Protein AF-0000000074474224 (afdb_homodimer)

Organism: NCBI:txid1188229

Foldseek 3Di:
DPDDPVVVVVVVVVVVVVVVVCCCVVVVVVVPAQDDDDDDPDDQWDQFDVAAQPLDPLLLQLLVLLLVCLPPVDLVSLVSSLVSLVVCCQAAPVDFLSVLSNVVSVLSNDDPVVNCVVLVDPLSVLLVCVQPPPSRVLVNVQSCLRNVVDDDPCCPPPVNSLSNVLSRLSSGVSRPCVCVRAVVVVVVVPDPAAALFEEEEQQCRLNNVVVVSLVRNDPNYAYEDFDQDVVSVVNNVVSCVVVVRDRYHYDNDDPQQASRCVQAAGQEYEYEAPVSCSVPPNDPNSNLNHVVNNVNRYDQFHKYKYKFFGDDPPPPGHDYGIGHHVSVVQSVVVVVQKHWDDKDDPDRTMMMTMIHGD/DPPDPVVVVVVVVVVVVVVVVCCCPVVVVVVPAQDDDDDDPDDQWDQFDVAAQDLDPLLLQLLVLLLVCLPPVDLVSLVSSLVSLVVCCQARNVDFLSLLSNVVSVLSNDDPVVNCVQLVDPLSVLLVCVQPPPSRVLVNVQSCLNNVVDDDPCCPPPVNSLSNVLSRLSSGVSRPCVCVRAVVVVVVVPDPAAALFEEEEQQCRLNNVVVVNLVRNDPNYAYEDFDQRVVSVVNNVVSCVVVVRDRYDYDNDDPQQASRCVQAAGQEYEYEAPVSCSVPPNDPNSNLNHLVNVVNRYDQNHKYKYKFFGDDDPPPGHDYGIGHHVSVVQSVVVVVQKHWDDKDDPDRTMMMTMIHGD

InterPro domains:
  IPR029063 S-adenosyl-L-methionine-dependent methyltransferase superfamily [G3DSA:3.40.50.150] (168-356)
  IPR029063 S-adenosyl-L-methionine-dependent methyltransferase superfamily [SSF53335] (159-348)
  IPR041698 Methyltransferase domain 25 [PF13649] (199-302)

Sequence (716 aa):
MKLSRSIRWIILSLITGFILLITYQFALPRLFIPRVAVTSQMSLIHVGSNDSFAITPDGIQAGRYMLEMLANNNRSAAQKAVAIYDQIIPRENYGGEYSALRWFAQLFLMSNQEKQKALQDPFVASFYDFFADNNFANLKEYVKRKYLLQQDEDQLTEAGRNRAIFLEDFILFNNPTREAWEQTSKVLAAIPVSPGQTIADIGSGPGYYSTRFSQKVGVKGQVYSIDTVQQHLDYINRYIQRQDITNITTINSYPGTTIGLEGKQVDVAFMCSLYHNIYGMSTAPDRDSFVQSIKAALKPGGTLVLVDNGLVEPGQLPYHGPYVAKELIVHQFRFYGFKLKQEYAFIPQRYVLIFEKVMKLSRSIRWIILSLITGFILLITYQFALPRLFIPRVAVTSQMSLIHVGSNDSFAITPDGIQAGRYMLEMLANNNRSAAQKAVAIYDQIIPRENYGGEYSALRWFAQLFLMSNQEKQKALQDPFVASFYDFFADNNFANLKEYVKRKYLLQQDEDQLTEAGRNRAIFLEDFILFNNPTREAWEQTSKVLAAIPVSPGQTIADIGSGPGYYSTRFSQKVGVKGQVYSIDTVQQHLDYINRYIQRQDITNITTINSYPGTTIGLEGKQVDVAFMCSLYHNIYGMSTAPDRDSFVQSIKAALKPGGTLVLVDNGLVEPGQLPYHGPYVAKELIVHQFRFYGFKLKQEYAFIPQRYVLIFEKV

pLDDT: mean 87.84, std 14.37, range [37.09, 98.81]

Structure (mmCIF, N/CA/C/O backbone):
data_AF-0000000074474224-model_v1
#
loop_
_entity.id
_entity.type
_entity.pdbx_description
1 polymer 'Type 11 methyltransferase'
#
loop_
_atom_site.group_PDB
_atom_site.id
_atom_site.type_symbol
_atom_site.label_atom_id
_atom_site.label_alt_id
_atom_site.label_comp_id
_atom_site.label_asym_id
_atom_site.label_entity_id
_atom_site.label_seq_id
_atom_site.pdbx_PDB_ins_code
_atom_site.Cartn_x
_atom_site.Cartn_y
_atom_site.Cartn_z
_atom_site.occupancy
_atom_site.B_iso_or_equiv
_atom_site.auth_seq_id
_atom_site.auth_comp_id
_atom_site.auth_asym_id
_atom_site.auth_atom_id
_atom_site.pdbx_PDB_model_num
ATOM 1 N N . MET A 1 1 ? 2.727 -10.125 68.312 1 37.09 1 MET A N 1
ATOM 2 C CA . MET A 1 1 ? 1.88 -11.297 68.062 1 37.09 1 MET A CA 1
ATOM 3 C C . MET A 1 1 ? 2.311 -12.07 66.812 1 37.09 1 MET A C 1
ATOM 5 O O . MET A 1 1 ? 2.199 -11.57 65.75 1 37.09 1 MET A O 1
ATOM 9 N N . LYS A 1 2 ? 3.311 -12.922 67.062 1 56.09 2 LYS A N 1
ATOM 10 C CA . LYS A 1 2 ? 3.863 -13.844 66.062 1 56.09 2 LYS A CA 1
ATOM 11 C C . LYS A 1 2 ? 2.775 -14.734 65.5 1 56.09 2 LYS A C 1
ATOM 13 O O . LYS A 1 2 ? 2.092 -15.453 66.188 1 56.09 2 LYS A O 1
ATOM 18 N N . LEU A 1 3 ? 2.375 -14.438 64.375 1 61.94 3 LEU A N 1
ATOM 19 C CA . LEU A 1 3 ? 1.366 -15.266 63.688 1 61.94 3 LEU A CA 1
ATOM 20 C C . LEU A 1 3 ? 1.821 -16.719 63.594 1 61.94 3 LEU A C 1
ATOM 22 O O . LEU A 1 3 ? 3.004 -16.984 63.375 1 61.94 3 LEU A O 1
ATOM 26 N N . SER A 1 4 ? 1.077 -17.594 64.188 1 66.56 4 SER A N 1
ATOM 27 C CA . SER A 1 4 ? 1.344 -19.031 64.188 1 66.56 4 SER A CA 1
ATOM 28 C C . SER A 1 4 ? 1.601 -19.531 62.75 1 66.56 4 SER A C 1
ATOM 30 O O . SER A 1 4 ? 1.203 -18.875 61.781 1 66.56 4 SER A O 1
ATOM 32 N N . ARG A 1 5 ? 2.367 -20.547 62.625 1 67.19 5 ARG A N 1
ATOM 33 C CA . ARG A 1 5 ? 2.814 -21.156 61.375 1 67.19 5 ARG A CA 1
ATOM 34 C C . ARG A 1 5 ? 1.632 -21.5 60.469 1 67.19 5 ARG A C 1
ATOM 36 O O . ARG A 1 5 ? 1.71 -21.328 59.25 1 67.19 5 ARG A O 1
ATOM 43 N N . SER A 1 6 ? 0.569 -21.906 61.156 1 66.75 6 SER A N 1
ATOM 44 C CA . SER A 1 6 ? -0.633 -22.266 60.406 1 66.75 6 SER A CA 1
ATOM 45 C C . SER A 1 6 ? -1.266 -21.031 59.75 1 66.75 6 SER A C 1
ATOM 47 O O . SER A 1 6 ? -1.706 -21.094 58.625 1 66.75 6 SER A O 1
ATOM 49 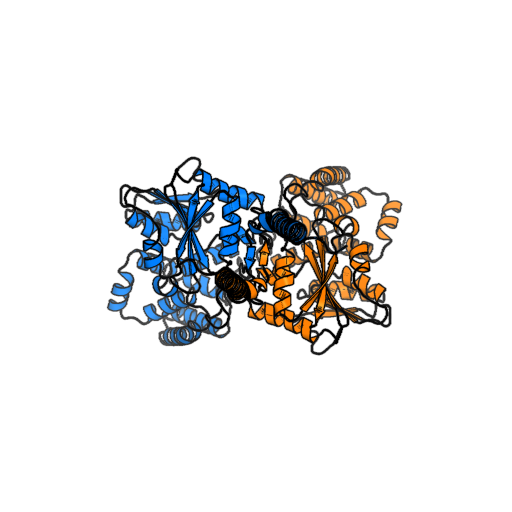N N . ILE A 1 7 ? -1.237 -20 60.438 1 66.5 7 ILE A N 1
ATOM 50 C CA . ILE A 1 7 ? -1.835 -18.781 59.906 1 66.5 7 ILE A CA 1
ATOM 51 C C . ILE A 1 7 ? -0.957 -18.219 58.812 1 66.5 7 ILE A C 1
ATOM 53 O O . ILE A 1 7 ? -1.464 -17.734 57.781 1 66.5 7 ILE A O 1
ATOM 57 N N . ARG A 1 8 ? 0.332 -18.391 58.969 1 62.66 8 ARG A N 1
ATOM 58 C CA . ARG A 1 8 ? 1.26 -17.922 57.938 1 62.66 8 ARG A CA 1
ATOM 59 C C . ARG A 1 8 ? 1.074 -18.719 56.625 1 62.66 8 ARG A C 1
ATOM 61 O O . ARG A 1 8 ? 1.097 -18.141 55.531 1 62.66 8 ARG A O 1
ATOM 68 N N . TRP A 1 9 ? 0.861 -20.031 56.844 1 63.38 9 TRP A N 1
ATOM 69 C CA . TRP A 1 9 ? 0.646 -20.875 55.688 1 63.38 9 TRP A CA 1
ATOM 70 C C . TRP A 1 9 ? -0.667 -20.516 55 1 63.38 9 TRP A C 1
ATOM 72 O O . TRP A 1 9 ? -0.741 -20.5 53.75 1 63.38 9 TRP A O 1
ATOM 82 N N . ILE A 1 10 ? -1.609 -20.125 55.688 1 64.88 10 ILE A N 1
ATOM 83 C CA . ILE A 1 10 ? -2.91 -19.766 55.125 1 64.88 10 ILE A CA 1
ATOM 84 C C . ILE A 1 10 ? -2.803 -18.422 54.375 1 64.88 10 ILE A C 1
ATOM 86 O O . ILE A 1 10 ? -3.328 -18.281 53.281 1 64.88 10 ILE A O 1
ATOM 90 N N . ILE A 1 11 ? -2.016 -17.562 54.969 1 64.25 11 ILE A N 1
ATOM 91 C CA . ILE A 1 11 ? -1.824 -16.266 54.344 1 64.25 11 ILE A CA 1
ATOM 92 C C . ILE A 1 11 ? -1.015 -16.438 53.062 1 64.25 11 ILE A C 1
ATOM 94 O O . ILE A 1 11 ? -1.354 -15.859 52.031 1 64.25 11 ILE A O 1
ATOM 98 N N . LEU A 1 12 ? -0.052 -17.25 53.156 1 64.62 12 LEU A N 1
ATOM 99 C CA . LEU A 1 12 ? 0.762 -17.5 51.969 1 64.62 12 LEU A CA 1
ATOM 100 C C . LEU A 1 12 ? -0.052 -18.188 50.875 1 64.62 12 LEU A C 1
ATOM 102 O O . LEU A 1 12 ? 0.079 -17.875 49.688 1 64.62 12 LEU A O 1
ATOM 106 N N . SER A 1 13 ? -0.86 -19.094 51.312 1 62.81 13 SER A N 1
ATOM 107 C CA . SER A 1 13 ? -1.725 -19.781 50.344 1 62.81 13 SER A CA 1
ATOM 108 C C . SER A 1 13 ? -2.746 -18.828 49.75 1 62.81 13 SER A C 1
ATOM 110 O O . SER A 1 13 ? -3.025 -18.891 48.531 1 62.81 13 SER A O 1
ATOM 112 N N . LEU A 1 14 ? -3.211 -17.953 50.5 1 65.25 14 LEU A N 1
ATOM 113 C CA . LEU A 1 14 ? -4.195 -17 50.031 1 65.25 14 LEU A CA 1
ATOM 114 C C . LEU A 1 14 ? -3.545 -15.977 49.094 1 65.25 14 LEU A C 1
ATOM 116 O O . LEU A 1 14 ? -4.125 -15.602 48.062 1 65.25 14 LEU A O 1
ATOM 120 N N . ILE A 1 15 ? -2.414 -15.633 49.531 1 61.56 15 ILE A N 1
ATOM 121 C CA . ILE A 1 15 ? -1.684 -14.688 48.688 1 61.56 15 ILE A CA 1
ATOM 122 C C . ILE A 1 15 ? -1.316 -15.352 47.344 1 61.56 15 ILE A C 1
ATOM 124 O O . ILE A 1 15 ? -1.466 -14.75 46.281 1 61.56 15 ILE A O 1
ATOM 128 N N . THR A 1 16 ? -0.87 -16.578 47.5 1 62.03 16 THR A N 1
ATOM 129 C CA . THR A 1 16 ? -0.557 -17.312 46.25 1 62.03 16 THR A CA 1
ATOM 130 C C . THR A 1 16 ? -1.812 -17.516 45.438 1 62.03 16 THR A C 1
ATOM 132 O O . THR A 1 16 ? -1.771 -17.391 44.188 1 62.03 16 THR A O 1
ATOM 135 N N . GLY A 1 17 ? -2.852 -17.797 46.062 1 60.03 17 GLY A N 1
ATOM 136 C CA . GLY A 1 17 ? -4.125 -17.922 45.375 1 60.03 17 GLY A CA 1
ATOM 137 C C . GLY A 1 17 ? -4.582 -16.625 44.719 1 60.03 17 GLY A C 1
ATOM 138 O O . GLY A 1 17 ? -5.078 -16.609 43.594 1 60.03 17 GLY A O 1
ATOM 139 N N . PHE A 1 18 ? -4.414 -15.602 45.375 1 61.97 18 PHE A N 1
ATOM 140 C CA . PHE A 1 18 ? -4.785 -14.281 44.906 1 61.97 18 PHE A CA 1
ATOM 141 C C . PHE A 1 18 ? -3.889 -13.867 43.75 1 61.97 18 PHE A C 1
ATOM 143 O O . PHE A 1 18 ? -4.367 -13.312 42.75 1 61.97 18 PHE A O 1
ATOM 150 N N . ILE A 1 19 ? -2.676 -14.125 43.906 1 59.19 19 ILE A N 1
ATOM 151 C CA . ILE A 1 19 ? -1.754 -13.836 42.812 1 59.19 19 ILE A CA 1
ATOM 152 C C . ILE A 1 19 ? -2.113 -14.688 41.625 1 59.19 19 ILE A C 1
ATOM 154 O O . ILE A 1 19 ? -2.127 -14.188 40.469 1 59.19 19 ILE A O 1
ATOM 158 N N . LEU A 1 20 ? -2.441 -15.906 41.812 1 58.31 20 LEU A N 1
ATOM 159 C CA . LEU A 1 20 ? -2.865 -16.781 40.75 1 58.31 20 LEU A CA 1
ATOM 160 C C . LEU A 1 20 ? -4.176 -16.297 40.125 1 58.31 20 LEU A C 1
ATOM 162 O O . LEU A 1 20 ? -4.355 -16.344 38.906 1 58.31 20 LEU A O 1
ATOM 166 N N . LEU A 1 21 ? -5.008 -15.805 40.938 1 56.84 21 LEU A N 1
ATOM 167 C CA . LEU A 1 21 ? -6.289 -15.297 40.469 1 56.84 21 LEU A CA 1
ATOM 168 C C . LEU A 1 21 ? -6.102 -14.008 39.656 1 56.84 21 LEU A C 1
ATOM 170 O O . LEU A 1 21 ? -6.727 -13.828 38.625 1 56.84 21 LEU A O 1
ATOM 174 N N . ILE A 1 22 ? -5.371 -13.141 40.188 1 55.22 22 ILE A N 1
ATOM 175 C CA . ILE A 1 22 ? -5.09 -11.898 39.469 1 55.22 22 ILE A CA 1
ATOM 176 C C . ILE A 1 22 ? -4.363 -12.211 38.156 1 55.22 22 ILE A C 1
ATOM 178 O O . ILE A 1 22 ? -4.684 -11.648 37.094 1 55.22 22 ILE A O 1
ATOM 182 N N . THR A 1 23 ? -3.383 -13.07 38.25 1 55.81 23 THR A N 1
ATOM 183 C CA . THR A 1 23 ? -2.697 -13.492 37.031 1 55.81 23 THR A CA 1
ATOM 184 C C . THR A 1 23 ? -3.678 -14.133 36.062 1 55.81 23 THR A C 1
ATOM 186 O O . THR A 1 23 ? -3.586 -13.922 34.844 1 55.81 23 THR A O 1
ATOM 189 N N . TYR A 1 24 ? -4.516 -14.898 36.594 1 51.5 24 TYR A N 1
ATOM 190 C CA . TYR A 1 24 ? -5.52 -15.562 35.781 1 51.5 24 TYR A CA 1
ATOM 191 C C . TYR A 1 24 ? -6.48 -14.547 35.156 1 51.5 24 TYR A C 1
ATOM 193 O O . TYR A 1 24 ? -6.828 -14.633 34 1 51.5 24 TYR A O 1
ATOM 201 N N . GLN A 1 25 ? -7.035 -13.727 36 1 49.69 25 GLN A N 1
ATOM 202 C CA . GLN A 1 25 ? -8.07 -12.805 35.562 1 49.69 25 GLN A CA 1
ATOM 203 C C . GLN A 1 25 ? -7.492 -11.727 34.656 1 49.69 25 GLN A C 1
ATOM 205 O O . GLN A 1 25 ? -8.133 -11.305 33.688 1 49.69 25 GLN A O 1
ATOM 210 N N . PHE A 1 26 ? -6.484 -11.18 35.062 1 50.97 26 PHE A N 1
ATOM 211 C CA . PHE A 1 26 ? -5.957 -10.055 34.312 1 50.97 26 PHE A CA 1
ATOM 212 C C . PHE A 1 26 ? -4.938 -10.523 33.281 1 50.97 26 PHE A C 1
ATOM 214 O O . PHE A 1 26 ? -4.809 -9.922 32.219 1 50.97 26 PHE A O 1
ATOM 221 N N . ALA A 1 27 ? -4.207 -11.484 33.688 1 49.97 27 ALA A N 1
ATOM 222 C CA . ALA A 1 27 ? -3.156 -11.984 32.781 1 49.97 27 ALA A CA 1
ATOM 223 C C . ALA A 1 27 ? -3.703 -13.047 31.828 1 49.97 27 ALA A C 1
ATOM 225 O O . ALA A 1 27 ? -3.264 -13.141 30.688 1 49.97 27 ALA A O 1
ATOM 226 N N . LEU A 1 28 ? -4.668 -13.758 32.25 1 48.31 28 LEU A N 1
ATOM 227 C CA . LEU A 1 28 ? -5.137 -14.906 31.469 1 48.31 28 LEU A CA 1
ATOM 228 C C . LEU A 1 28 ? -5.797 -14.445 30.172 1 48.31 28 LEU A C 1
ATOM 230 O O . LEU A 1 28 ? -5.516 -14.992 29.109 1 48.31 28 LEU A O 1
ATOM 234 N N . PRO A 1 29 ? -6.816 -13.586 30.328 1 47.91 29 PRO A N 1
ATOM 235 C CA . PRO A 1 29 ? -7.387 -13.242 29.031 1 47.91 29 PRO A CA 1
ATOM 236 C C . PRO A 1 29 ? -6.367 -12.602 28.094 1 47.91 29 PRO A C 1
ATOM 238 O O . PRO A 1 29 ? -6.441 -12.797 26.875 1 47.91 29 PRO A O 1
ATOM 241 N N . ARG A 1 30 ? -5.629 -11.727 28.656 1 51.56 30 ARG A N 1
ATOM 242 C CA . ARG A 1 30 ? -4.562 -11.148 27.844 1 51.56 30 ARG A CA 1
ATOM 243 C C . ARG A 1 30 ? -3.59 -12.219 27.375 1 51.56 30 ARG A C 1
ATOM 245 O O . ARG A 1 30 ? -2.918 -12.055 26.359 1 51.56 30 ARG A O 1
ATOM 252 N N . LEU A 1 31 ? -3.623 -13.297 28.125 1 57.5 31 LEU A N 1
ATOM 253 C CA . LEU A 1 31 ? -2.766 -14.422 27.781 1 57.5 31 LEU A CA 1
ATOM 254 C C . LEU A 1 31 ? -3.256 -15.094 26.5 1 57.5 31 LEU A C 1
ATOM 256 O O . LEU A 1 31 ? -2.467 -15.711 25.781 1 57.5 31 LEU A O 1
ATOM 260 N N . PHE A 1 32 ? -4.617 -14.773 26.141 1 71.19 32 PHE A N 1
ATOM 261 C CA . PHE A 1 32 ? -5.109 -15.531 25 1 71.19 32 PHE A CA 1
ATOM 262 C C . PHE A 1 32 ? -5.223 -14.641 23.766 1 71.19 32 PHE A C 1
ATOM 264 O O . PHE A 1 32 ? -5.645 -15.102 22.703 1 71.19 32 PHE A O 1
ATOM 271 N N . ILE A 1 33 ? -4.836 -13.398 23.969 1 83.56 33 ILE A N 1
ATOM 272 C CA . ILE A 1 33 ? -4.879 -12.539 22.797 1 83.56 33 ILE A CA 1
ATOM 273 C C . ILE A 1 33 ? -3.674 -12.82 21.906 1 83.56 33 ILE A C 1
ATOM 275 O O . ILE A 1 33 ? -2.529 -12.766 22.359 1 83.56 33 ILE A O 1
ATOM 279 N N . PRO A 1 34 ? -4.062 -13.203 20.719 1 90.19 34 PRO A N 1
ATOM 280 C CA . PRO A 1 34 ? -2.93 -13.43 19.812 1 90.19 34 PRO A CA 1
ATOM 281 C C . PRO A 1 34 ? -2.037 -12.203 19.656 1 90.19 34 PRO A C 1
ATOM 283 O O . PRO A 1 34 ? -2.533 -11.07 19.641 1 90.19 34 PRO A O 1
ATOM 286 N N . ARG A 1 35 ? -0.722 -12.414 19.688 1 93.19 35 ARG A N 1
ATOM 287 C CA . ARG A 1 35 ? 0.246 -11.328 19.562 1 93.19 35 ARG A CA 1
ATOM 288 C C . ARG A 1 35 ? 1.289 -11.633 18.5 1 93.19 35 ARG A C 1
ATOM 290 O O . ARG A 1 35 ? 1.638 -12.797 18.281 1 93.19 35 ARG A O 1
ATOM 297 N N . VAL A 1 36 ? 1.708 -10.625 17.812 1 94.44 36 VAL A N 1
ATOM 298 C CA . VAL A 1 36 ? 2.748 -10.742 16.797 1 94.44 36 VAL A CA 1
ATOM 299 C C . VAL A 1 36 ? 4.039 -10.102 17.297 1 94.44 36 VAL A C 1
ATOM 301 O O . VAL A 1 36 ? 4.039 -8.953 17.75 1 94.44 36 VAL A O 1
ATOM 304 N N . ALA A 1 37 ? 5.125 -10.805 17.203 1 92.31 37 ALA A N 1
ATOM 305 C CA . ALA A 1 37 ? 6.414 -10.32 17.688 1 92.31 37 ALA A CA 1
ATOM 306 C C . ALA A 1 37 ? 7.035 -9.328 16.703 1 92.31 37 ALA A C 1
ATOM 308 O O . ALA A 1 37 ? 6.945 -9.516 15.484 1 92.31 37 ALA A O 1
ATOM 309 N N . VAL A 1 38 ? 7.543 -8.281 17.203 1 93 38 VAL A N 1
ATOM 310 C CA . VAL A 1 38 ? 8.414 -7.379 16.453 1 93 38 VAL A CA 1
ATOM 311 C C . VAL A 1 38 ? 9.859 -7.582 16.891 1 93 38 VAL A C 1
ATOM 313 O O . VAL A 1 38 ? 10.25 -7.215 18 1 93 38 VAL A O 1
ATOM 316 N N . THR A 1 39 ? 10.68 -8.148 15.984 1 90.19 39 THR A N 1
ATOM 317 C CA . THR A 1 39 ? 11.992 -8.617 16.422 1 90.19 39 THR A CA 1
ATOM 318 C C . THR A 1 39 ? 13.102 -7.773 15.797 1 90.19 39 THR A C 1
ATOM 320 O O . THR A 1 39 ? 14.281 -7.98 16.094 1 90.19 39 THR A O 1
ATOM 323 N N . SER A 1 40 ? 12.812 -6.906 14.938 1 90.25 40 SER A N 1
ATOM 324 C CA . SER A 1 40 ? 13.758 -6.004 14.281 1 90.25 40 SER A CA 1
ATOM 325 C C . SER A 1 40 ? 13.062 -4.746 13.781 1 90.25 40 SER A C 1
ATOM 327 O O . SER A 1 40 ? 11.867 -4.547 14.023 1 90.25 40 SER A O 1
ATOM 329 N N . GLN A 1 41 ? 13.797 -3.914 13.062 1 92.12 41 GLN A N 1
ATOM 330 C CA . GLN A 1 41 ? 13.242 -2.678 12.516 1 92.12 41 GLN A CA 1
ATOM 331 C C . GLN A 1 41 ? 12.461 -2.941 11.234 1 92.12 41 GLN A C 1
ATOM 333 O O . GLN A 1 41 ? 11.844 -2.031 10.68 1 92.12 41 GLN A O 1
ATOM 338 N N . MET A 1 42 ? 12.398 -4.133 10.781 1 90.94 42 MET A N 1
ATOM 339 C CA . MET A 1 42 ? 11.633 -4.461 9.586 1 90.94 42 MET A CA 1
ATOM 340 C C . MET A 1 42 ? 10.141 -4.258 9.82 1 90.94 42 MET A C 1
ATOM 342 O O . MET A 1 42 ? 9.625 -4.586 10.891 1 90.94 42 MET A O 1
ATOM 346 N N . SER A 1 43 ? 9.469 -3.643 8.836 1 93.44 43 SER A N 1
ATOM 347 C CA . SER A 1 43 ? 8.008 -3.648 8.891 1 93.44 43 SER A CA 1
ATOM 348 C C . SER A 1 43 ? 7.461 -5.066 8.812 1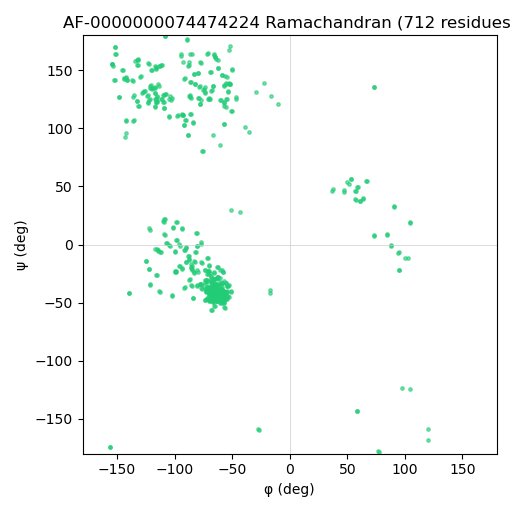 93.44 43 SER A C 1
ATOM 350 O O . SER A 1 43 ? 8.07 -5.945 8.203 1 93.44 43 SER A O 1
ATOM 352 N N . LEU A 1 44 ? 6.312 -5.254 9.406 1 95.75 44 LEU A N 1
ATOM 353 C CA . LEU A 1 44 ? 5.703 -6.578 9.367 1 95.75 44 LEU A CA 1
ATOM 354 C C . LEU A 1 44 ? 4.969 -6.801 8.055 1 95.75 44 LEU A C 1
ATOM 356 O O . LEU A 1 44 ? 4.516 -7.914 7.77 1 95.75 44 LEU A O 1
ATOM 360 N N . ILE A 1 45 ? 4.906 -5.738 7.262 1 93.94 45 ILE A N 1
ATOM 361 C CA . ILE A 1 45 ? 4.27 -5.844 5.953 1 93.94 45 ILE A CA 1
ATOM 362 C C . ILE A 1 45 ? 4.883 -4.82 5 1 93.94 45 ILE A C 1
ATOM 364 O O . ILE A 1 45 ? 5.242 -3.715 5.414 1 93.94 45 ILE A O 1
ATOM 368 N N . HIS A 1 46 ? 5.027 -5.242 3.811 1 90.81 46 HIS A N 1
ATOM 369 C CA . HIS A 1 46 ? 5.43 -4.406 2.686 1 90.81 46 HIS A CA 1
ATOM 370 C C . HIS A 1 46 ? 4.586 -4.703 1.451 1 90.81 46 HIS A C 1
ATOM 372 O O . HIS A 1 46 ? 4.672 -5.793 0.883 1 90.81 46 HIS A O 1
ATOM 378 N N . VAL A 1 47 ? 3.713 -3.869 1.1 1 86.69 47 VAL A N 1
ATOM 379 C CA . VAL A 1 47 ? 2.797 -4.16 0.001 1 86.69 47 VAL A CA 1
ATOM 380 C C . VAL A 1 47 ? 3.365 -3.609 -1.305 1 86.69 47 VAL A C 1
ATOM 382 O O . VAL A 1 47 ? 2.842 -3.891 -2.385 1 86.69 47 VAL A O 1
ATOM 385 N N . GLY A 1 48 ? 4.684 -3.266 -1.248 1 69.06 48 GLY A N 1
ATOM 386 C CA . GLY A 1 48 ? 5.383 -2.814 -2.441 1 69.06 48 GLY A CA 1
ATOM 387 C C . GLY A 1 48 ? 4.984 -1.416 -2.873 1 69.06 48 GLY A C 1
ATOM 388 O O . GLY A 1 48 ? 3.963 -0.89 -2.428 1 69.06 48 GLY A O 1
ATOM 389 N N . SER A 1 49 ? 6.102 -0.693 -3.195 1 51.28 49 SER A N 1
ATOM 390 C CA . SER A 1 49 ? 5.895 0.641 -3.75 1 51.28 49 SER A CA 1
ATOM 391 C C . SER A 1 49 ? 4.906 0.612 -4.91 1 51.28 49 SER A C 1
ATOM 393 O O . SER A 1 49 ? 4.766 -0.406 -5.59 1 51.28 49 SER A O 1
ATOM 395 N N . ASN A 1 50 ? 3.723 1.243 -4.789 1 40.84 50 ASN A N 1
ATOM 396 C CA . ASN A 1 50 ? 3.234 1.455 -6.145 1 40.84 50 ASN A CA 1
ATOM 397 C C . ASN A 1 50 ? 4.352 1.297 -7.176 1 40.84 50 ASN A C 1
ATOM 399 O O . ASN A 1 50 ? 4.094 1.278 -8.383 1 40.84 50 ASN A O 1
ATOM 403 N N . ASP A 1 51 ? 5.504 1.822 -6.852 1 38.78 51 ASP A N 1
ATOM 404 C CA . ASP A 1 51 ? 6.598 1.8 -7.82 1 38.78 51 ASP A CA 1
ATOM 405 C C . ASP A 1 51 ? 7.211 0.405 -7.922 1 38.78 51 ASP A C 1
ATOM 407 O O . ASP A 1 51 ? 7.238 -0.341 -6.941 1 38.78 51 ASP A O 1
ATOM 411 N N . SER A 1 52 ? 7.395 -0.036 -9.07 1 40.44 52 SER A N 1
ATOM 412 C CA . SER A 1 52 ? 8.031 -1.116 -9.812 1 40.44 52 SER A CA 1
ATOM 413 C C . SER A 1 52 ? 9.266 -1.634 -9.078 1 40.44 52 SER A C 1
ATOM 415 O O . SER A 1 52 ? 9.883 -0.907 -8.297 1 40.44 52 SER A O 1
ATOM 417 N N . PHE A 1 53 ? 9.398 -2.941 -8.906 1 45.44 53 PHE A N 1
ATOM 418 C CA . PHE A 1 53 ? 10.68 -3.633 -8.812 1 45.44 53 PHE A CA 1
ATOM 419 C C . PHE A 1 53 ? 11.828 -2.705 -9.195 1 45.44 53 PHE A C 1
ATOM 421 O O . PHE A 1 53 ? 11.695 -1.896 -10.117 1 45.44 53 PHE A O 1
ATOM 428 N N . ALA A 1 54 ? 12.758 -2.555 -8.18 1 52.28 54 ALA A N 1
ATOM 429 C CA . ALA A 1 54 ? 13.906 -1.652 -8.203 1 52.28 54 ALA A CA 1
ATOM 430 C C . ALA A 1 54 ? 14.5 -1.556 -9.602 1 52.28 54 ALA A C 1
ATOM 432 O O . ALA A 1 54 ? 14.805 -2.576 -10.227 1 52.28 54 ALA A O 1
ATOM 433 N N . ILE A 1 55 ? 14.062 -0.491 -10.297 1 64.5 55 ILE A N 1
ATOM 434 C CA . ILE A 1 55 ? 14.766 -0.044 -11.492 1 64.5 55 ILE A CA 1
ATOM 435 C C . ILE A 1 55 ? 16.203 0.35 -11.125 1 64.5 55 ILE A C 1
ATOM 437 O O . ILE A 1 55 ? 16.438 1.438 -10.594 1 64.5 55 ILE A O 1
ATOM 441 N N . THR A 1 56 ? 17.062 -0.659 -11.117 1 72.38 56 THR A N 1
ATOM 442 C CA . THR A 1 56 ? 18.469 -0.406 -10.852 1 72.38 56 THR A CA 1
ATOM 443 C C . THR A 1 56 ? 19.203 -0.059 -12.148 1 72.38 56 THR A C 1
ATOM 445 O O . THR A 1 56 ? 18.75 -0.402 -13.234 1 72.38 56 THR A O 1
ATOM 448 N N . PRO A 1 57 ? 20.328 0.634 -11.945 1 81 57 PRO A N 1
ATOM 449 C CA . PRO A 1 57 ? 21.109 0.925 -13.148 1 81 57 PRO A CA 1
ATOM 450 C C . PRO A 1 57 ? 21.438 -0.331 -13.953 1 81 57 PRO A C 1
ATOM 452 O O . PRO A 1 57 ? 21.359 -0.323 -15.18 1 81 57 PRO A O 1
ATOM 455 N N . ASP A 1 58 ? 21.781 -1.394 -13.258 1 85.75 58 ASP A N 1
ATOM 456 C CA . ASP A 1 58 ? 22.094 -2.65 -13.93 1 85.75 58 ASP A CA 1
ATOM 457 C C . ASP A 1 58 ? 20.859 -3.221 -14.625 1 85.75 58 ASP A C 1
ATOM 459 O O . ASP A 1 58 ? 20.953 -3.723 -15.75 1 85.75 58 ASP A O 1
ATOM 463 N N . GLY A 1 59 ? 19.703 -3.102 -13.953 1 86.31 59 GLY A N 1
ATOM 464 C CA . GLY A 1 59 ? 18.469 -3.559 -14.57 1 86.31 59 GLY A CA 1
ATOM 465 C C . GLY A 1 59 ? 18.094 -2.783 -15.82 1 86.31 59 GLY A C 1
ATOM 466 O O . GLY A 1 59 ? 17.656 -3.369 -16.812 1 86.31 59 GLY A O 1
ATOM 467 N N . ILE A 1 60 ? 18.344 -1.55 -15.789 1 87.38 60 ILE A N 1
ATOM 468 C CA . ILE A 1 60 ? 18.078 -0.687 -16.938 1 87.38 60 ILE A CA 1
ATOM 469 C C . ILE A 1 60 ? 18.984 -1.059 -18.094 1 87.38 60 ILE A C 1
ATOM 471 O O . ILE A 1 60 ? 18.531 -1.207 -19.234 1 87.38 60 ILE A O 1
ATOM 475 N N . GLN A 1 61 ? 20.266 -1.163 -17.734 1 92.75 61 GLN A N 1
ATOM 476 C CA . GLN A 1 61 ? 21.219 -1.505 -18.781 1 92.75 61 GLN A CA 1
ATOM 477 C C . GLN A 1 61 ? 20.906 -2.857 -19.406 1 92.75 61 GLN A C 1
ATOM 479 O O . GLN A 1 61 ? 20.969 -3.014 -20.625 1 92.75 61 GLN A O 1
ATOM 484 N N . ALA A 1 62 ? 20.594 -3.83 -18.609 1 94.12 62 ALA A N 1
ATOM 485 C CA . ALA A 1 62 ? 20.203 -5.137 -19.141 1 94.12 62 ALA A CA 1
ATOM 486 C C . ALA A 1 62 ? 18.969 -5.027 -20.016 1 94.12 62 ALA A C 1
ATOM 488 O O . ALA A 1 62 ? 18.875 -5.676 -21.062 1 94.12 62 ALA A O 1
ATOM 489 N N . GLY A 1 63 ? 18 -4.203 -19.562 1 94.31 63 GLY A N 1
ATOM 490 C CA . GLY A 1 63 ? 16.812 -3.945 -20.359 1 94.31 63 GLY A CA 1
ATOM 491 C C . GLY A 1 63 ? 17.125 -3.373 -21.734 1 94.31 63 GLY A C 1
ATOM 492 O O . GLY A 1 63 ? 16.516 -3.777 -22.734 1 94.31 63 GLY A O 1
ATOM 493 N N . ARG A 1 64 ? 18.047 -2.51 -21.797 1 95.44 64 ARG A N 1
ATOM 494 C CA . ARG A 1 64 ? 18.469 -1.939 -23.062 1 95.44 64 ARG A CA 1
ATOM 495 C C . ARG A 1 64 ? 19.062 -3.01 -23.969 1 95.44 64 ARG A C 1
ATOM 497 O O . ARG A 1 64 ? 18.812 -3.029 -25.172 1 95.44 64 ARG A O 1
ATOM 504 N N . TYR A 1 65 ? 19.875 -3.84 -23.391 1 97.5 65 TYR A N 1
ATOM 505 C CA . TYR A 1 65 ? 20.469 -4.926 -24.172 1 97.5 65 TYR A CA 1
ATOM 506 C C . TYR A 1 65 ? 19.375 -5.875 -24.672 1 97.5 65 TYR A C 1
ATOM 508 O O . TYR A 1 65 ? 19.469 -6.402 -25.781 1 97.5 65 TYR A O 1
ATOM 516 N N . MET A 1 66 ? 18.375 -6.113 -23.844 1 97.75 66 MET A N 1
ATOM 517 C CA . MET A 1 66 ? 17.25 -6.934 -24.281 1 97.75 66 MET A CA 1
ATOM 518 C C . MET A 1 66 ? 16.594 -6.336 -25.516 1 97.75 66 MET A C 1
ATOM 520 O O . MET A 1 66 ? 16.297 -7.055 -26.484 1 97.75 66 MET A O 1
ATOM 524 N N . LEU A 1 67 ? 16.359 -5.039 -25.484 1 97.25 67 LEU A N 1
ATOM 525 C CA . LEU A 1 67 ? 15.719 -4.379 -26.609 1 97.25 67 LEU A CA 1
ATOM 526 C C . LEU A 1 67 ? 16.609 -4.434 -27.844 1 97.25 67 LEU A C 1
ATOM 528 O O . LEU A 1 67 ? 16.125 -4.645 -28.969 1 97.25 67 LEU A O 1
ATOM 532 N N . GLU A 1 68 ? 17.859 -4.215 -27.656 1 97.38 68 GLU A N 1
ATOM 533 C CA . GLU A 1 68 ? 18.812 -4.309 -28.766 1 97.38 68 GLU A CA 1
ATOM 534 C C . GLU A 1 68 ? 18.844 -5.711 -29.359 1 97.38 68 GLU A C 1
ATOM 536 O O . GLU A 1 68 ? 18.891 -5.875 -30.578 1 97.38 68 GLU A O 1
ATOM 541 N N . MET A 1 69 ? 18.828 -6.707 -28.469 1 97.94 69 MET A N 1
ATOM 542 C CA . MET A 1 69 ? 18.75 -8.102 -28.891 1 97.94 69 MET A CA 1
ATOM 543 C C . MET A 1 69 ? 17.547 -8.336 -29.781 1 97.94 69 MET A C 1
ATOM 545 O O . MET A 1 69 ? 17.672 -8.891 -30.875 1 97.94 69 MET A O 1
ATOM 549 N N . LEU A 1 70 ? 16.438 -7.855 -29.391 1 97 70 LEU A N 1
ATOM 550 C CA . LEU A 1 70 ? 15.18 -8.125 -30.062 1 97 70 LEU A CA 1
ATOM 551 C C . LEU A 1 70 ? 15.055 -7.305 -31.344 1 97 70 LEU A C 1
ATOM 553 O O . LEU A 1 70 ? 14.453 -7.754 -32.312 1 97 70 LEU A O 1
ATOM 557 N N . ALA A 1 71 ? 15.57 -6.125 -31.391 1 93.88 71 ALA A N 1
ATOM 558 C CA . ALA A 1 71 ? 15.43 -5.223 -32.531 1 93.88 71 ALA A CA 1
ATOM 559 C C . ALA A 1 71 ? 16.359 -5.629 -33.656 1 93.88 71 ALA A C 1
ATOM 561 O O . ALA A 1 71 ? 16 -5.535 -34.844 1 93.88 71 ALA A O 1
ATOM 562 N N . ASN A 1 72 ? 17.578 -6.086 -33.344 1 91.56 72 ASN A N 1
ATOM 563 C CA . ASN A 1 72 ? 18.609 -6.262 -34.375 1 91.56 72 ASN A CA 1
ATOM 564 C C . ASN A 1 72 ? 19.094 -7.707 -34.438 1 91.56 72 ASN A C 1
ATOM 566 O O . ASN A 1 72 ? 20.125 -7.992 -35.031 1 91.56 72 ASN A O 1
ATOM 570 N N . ASN A 1 73 ? 18.359 -8.586 -33.781 1 92.25 73 ASN A N 1
ATOM 571 C CA . ASN A 1 73 ? 18.859 -9.953 -33.688 1 92.25 73 ASN A CA 1
ATOM 572 C C . ASN A 1 73 ? 20.328 -10 -33.281 1 92.25 73 ASN A C 1
ATOM 574 O O . ASN A 1 73 ? 21.141 -10.672 -33.906 1 92.25 73 ASN A O 1
ATOM 578 N N . ASN A 1 74 ? 20.656 -9.211 -32.281 1 95.25 74 ASN A N 1
ATOM 579 C CA . ASN A 1 74 ? 22.031 -8.984 -31.828 1 95.25 74 ASN A CA 1
ATOM 580 C C . ASN A 1 74 ? 22.453 -9.992 -30.75 1 95.25 74 ASN A C 1
ATOM 582 O O . ASN A 1 74 ? 22.125 -9.82 -29.578 1 95.25 74 ASN A O 1
ATOM 586 N N . ARG A 1 75 ? 23.297 -10.914 -31.109 1 96.75 75 ARG A N 1
ATOM 587 C CA . ARG A 1 75 ? 23.734 -11.977 -30.203 1 96.75 75 ARG A CA 1
ATOM 588 C C . ARG A 1 75 ? 24.609 -11.422 -29.094 1 96.75 75 ARG A C 1
ATOM 590 O O . ARG A 1 75 ? 24.547 -11.883 -27.953 1 96.75 75 ARG A O 1
ATOM 597 N N . SER A 1 76 ? 25.422 -10.461 -29.453 1 98 76 SER A N 1
ATOM 598 C CA . SER A 1 76 ? 26.281 -9.844 -28.438 1 98 76 SER A CA 1
ATOM 599 C C . SER A 1 76 ? 25.469 -9.172 -27.344 1 98 76 SER A C 1
ATOM 601 O O . SER A 1 76 ? 25.797 -9.266 -26.172 1 98 76 SER A O 1
ATOM 603 N N . ALA A 1 77 ? 24.422 -8.508 -27.734 1 98.38 77 ALA A N 1
ATOM 604 C CA . ALA A 1 77 ? 23.547 -7.867 -26.766 1 98.38 77 ALA A CA 1
ATOM 605 C C . ALA A 1 77 ? 22.906 -8.898 -25.844 1 98.38 77 ALA A C 1
ATOM 607 O O . ALA A 1 77 ? 22.781 -8.672 -24.625 1 98.38 77 ALA A O 1
ATOM 608 N N . ALA A 1 78 ? 22.516 -9.984 -26.375 1 98.38 78 ALA A N 1
ATOM 609 C CA . ALA A 1 78 ? 21.953 -11.062 -25.562 1 98.38 78 ALA A CA 1
ATOM 610 C C . ALA A 1 78 ? 22.969 -11.57 -24.547 1 98.38 78 ALA A C 1
ATOM 612 O O . ALA A 1 78 ? 22.625 -11.789 -23.375 1 98.38 78 ALA A O 1
ATOM 613 N N . GLN A 1 79 ? 24.188 -11.75 -24.984 1 98.62 79 GLN A N 1
ATOM 614 C CA . GLN A 1 79 ? 25.25 -12.211 -24.078 1 98.62 79 GLN A CA 1
ATOM 615 C C . GLN A 1 79 ? 25.484 -11.219 -22.953 1 98.62 79 GLN A C 1
ATOM 617 O O . GLN A 1 79 ? 25.672 -11.609 -21.797 1 98.62 79 GLN A O 1
ATOM 622 N N . LYS A 1 80 ? 25.469 -10.008 -23.312 1 98.5 80 LYS A N 1
ATOM 623 C CA . LYS A 1 80 ? 25.688 -8.969 -22.312 1 98.5 80 LYS A CA 1
ATOM 624 C C . LYS A 1 80 ? 24.531 -8.93 -21.312 1 98.5 80 LYS A C 1
ATOM 626 O O . LYS A 1 80 ? 24.766 -8.766 -20.109 1 98.5 80 LYS A O 1
ATOM 631 N N . ALA A 1 81 ? 23.297 -9.047 -21.797 1 97.75 81 ALA A N 1
ATOM 632 C CA . ALA A 1 81 ? 22.141 -9.086 -20.891 1 97.75 81 ALA A CA 1
ATOM 633 C C . ALA A 1 81 ? 22.266 -10.25 -19.922 1 9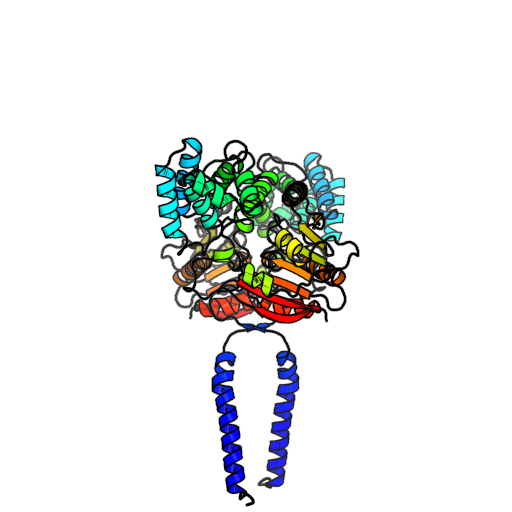7.75 81 ALA A C 1
ATOM 635 O O . ALA A 1 81 ? 22.109 -10.078 -18.703 1 97.75 81 ALA A O 1
ATOM 636 N N . VAL A 1 82 ? 22.594 -11.422 -20.406 1 98 82 VAL A N 1
ATOM 637 C CA . VAL A 1 82 ? 22.734 -12.617 -19.578 1 98 82 VAL A CA 1
ATOM 638 C C . VAL A 1 82 ? 23.797 -12.375 -18.5 1 98 82 VAL A C 1
ATOM 640 O O . VAL A 1 82 ? 23.594 -12.711 -17.344 1 98 82 VAL A O 1
ATOM 643 N N . ALA A 1 83 ? 24.875 -11.789 -18.906 1 97.81 83 ALA A N 1
ATOM 644 C CA . ALA A 1 83 ? 25.969 -11.539 -17.969 1 97.81 83 ALA A CA 1
ATOM 645 C C . ALA A 1 83 ? 25.531 -10.625 -16.828 1 97.81 83 ALA A C 1
ATOM 647 O O . ALA A 1 83 ? 25.859 -10.875 -15.664 1 97.81 83 ALA A O 1
ATOM 648 N N . ILE A 1 84 ? 24.812 -9.625 -17.172 1 95.12 84 ILE A N 1
ATOM 649 C CA . ILE A 1 84 ? 24.344 -8.695 -16.141 1 95.12 84 ILE A CA 1
ATOM 650 C C . ILE A 1 84 ? 23.344 -9.406 -15.227 1 95.12 84 ILE A C 1
ATOM 652 O O . ILE A 1 84 ? 23.453 -9.328 -14 1 95.12 84 ILE A O 1
ATOM 656 N N . TYR A 1 85 ? 22.359 -10.109 -15.805 1 93.81 85 TYR A N 1
ATOM 657 C CA . TYR A 1 85 ? 21.359 -10.805 -15 1 93.81 85 TYR A CA 1
ATOM 658 C C . TYR A 1 85 ? 22.016 -11.828 -14.086 1 93.81 85 TYR A C 1
ATOM 660 O O . TYR A 1 85 ? 21.609 -11.984 -12.93 1 93.81 85 TYR A O 1
ATOM 668 N N . ASP A 1 86 ? 23.031 -12.531 -14.531 1 93.56 86 ASP A N 1
ATOM 669 C CA . ASP A 1 86 ? 23.766 -13.5 -13.711 1 93.56 86 ASP A CA 1
ATOM 670 C C . ASP A 1 86 ? 24.375 -12.828 -12.484 1 93.56 86 ASP A C 1
ATOM 672 O O . ASP A 1 86 ? 24.453 -13.445 -11.414 1 93.56 86 ASP A O 1
ATOM 676 N N . GLN A 1 87 ? 24.734 -11.664 -12.664 1 89.69 87 GLN A N 1
ATOM 677 C CA . GLN A 1 87 ? 25.375 -10.93 -11.578 1 89.69 87 GLN A CA 1
ATOM 678 C C . GLN A 1 87 ? 24.328 -10.383 -10.602 1 89.69 87 GLN A C 1
ATOM 680 O O . GLN A 1 87 ? 24.562 -10.367 -9.383 1 89.69 87 GLN A O 1
ATOM 685 N N . ILE A 1 88 ? 23.172 -9.977 -11.109 1 85.56 88 ILE A N 1
ATOM 686 C CA . ILE A 1 88 ? 22.297 -9.195 -10.234 1 85.56 88 ILE A CA 1
ATOM 687 C C . ILE A 1 88 ? 21.219 -10.102 -9.625 1 85.56 88 ILE A C 1
ATOM 689 O O . ILE A 1 88 ? 20.672 -9.789 -8.57 1 85.56 88 ILE A O 1
ATOM 693 N N . ILE A 1 89 ? 20.875 -11.211 -10.188 1 86.38 89 ILE A N 1
ATOM 694 C CA . ILE A 1 89 ? 19.812 -12.078 -9.688 1 86.38 89 ILE A CA 1
ATOM 695 C C . ILE A 1 89 ? 20.172 -12.57 -8.281 1 86.38 89 ILE A C 1
ATOM 697 O O . ILE A 1 89 ? 19.344 -12.477 -7.367 1 86.38 89 ILE A O 1
ATOM 701 N N . PRO A 1 90 ? 21.359 -12.93 -7.957 1 79.88 90 PRO A N 1
ATOM 702 C CA . PRO A 1 90 ? 21.672 -13.414 -6.613 1 79.88 90 PRO A CA 1
ATOM 703 C C . PRO A 1 90 ? 21.656 -12.297 -5.566 1 79.88 90 PRO A C 1
ATOM 705 O O . PRO A 1 90 ? 21.625 -12.578 -4.363 1 79.88 90 PRO A O 1
ATOM 708 N N . ARG A 1 91 ? 21.609 -11.047 -6.027 1 75 91 ARG A N 1
ATOM 709 C CA . ARG A 1 91 ? 21.75 -9.953 -5.066 1 75 91 ARG A CA 1
ATOM 710 C C . ARG A 1 91 ? 20.469 -9.117 -4.996 1 75 91 ARG A C 1
ATOM 712 O O . ARG A 1 91 ? 20.25 -8.398 -4.027 1 75 91 ARG A O 1
ATOM 719 N N . GLU A 1 92 ? 19.688 -9.117 -6.098 1 67.81 92 GLU A N 1
ATOM 720 C CA . GLU A 1 92 ? 18.578 -8.164 -6.16 1 67.81 92 GLU A CA 1
ATOM 721 C C . GLU A 1 92 ? 17.234 -8.883 -6.121 1 67.81 92 GLU A C 1
ATOM 723 O O . GLU A 1 92 ? 16.234 -8.32 -5.676 1 67.81 92 GLU A O 1
ATOM 728 N N . ASN A 1 93 ? 17.188 -9.867 -6.766 1 61.34 93 ASN A N 1
ATOM 729 C CA . ASN A 1 93 ? 15.898 -10.508 -6.98 1 61.34 93 ASN A CA 1
ATOM 730 C C . ASN A 1 93 ? 16.016 -12.031 -6.977 1 61.34 93 ASN A C 1
ATOM 732 O O . ASN A 1 93 ? 16.797 -12.594 -7.75 1 61.34 93 ASN A O 1
ATOM 736 N N . TYR A 1 94 ? 15.789 -12.602 -5.691 1 59.81 94 TYR A N 1
ATOM 737 C CA . TYR A 1 94 ? 15.906 -14.055 -5.609 1 59.81 94 TYR A CA 1
ATOM 738 C C . TYR A 1 94 ? 15.227 -14.727 -6.797 1 59.81 94 TYR A C 1
ATOM 740 O O . TYR A 1 94 ? 14.75 -15.852 -6.688 1 59.81 94 TYR A O 1
ATOM 748 N N . GLY A 1 95 ? 15.227 -13.891 -7.906 1 68.94 95 GLY A N 1
ATOM 749 C CA . GLY A 1 95 ? 14.461 -14.391 -9.039 1 68.94 95 GLY A CA 1
ATOM 750 C C . GLY A 1 95 ? 13.328 -13.469 -9.445 1 68.94 95 GLY A C 1
ATOM 751 O O . GLY A 1 95 ? 13.469 -12.242 -9.398 1 68.94 95 GLY A O 1
ATOM 752 N N . GLY A 1 96 ? 12.32 -13.898 -10.125 1 80 96 GLY A N 1
ATOM 753 C CA . GLY A 1 96 ? 11.18 -13.117 -10.578 1 80 96 GLY A CA 1
ATOM 754 C C . GLY A 1 96 ? 11.305 -12.656 -12.016 1 80 96 GLY A C 1
ATOM 755 O O . GLY A 1 96 ? 11.594 -13.461 -12.906 1 80 96 GLY A O 1
ATOM 756 N N . GLU A 1 97 ? 11.211 -11.453 -12.086 1 86.94 97 GLU A N 1
ATOM 757 C CA . GLU A 1 97 ? 11.125 -10.922 -13.445 1 86.94 97 GLU A CA 1
ATOM 758 C C . GLU A 1 97 ? 12.469 -11.008 -14.156 1 86.94 97 GLU A C 1
ATOM 760 O O . GLU A 1 97 ? 12.516 -11.234 -15.367 1 86.94 97 GLU A O 1
ATOM 765 N N . TYR A 1 98 ? 13.625 -10.906 -13.383 1 89.25 98 TYR A N 1
ATOM 766 C CA . TYR A 1 98 ? 14.953 -10.961 -13.992 1 89.25 98 TYR A CA 1
ATOM 767 C C . TYR A 1 98 ? 15.25 -12.359 -14.516 1 89.25 98 TYR A C 1
ATOM 769 O O . TYR A 1 98 ? 15.914 -12.516 -15.547 1 89.25 98 TYR A O 1
ATOM 777 N N . SER A 1 99 ? 14.773 -13.273 -13.781 1 92.56 99 SER A N 1
ATOM 778 C CA . SER A 1 99 ? 15.031 -14.641 -14.227 1 92.56 99 SER A CA 1
ATOM 779 C C . SER A 1 99 ? 14.289 -14.945 -15.523 1 92.56 99 SER A C 1
ATOM 781 O O . SER A 1 99 ? 14.781 -15.703 -16.375 1 92.56 99 SER A O 1
ATOM 783 N N . ALA A 1 100 ? 13.133 -14.383 -15.711 1 95.12 100 ALA A N 1
ATOM 784 C CA . ALA A 1 100 ? 12.398 -14.547 -16.969 1 95.12 100 ALA A CA 1
ATOM 785 C C . ALA A 1 100 ? 13.117 -13.859 -18.125 1 95.12 100 ALA A C 1
ATOM 787 O O . ALA A 1 100 ? 13.234 -14.43 -19.203 1 95.12 100 ALA A O 1
ATOM 788 N N . LEU A 1 101 ? 13.578 -12.672 -17.844 1 95.56 101 LEU A N 1
ATOM 789 C CA . LEU A 1 101 ? 14.281 -11.93 -18.875 1 95.56 101 LEU A CA 1
ATOM 790 C C . LEU A 1 101 ? 15.586 -12.625 -19.266 1 95.56 101 LEU A C 1
ATOM 792 O O . LEU A 1 101 ? 15.906 -12.742 -20.438 1 95.56 101 LEU A O 1
ATOM 796 N N . ARG A 1 102 ? 16.266 -13.086 -18.266 1 96.06 102 ARG A N 1
ATOM 797 C CA . ARG A 1 102 ? 17.469 -13.875 -18.531 1 96.06 102 ARG A CA 1
ATOM 798 C C . ARG A 1 102 ? 17.125 -15.102 -19.375 1 96.06 102 ARG A C 1
ATOM 800 O O . ARG A 1 102 ? 17.875 -15.445 -20.297 1 96.06 102 ARG A O 1
ATOM 807 N N . TRP A 1 103 ? 16.078 -15.719 -19.047 1 97.5 103 TRP A N 1
ATOM 808 C CA . TRP A 1 103 ? 15.641 -16.906 -19.766 1 97.5 103 TRP A CA 1
ATOM 809 C C . TRP A 1 103 ? 15.422 -16.594 -21.25 1 97.5 103 TRP A C 1
ATOM 811 O O . TRP A 1 103 ? 15.859 -17.344 -22.125 1 97.5 103 TRP A O 1
ATOM 821 N N . PHE A 1 104 ? 14.773 -15.508 -21.594 1 98 104 PHE A N 1
ATOM 822 C CA . PHE A 1 104 ? 14.555 -15.102 -22.984 1 98 104 PHE A CA 1
ATOM 823 C C . PHE A 1 104 ? 15.891 -14.875 -23.688 1 98 104 PHE A C 1
ATOM 825 O O . PHE A 1 104 ? 16.062 -15.297 -24.844 1 98 104 PHE A O 1
ATOM 832 N N . ALA A 1 105 ? 16.812 -14.188 -23.016 1 98.31 105 ALA A N 1
ATOM 833 C CA . ALA A 1 105 ? 18.125 -13.93 -23.594 1 98.31 105 ALA A CA 1
ATOM 834 C C . ALA A 1 105 ? 18.875 -15.227 -23.859 1 98.31 105 ALA A C 1
ATOM 836 O O . ALA A 1 105 ? 19.516 -15.383 -24.906 1 98.31 105 ALA A O 1
ATOM 837 N N . GLN A 1 106 ? 18.797 -16.078 -22.938 1 98.38 106 GLN A N 1
ATOM 838 C CA . GLN A 1 106 ? 19.438 -17.391 -23.109 1 98.38 106 GLN A CA 1
ATOM 839 C C . GLN A 1 106 ? 18.828 -18.156 -24.281 1 98.38 106 GLN A C 1
ATOM 841 O O . GLN A 1 106 ? 19.547 -18.766 -25.078 1 98.38 106 GLN A O 1
ATOM 846 N N . LEU A 1 107 ? 17.531 -18.188 -24.297 1 98 107 LEU A N 1
ATOM 847 C CA . LEU A 1 107 ? 16.844 -18.859 -25.391 1 98 107 LEU A CA 1
ATOM 848 C C . LEU A 1 107 ? 17.281 -18.297 -26.75 1 98 107 LEU A C 1
ATOM 850 O O . LEU A 1 107 ? 17.438 -19.062 -27.703 1 98 107 LEU A O 1
ATOM 854 N N . PHE A 1 108 ? 17.422 -17.016 -26.797 1 97.56 108 PHE A N 1
ATOM 855 C CA . PHE A 1 108 ? 17.859 -16.328 -28 1 97.56 108 PHE A CA 1
ATOM 856 C C . PHE A 1 108 ? 19.219 -16.859 -28.453 1 97.56 108 PHE A C 1
ATOM 858 O O . PHE A 1 108 ? 19.5 -16.906 -29.656 1 97.56 108 PHE A O 1
ATOM 865 N N . LEU A 1 109 ? 20.062 -17.25 -27.562 1 97.81 109 LEU A N 1
ATOM 866 C CA . LEU A 1 109 ? 21.438 -17.672 -27.828 1 97.81 109 LEU A CA 1
ATOM 867 C C . LEU A 1 109 ? 21.5 -19.156 -28.156 1 97.81 109 LEU A C 1
ATOM 869 O O . LEU A 1 109 ? 22.516 -19.656 -28.656 1 97.81 109 LEU A O 1
ATOM 873 N N . MET A 1 110 ? 20.438 -19.875 -27.969 1 97.31 110 MET A N 1
ATOM 874 C CA . MET A 1 110 ? 20.391 -21.312 -28.172 1 97.31 110 MET A CA 1
ATOM 875 C C . MET A 1 110 ? 20.312 -21.656 -29.656 1 97.31 110 MET A C 1
ATOM 877 O O . MET A 1 110 ? 19.844 -20.859 -30.453 1 97.31 110 MET A O 1
ATOM 881 N N . SER A 1 111 ? 20.766 -22.891 -29.953 1 96.81 111 SER A N 1
ATOM 882 C CA . SER A 1 111 ? 20.531 -23.453 -31.281 1 96.81 111 SER A CA 1
ATOM 883 C C . SER A 1 111 ? 19.062 -23.812 -31.469 1 96.81 111 SER A C 1
ATOM 885 O O . SER A 1 111 ? 18.297 -23.875 -30.5 1 96.81 111 SER A O 1
ATOM 887 N N . ASN A 1 112 ? 18.672 -24.031 -32.75 1 95.69 112 ASN A N 1
ATOM 888 C CA . ASN A 1 112 ? 17.297 -24.391 -33.031 1 95.69 112 ASN A CA 1
ATOM 889 C C . ASN A 1 112 ? 16.875 -25.672 -32.312 1 95.69 112 ASN A C 1
ATOM 891 O O . ASN A 1 112 ? 15.758 -25.766 -31.797 1 95.69 112 ASN A O 1
ATOM 895 N N . GLN A 1 113 ? 17.734 -26.609 -32.188 1 97 113 GLN A N 1
ATOM 896 C CA . GLN A 1 113 ? 17.453 -27.875 -31.531 1 97 113 GLN A CA 1
ATOM 897 C C . GLN A 1 113 ? 17.25 -27.672 -30.031 1 97 113 GLN A C 1
ATOM 899 O O . GLN A 1 113 ? 16.344 -28.25 -29.438 1 97 113 GLN A O 1
ATOM 904 N N . GLU A 1 114 ? 18.125 -26.891 -29.469 1 97.31 114 GLU A N 1
ATOM 905 C CA . GLU A 1 114 ? 18.031 -26.609 -28.047 1 97.31 114 GLU A CA 1
ATOM 906 C C . GLU A 1 114 ? 16.75 -25.844 -27.719 1 97.31 114 GLU A C 1
ATOM 908 O O . GLU A 1 114 ? 16.109 -26.094 -26.703 1 97.31 114 GLU A O 1
ATOM 913 N N . LYS A 1 115 ? 16.453 -24.922 -28.547 1 96.88 115 LYS A N 1
ATOM 914 C CA . LYS A 1 115 ? 15.227 -24.141 -28.359 1 96.88 115 LYS A CA 1
ATOM 915 C C . LYS A 1 115 ? 13.984 -25.016 -28.422 1 96.88 115 LYS A C 1
ATOM 917 O O . LYS A 1 115 ? 13.062 -24.859 -27.625 1 96.88 115 LYS A O 1
ATOM 922 N N . GLN A 1 116 ? 13.953 -25.891 -29.391 1 96.88 116 GLN A N 1
ATOM 923 C CA . GLN A 1 116 ? 12.844 -26.828 -29.516 1 96.88 116 GLN A CA 1
ATOM 924 C C . GLN A 1 116 ? 12.672 -27.656 -28.234 1 96.88 116 GLN A C 1
ATOM 926 O O . GLN A 1 116 ? 11.555 -27.891 -27.797 1 96.88 116 GLN A O 1
ATOM 931 N N . LYS A 1 117 ? 13.758 -28.062 -27.719 1 97.06 117 LYS A N 1
ATOM 932 C CA . LYS A 1 117 ? 13.719 -28.844 -26.484 1 97.06 117 LYS A CA 1
ATOM 933 C C . LYS A 1 117 ? 13.203 -28 -25.328 1 97.06 117 LYS A C 1
ATOM 935 O O . LYS A 1 117 ? 12.406 -28.469 -24.516 1 97.06 117 LYS A O 1
ATOM 940 N N . ALA A 1 118 ? 13.672 -26.75 -25.266 1 96.69 118 ALA A N 1
ATOM 941 C CA . ALA A 1 118 ? 13.289 -25.844 -24.188 1 96.69 118 ALA A CA 1
ATOM 942 C C . ALA A 1 118 ? 11.805 -25.5 -24.25 1 96.69 118 ALA A C 1
ATOM 944 O O . ALA A 1 118 ? 11.188 -25.188 -23.219 1 96.69 118 ALA A O 1
ATOM 945 N N . LEU A 1 119 ? 11.18 -25.609 -25.422 1 97.88 119 LEU A N 1
ATOM 946 C CA . LEU A 1 119 ? 9.797 -25.219 -25.609 1 97.88 119 LEU A CA 1
ATOM 947 C C . LEU A 1 119 ? 8.898 -26.438 -25.781 1 97.88 119 LEU A C 1
ATOM 949 O O . LEU A 1 119 ? 7.809 -26.328 -26.359 1 97.88 119 LEU A O 1
ATOM 953 N N . GLN A 1 120 ? 9.359 -27.547 -25.312 1 97.12 120 GLN A N 1
ATOM 954 C CA . GLN A 1 120 ? 8.602 -28.797 -25.469 1 97.12 120 GLN A CA 1
ATOM 955 C C . GLN A 1 120 ? 7.367 -28.797 -24.562 1 97.12 120 GLN A C 1
ATOM 957 O O . GLN A 1 120 ? 6.324 -29.344 -24.938 1 97.12 120 GLN A O 1
ATOM 962 N N . ASP A 1 121 ? 7.508 -28.234 -23.391 1 96.44 121 ASP A N 1
ATOM 963 C CA . ASP A 1 121 ? 6.371 -28.125 -22.484 1 96.44 121 ASP A CA 1
ATOM 964 C C . ASP A 1 121 ? 5.34 -27.125 -23.016 1 96.44 121 ASP A C 1
ATOM 966 O O . ASP A 1 121 ? 5.664 -25.969 -23.266 1 96.44 121 ASP A O 1
ATOM 970 N N . PRO A 1 122 ? 4.094 -27.531 -23.156 1 97 122 PRO A N 1
ATOM 971 C CA . PRO A 1 122 ? 3.094 -26.656 -23.766 1 97 122 PRO A CA 1
ATOM 972 C C . PRO A 1 122 ? 2.871 -25.375 -22.984 1 97 122 PRO A C 1
ATOM 974 O O . PRO A 1 122 ? 2.58 -24.328 -23.578 1 97 122 PRO A O 1
ATOM 977 N N . PHE A 1 123 ? 2.957 -25.453 -21.688 1 97.06 123 PHE A N 1
ATOM 978 C CA . PHE A 1 123 ? 2.756 -24.25 -20.891 1 97.06 123 PHE A CA 1
ATOM 979 C C . PHE A 1 123 ? 3.9 -23.266 -21.094 1 97.06 123 PHE A C 1
ATOM 981 O O . PHE A 1 123 ? 3.674 -22.062 -21.25 1 97.06 123 PHE A O 1
ATOM 988 N N . VAL A 1 124 ? 5.121 -23.75 -21.125 1 97.75 124 VAL A N 1
ATOM 989 C CA . VAL A 1 124 ? 6.297 -22.922 -21.375 1 97.75 124 VAL A CA 1
ATOM 990 C C . VAL A 1 124 ? 6.219 -22.344 -22.781 1 97.75 124 VAL A C 1
ATOM 992 O O . VAL A 1 124 ? 6.496 -21.156 -23 1 97.75 124 VAL A O 1
ATOM 995 N N . ALA A 1 125 ? 5.816 -23.188 -23.719 1 98.06 125 ALA A N 1
ATOM 996 C CA . ALA A 1 125 ? 5.676 -22.734 -25.109 1 98.06 125 ALA A CA 1
ATOM 997 C C . ALA A 1 125 ? 4.648 -21.609 -25.203 1 98.06 125 ALA A C 1
ATOM 999 O O . ALA A 1 125 ? 4.852 -20.641 -25.953 1 98.06 125 ALA A O 1
ATOM 1000 N N . SER A 1 126 ? 3.582 -21.797 -24.5 1 97.88 126 SER A N 1
ATOM 1001 C CA . SER A 1 126 ? 2.537 -20.781 -24.531 1 97.88 126 SER A CA 1
ATOM 1002 C C . SER A 1 126 ? 3.041 -19.453 -23.969 1 97.88 126 SER A C 1
ATOM 1004 O O . SER A 1 126 ? 2.678 -18.391 -24.469 1 97.88 126 SER A O 1
ATOM 1006 N N . PHE A 1 127 ? 3.826 -19.484 -22.922 1 97.94 127 PHE A N 1
ATOM 1007 C CA . PHE A 1 127 ? 4.461 -18.297 -22.359 1 97.94 127 PHE A CA 1
ATOM 1008 C C . PHE A 1 127 ? 5.344 -17.609 -23.391 1 97.94 127 PHE A C 1
ATOM 1010 O O . PHE A 1 127 ? 5.254 -16.406 -23.594 1 97.94 127 PHE A O 1
ATOM 1017 N N . TYR A 1 128 ? 6.184 -18.391 -24.016 1 98.31 128 TYR A N 1
ATOM 1018 C CA . TYR A 1 128 ? 7.051 -17.875 -25.047 1 98.31 128 TYR A CA 1
ATOM 1019 C C . TYR A 1 128 ? 6.238 -17.234 -26.172 1 98.31 128 TYR A C 1
ATOM 1021 O O . TYR A 1 128 ? 6.531 -16.109 -26.594 1 98.31 128 TYR A O 1
ATOM 1029 N N . ASP A 1 129 ? 5.199 -17.922 -26.609 1 97.75 129 ASP A N 1
ATOM 1030 C CA . ASP A 1 129 ? 4.383 -17.453 -27.719 1 97.75 129 ASP A CA 1
ATOM 1031 C C . ASP A 1 129 ? 3.725 -16.125 -27.391 1 97.75 129 ASP A C 1
ATOM 1033 O O . ASP A 1 129 ? 3.633 -15.242 -28.25 1 97.75 129 ASP A O 1
ATOM 1037 N N . PHE A 1 130 ? 3.273 -16 -26.188 1 97.81 130 PHE A N 1
ATOM 1038 C CA . PHE A 1 130 ? 2.627 -14.773 -25.766 1 97.81 130 PHE A CA 1
ATOM 1039 C C . PHE A 1 130 ? 3.568 -13.586 -25.922 1 97.81 130 PHE A C 1
ATOM 1041 O O . PHE A 1 130 ? 3.178 -12.539 -26.453 1 97.81 130 PHE A O 1
ATOM 1048 N N . PHE A 1 131 ? 4.789 -13.727 -25.516 1 97.75 131 PHE A N 1
ATOM 1049 C CA . PHE A 1 131 ? 5.73 -12.609 -25.531 1 97.75 131 PHE A CA 1
ATOM 1050 C C . PHE A 1 131 ? 6.391 -12.477 -26.906 1 97.75 131 PHE A C 1
ATOM 1052 O O . PHE A 1 131 ? 6.855 -11.398 -27.266 1 97.75 131 PHE A O 1
ATOM 1059 N N . ALA A 1 132 ? 6.41 -13.531 -27.703 1 96.88 132 ALA A N 1
ATOM 1060 C CA . ALA A 1 132 ? 7.105 -13.547 -28.984 1 96.88 132 ALA A CA 1
ATOM 1061 C C . ALA A 1 132 ? 6.184 -13.086 -30.109 1 96.88 132 ALA A C 1
ATOM 1063 O O . ALA A 1 132 ? 6.641 -12.805 -31.219 1 96.88 132 ALA A O 1
ATOM 1064 N N . ASP A 1 133 ? 4.949 -13.062 -29.797 1 95.5 133 ASP A N 1
ATOM 1065 C CA . ASP A 1 133 ? 3.979 -12.664 -30.812 1 95.5 133 ASP A CA 1
ATOM 1066 C C . ASP A 1 133 ? 4.32 -11.289 -31.375 1 95.5 133 ASP A C 1
ATOM 1068 O O . ASP A 1 133 ? 4.816 -10.414 -30.656 1 95.5 133 ASP A O 1
ATOM 1072 N N . ASN A 1 134 ? 4.027 -11.125 -32.75 1 96.56 134 ASN A N 1
ATOM 1073 C CA . ASN A 1 134 ? 4.242 -9.859 -33.469 1 96.56 134 ASN A CA 1
ATOM 1074 C C . ASN A 1 134 ? 5.645 -9.312 -33.219 1 96.56 134 ASN A C 1
ATOM 1076 O O . ASN A 1 134 ? 5.801 -8.172 -32.781 1 96.56 134 ASN A O 1
ATOM 1080 N N . ASN A 1 135 ? 6.621 -10.148 -33.469 1 96.56 135 ASN A N 1
ATOM 1081 C CA . ASN A 1 135 ? 8.023 -9.781 -33.312 1 96.56 135 ASN A CA 1
ATOM 1082 C C . ASN A 1 135 ? 8.344 -9.297 -31.906 1 96.56 135 ASN A C 1
ATOM 1084 O O . ASN A 1 135 ? 8.898 -8.219 -31.734 1 96.56 135 ASN A O 1
ATOM 1088 N N . PHE A 1 136 ? 7.883 -10.016 -30.938 1 97.69 136 PHE A N 1
ATOM 1089 C CA . PHE A 1 136 ? 8.133 -9.82 -29.516 1 97.69 136 PHE A CA 1
ATOM 1090 C C . PHE A 1 136 ? 7.559 -8.492 -29.031 1 97.69 136 PHE A C 1
ATOM 1092 O O . PHE A 1 136 ? 8.164 -7.801 -28.219 1 97.69 136 PHE A O 1
ATOM 1099 N N . ALA A 1 137 ? 6.422 -8.109 -29.5 1 96.81 137 ALA A N 1
ATOM 1100 C CA . ALA A 1 137 ? 5.797 -6.836 -29.156 1 96.81 137 ALA A CA 1
ATOM 1101 C C . ALA A 1 137 ? 5.512 -6.746 -27.656 1 96.81 137 ALA A C 1
ATOM 1103 O O . ALA A 1 137 ? 5.824 -5.738 -27.016 1 96.81 137 ALA A O 1
ATOM 1104 N N . ASN A 1 138 ? 4.957 -7.797 -27.078 1 96.94 138 ASN A N 1
ATOM 1105 C CA . ASN A 1 138 ? 4.637 -7.789 -25.656 1 96.94 138 ASN A CA 1
ATOM 1106 C C . ASN A 1 138 ? 5.895 -7.703 -24.797 1 96.94 138 ASN A C 1
ATOM 1108 O O . ASN A 1 138 ? 5.918 -6.996 -23.781 1 96.94 138 ASN A O 1
ATOM 1112 N N . LEU A 1 139 ? 6.918 -8.414 -25.203 1 97.5 139 LEU A N 1
ATOM 1113 C CA . LEU A 1 139 ? 8.156 -8.398 -24.422 1 97.5 139 LEU A CA 1
ATOM 1114 C C . LEU A 1 139 ? 8.812 -7.027 -24.484 1 97.5 139 LEU A C 1
ATOM 1116 O O . LEU A 1 139 ? 9.242 -6.496 -23.453 1 97.5 139 LEU A O 1
ATOM 1120 N N . LYS A 1 140 ? 8.891 -6.484 -25.719 1 96.56 140 LYS A N 1
ATOM 1121 C CA . LYS A 1 140 ? 9.445 -5.148 -25.875 1 96.56 140 LYS A CA 1
ATOM 1122 C C . LYS A 1 140 ? 8.672 -4.121 -25.047 1 96.56 140 LYS A C 1
ATOM 1124 O O . LYS A 1 140 ? 9.273 -3.283 -24.375 1 96.56 140 LYS A O 1
ATOM 1129 N N . GLU A 1 141 ? 7.371 -4.25 -25.109 1 94.25 141 GLU A N 1
ATOM 1130 C CA . GLU A 1 141 ? 6.527 -3.328 -24.359 1 94.25 141 GLU A CA 1
ATOM 1131 C C . GLU A 1 141 ? 6.781 -3.445 -22.859 1 94.25 141 GLU A C 1
ATOM 1133 O O . GLU A 1 141 ? 6.914 -2.436 -22.172 1 94.25 141 GLU A O 1
ATOM 1138 N N . TYR A 1 142 ? 6.84 -4.633 -22.375 1 94.25 142 TYR A N 1
ATOM 1139 C CA . TYR A 1 142 ? 7.09 -4.844 -20.953 1 94.25 142 TYR A CA 1
ATOM 1140 C C . TYR A 1 142 ? 8.398 -4.191 -20.516 1 94.25 142 TYR A C 1
ATOM 1142 O O . TYR A 1 142 ? 8.438 -3.441 -19.547 1 94.25 142 TYR A O 1
ATOM 1150 N N . VAL A 1 143 ? 9.453 -4.48 -21.297 1 93.12 143 VAL A N 1
ATOM 1151 C CA . VAL A 1 143 ? 10.781 -3.98 -20.953 1 93.12 143 VAL A CA 1
ATOM 1152 C C . VAL A 1 143 ? 10.789 -2.455 -20.984 1 93.12 143 VAL A C 1
ATOM 1154 O O . VAL A 1 143 ? 11.305 -1.804 -20.078 1 93.12 143 VAL A O 1
ATOM 1157 N N . LYS A 1 144 ? 10.172 -1.903 -21.984 1 90.56 144 LYS A N 1
ATOM 1158 C CA . LYS A 1 144 ? 10.125 -0.451 -22.125 1 90.56 144 LYS A CA 1
ATOM 1159 C C . LYS A 1 144 ? 9.367 0.187 -20.969 1 90.56 144 LYS A C 1
ATOM 1161 O O . LYS A 1 144 ? 9.812 1.187 -20.406 1 90.56 144 LYS A O 1
ATOM 1166 N N . ARG A 1 145 ? 8.234 -0.394 -20.625 1 85.25 145 ARG A N 1
ATOM 1167 C CA . ARG A 1 145 ? 7.414 0.157 -19.562 1 85.25 145 ARG A CA 1
ATOM 1168 C C . ARG A 1 145 ? 8.086 -0.027 -18.203 1 85.25 145 ARG A C 1
ATOM 1170 O O . ARG A 1 145 ? 8.117 0.899 -17.391 1 85.25 145 ARG A O 1
ATOM 1177 N N . LYS A 1 146 ? 8.617 -1.17 -18.031 1 84.25 146 LYS A N 1
ATOM 1178 C CA . LYS A 1 146 ? 9.195 -1.512 -16.734 1 84.25 146 LYS A CA 1
ATOM 1179 C C . LYS A 1 146 ? 10.375 -0.598 -16.406 1 84.25 146 LYS A C 1
ATOM 1181 O O . LYS A 1 146 ? 10.492 -0.111 -15.273 1 84.25 146 LYS A O 1
ATOM 1186 N N . TYR A 1 147 ? 11.148 -0.324 -17.391 1 81.88 147 TYR A N 1
ATOM 1187 C CA . TYR A 1 147 ? 12.391 0.391 -17.109 1 81.88 147 TYR A CA 1
ATOM 1188 C C . TYR A 1 147 ? 12.32 1.821 -17.641 1 81.88 147 TYR A C 1
ATOM 1190 O O . TYR A 1 147 ? 13.352 2.496 -17.766 1 81.88 147 TYR A O 1
ATOM 1198 N N . LEU A 1 148 ? 11.109 2.191 -18.062 1 77.31 148 LEU A N 1
ATOM 1199 C CA . LEU A 1 148 ? 10.82 3.559 -18.484 1 77.31 148 LEU A CA 1
ATOM 1200 C C . LEU A 1 148 ? 11.75 3.984 -19.609 1 77.31 148 LEU A C 1
ATOM 1202 O O . LEU A 1 148 ? 12.328 5.074 -19.578 1 77.31 148 LEU A O 1
ATOM 1206 N N . LEU A 1 149 ? 12.008 3.117 -20.469 1 81.5 149 LEU A N 1
ATOM 1207 C CA . LEU A 1 149 ? 12.914 3.367 -21.578 1 81.5 149 LEU A CA 1
ATOM 1208 C C . LEU A 1 149 ? 12.203 4.09 -22.719 1 81.5 149 LEU A C 1
ATOM 1210 O O . LEU A 1 149 ? 12.844 4.559 -23.656 1 81.5 149 LEU A O 1
ATOM 1214 N N . GLN A 1 150 ? 10.898 4.066 -22.625 1 76.25 150 GLN A N 1
ATOM 1215 C CA . GLN A 1 150 ? 10.062 4.805 -23.578 1 76.25 150 GLN A CA 1
ATOM 1216 C C . GLN A 1 150 ? 8.828 5.375 -22.875 1 76.25 150 GLN A C 1
ATOM 1218 O O . GLN A 1 150 ? 8.25 4.738 -22 1 76.25 150 GLN A O 1
ATOM 1223 N N . GLN A 1 151 ? 8.469 6.535 -23.312 1 66.75 151 GLN A N 1
ATOM 1224 C CA . GLN A 1 151 ? 7.254 7.137 -22.781 1 66.75 151 GLN A CA 1
ATOM 1225 C C . GLN A 1 151 ? 6.043 6.785 -23.625 1 66.75 151 GLN A C 1
ATOM 1227 O O . GLN A 1 151 ? 5.973 7.16 -24.812 1 66.75 151 GLN A O 1
ATOM 1232 N N . ASP A 1 152 ? 5.219 5.828 -23.141 1 69.12 152 ASP A N 1
ATOM 1233 C CA . ASP A 1 152 ? 3.979 5.508 -23.844 1 69.12 152 ASP A CA 1
ATOM 1234 C C . ASP A 1 152 ? 2.887 6.527 -23.531 1 69.12 152 ASP A C 1
ATOM 1236 O O . ASP A 1 152 ? 2.822 7.051 -22.422 1 69.12 152 ASP A O 1
ATOM 1240 N N . GLU A 1 153 ? 2.088 6.699 -24.562 1 62.88 153 GLU A N 1
ATOM 1241 C CA . GLU A 1 153 ? 1.039 7.707 -24.438 1 62.88 153 GLU A CA 1
ATOM 1242 C C . GLU A 1 153 ? 0.056 7.336 -23.328 1 62.88 153 GLU A C 1
ATOM 1244 O O . GLU A 1 153 ? -0.497 8.211 -22.656 1 62.88 153 GLU A O 1
ATOM 1249 N N . ASP A 1 154 ? -0.05 5.961 -23.141 1 64.81 154 ASP A N 1
ATOM 1250 C CA . ASP A 1 154 ? -1.082 5.52 -22.203 1 64.81 154 ASP A CA 1
ATOM 1251 C C . ASP A 1 154 ? -0.489 5.219 -20.828 1 64.81 154 ASP A C 1
ATOM 1253 O O . ASP A 1 154 ? -1.186 4.723 -19.938 1 64.81 154 ASP A O 1
ATOM 1257 N N . GLN A 1 155 ? 0.734 5.449 -20.656 1 62.66 155 GLN A N 1
ATOM 1258 C CA . GLN A 1 155 ? 1.447 5.012 -19.469 1 62.66 155 GLN A CA 1
ATOM 1259 C C . GLN A 1 155 ? 0.804 5.582 -18.203 1 62.66 155 GLN A C 1
ATOM 1261 O O . GLN A 1 155 ? 0.8 4.934 -17.156 1 62.66 155 GLN A O 1
ATOM 1266 N N . LEU A 1 156 ? 0.135 6.645 -18.375 1 51.06 156 LEU A N 1
ATOM 1267 C CA . LEU A 1 156 ? -0.409 7.316 -17.203 1 51.06 156 LEU A CA 1
ATOM 1268 C C . LEU A 1 156 ? -1.911 7.074 -17.094 1 51.06 156 LEU A C 1
ATOM 1270 O O . LEU A 1 156 ? -2.545 7.535 -16.141 1 51.06 156 LEU A O 1
ATOM 1274 N N . THR A 1 157 ? -2.465 6.355 -18 1 60.78 157 THR A N 1
ATOM 1275 C CA . THR A 1 157 ? -3.883 6.016 -17.969 1 60.78 157 THR A CA 1
ATOM 1276 C C . THR A 1 157 ? -4.109 4.734 -17.172 1 60.78 157 THR A C 1
ATOM 1278 O O . THR A 1 157 ? -3.17 3.967 -16.938 1 60.78 157 THR A O 1
ATOM 1281 N N . GLU A 1 158 ? -5.305 4.664 -16.641 1 64.56 158 GLU A N 1
ATOM 1282 C CA . GLU A 1 158 ? -5.688 3.418 -15.984 1 64.56 158 GLU A CA 1
ATOM 1283 C C . GLU A 1 158 ? -5.441 2.219 -16.891 1 64.56 158 GLU A C 1
ATOM 1285 O O . GLU A 1 158 ? -4.945 1.183 -16.453 1 64.56 158 GLU A O 1
ATOM 1290 N N . ALA A 1 159 ? -5.77 2.482 -18.109 1 72.94 159 ALA A N 1
ATOM 1291 C CA . ALA A 1 159 ? -5.582 1.399 -19.062 1 72.94 159 ALA A CA 1
ATOM 1292 C C . ALA A 1 159 ? -4.105 1.032 -19.188 1 72.94 159 ALA A C 1
ATOM 1294 O O . ALA A 1 159 ? -3.756 -0.149 -19.25 1 72.94 159 ALA A O 1
ATOM 1295 N N . GLY A 1 160 ? -3.291 2.086 -19.281 1 75.25 160 GLY A N 1
ATOM 1296 C CA . GLY A 1 160 ? -1.86 1.839 -19.359 1 75.25 160 GLY A CA 1
ATOM 1297 C C . GLY A 1 160 ? -1.299 1.159 -18.125 1 75.25 160 GLY A C 1
ATOM 1298 O O . GLY A 1 160 ? -0.467 0.256 -18.234 1 75.25 160 GLY A O 1
ATOM 1299 N N . ARG A 1 161 ? -1.759 1.553 -16.984 1 73.56 161 ARG A N 1
ATOM 1300 C CA . ARG A 1 161 ? -1.334 0.917 -15.75 1 73.56 161 ARG A CA 1
ATOM 1301 C C . ARG A 1 161 ? -1.774 -0.542 -15.695 1 73.56 161 ARG A C 1
ATOM 1303 O O . ARG A 1 161 ? -0.997 -1.419 -15.32 1 73.56 161 ARG A O 1
ATOM 1310 N N . ASN A 1 162 ? -2.965 -0.613 -16.062 1 79.88 162 ASN A N 1
ATOM 1311 C CA . ASN A 1 162 ? -3.488 -1.975 -16.094 1 79.88 162 ASN A CA 1
ATOM 1312 C C . ASN A 1 162 ? -2.703 -2.859 -17.047 1 79.88 162 ASN A C 1
ATOM 1314 O O . ASN A 1 162 ? -2.449 -4.027 -16.766 1 79.88 162 ASN A O 1
ATOM 1318 N N . ARG A 1 163 ? -2.35 -2.225 -18.156 1 86.75 163 ARG A N 1
ATOM 1319 C CA . ARG A 1 163 ? -1.556 -2.949 -19.141 1 86.75 163 ARG A CA 1
ATOM 1320 C C . ARG A 1 163 ? -0.188 -3.32 -18.578 1 86.75 163 ARG A C 1
ATOM 1322 O O . ARG A 1 163 ? 0.273 -4.449 -18.75 1 86.75 163 ARG A O 1
ATOM 1329 N N . ALA A 1 164 ? 0.415 -2.41 -17.938 1 84.25 164 ALA A N 1
ATOM 1330 C CA . ALA A 1 164 ? 1.715 -2.664 -17.312 1 84.25 164 ALA A CA 1
ATOM 1331 C C . ALA A 1 164 ? 1.618 -3.771 -16.266 1 84.25 164 ALA A C 1
ATOM 1333 O O . ALA A 1 164 ? 2.451 -4.68 -16.234 1 84.25 164 ALA A O 1
ATOM 1334 N N . ILE A 1 165 ? 0.613 -3.672 -15.461 1 84.56 165 ILE A N 1
ATOM 1335 C CA . ILE A 1 165 ? 0.404 -4.66 -14.414 1 84.56 165 ILE A CA 1
ATOM 1336 C C . ILE A 1 165 ? 0.157 -6.031 -15.039 1 84.56 165 ILE A C 1
ATOM 1338 O O . ILE A 1 165 ? 0.702 -7.039 -14.578 1 84.56 165 ILE A O 1
ATOM 1342 N N . PHE A 1 166 ? -0.611 -5.984 -16.047 1 90.62 166 PHE A N 1
ATOM 1343 C CA . PHE A 1 166 ? -0.924 -7.227 -16.75 1 90.62 166 PHE A CA 1
ATOM 1344 C C . PHE A 1 166 ? 0.347 -7.898 -17.25 1 90.62 166 PHE A C 1
ATOM 1346 O O . PHE A 1 166 ? 0.566 -9.086 -17 1 90.62 166 PHE A O 1
ATOM 1353 N N . LEU A 1 167 ? 1.199 -7.141 -17.922 1 92.56 167 LEU A N 1
ATOM 1354 C CA . LEU A 1 167 ? 2.432 -7.688 -18.484 1 92.56 167 LEU A CA 1
ATOM 1355 C C . LEU A 1 167 ? 3.377 -8.141 -17.375 1 92.56 167 LEU A C 1
ATOM 1357 O O . LEU A 1 167 ? 4.051 -9.164 -17.516 1 92.56 167 LEU A O 1
ATOM 1361 N N . GLU A 1 168 ? 3.396 -7.422 -16.359 1 89.94 168 GLU A N 1
ATOM 1362 C CA . GLU A 1 168 ? 4.246 -7.781 -15.227 1 89.94 168 GLU A CA 1
ATOM 1363 C C . GLU A 1 168 ? 3.807 -9.102 -14.594 1 89.94 168 GLU A C 1
ATOM 1365 O O . GLU A 1 168 ? 4.641 -9.953 -14.273 1 89.94 168 GLU A O 1
ATOM 1370 N N . ASP A 1 169 ? 2.537 -9.227 -14.383 1 91.56 169 ASP A N 1
ATOM 1371 C CA . ASP A 1 169 ? 2.004 -10.461 -13.82 1 91.56 169 ASP A CA 1
ATOM 1372 C C . ASP A 1 169 ? 2.369 -11.664 -14.688 1 91.56 169 ASP A C 1
ATOM 1374 O O . ASP A 1 169 ? 2.762 -12.711 -14.172 1 91.56 169 ASP A O 1
ATOM 1378 N N . PHE A 1 170 ? 2.264 -11.422 -15.969 1 94.06 170 PHE A N 1
ATOM 1379 C CA . PHE A 1 170 ? 2.555 -12.508 -16.891 1 94.06 170 PHE A CA 1
ATOM 1380 C C . PHE A 1 170 ? 4.02 -12.93 -16.797 1 94.06 170 PHE A C 1
ATOM 1382 O O . PHE A 1 170 ? 4.328 -14.117 -16.703 1 94.06 170 PHE A O 1
ATOM 1389 N N . ILE A 1 171 ? 4.887 -11.938 -16.812 1 93.94 171 ILE A N 1
ATOM 1390 C CA . ILE A 1 171 ? 6.324 -12.188 -16.797 1 93.94 171 ILE A CA 1
ATOM 1391 C C . ILE A 1 171 ? 6.711 -12.859 -15.484 1 93.94 171 ILE A C 1
ATOM 1393 O O . ILE A 1 171 ? 7.594 -13.719 -15.461 1 93.94 171 ILE A O 1
ATOM 1397 N N . LEU A 1 172 ? 6.07 -12.539 -14.445 1 91.62 172 LEU A N 1
ATOM 1398 C CA . LEU A 1 172 ? 6.434 -13.031 -13.125 1 91.62 172 LEU A CA 1
ATOM 1399 C C . LEU A 1 172 ? 5.836 -14.414 -12.875 1 91.62 172 LEU A C 1
ATOM 1401 O O . LEU A 1 172 ? 6.551 -15.344 -12.5 1 91.62 172 LEU A O 1
ATOM 1405 N N . PHE A 1 173 ? 4.602 -14.578 -13.18 1 94.81 173 PHE A N 1
ATOM 1406 C CA . PHE A 1 173 ? 3.898 -15.703 -12.57 1 94.81 173 PHE A CA 1
ATOM 1407 C C . PHE A 1 173 ? 3.812 -16.875 -13.539 1 94.81 173 PHE A C 1
ATOM 1409 O O . PHE A 1 173 ? 3.609 -18.016 -13.117 1 94.81 173 PHE A O 1
ATOM 1416 N N . ASN A 1 174 ? 3.914 -16.609 -14.852 1 97 174 ASN A N 1
ATOM 1417 C CA . ASN A 1 174 ? 4.016 -17.719 -15.789 1 97 174 ASN A CA 1
ATOM 1418 C C . ASN A 1 174 ? 5.465 -17.969 -16.203 1 97 174 ASN A C 1
ATOM 1420 O O . ASN A 1 174 ? 5.723 -18.703 -17.172 1 97 174 ASN A O 1
ATOM 1424 N N . ASN A 1 175 ? 6.355 -17.469 -15.391 1 95 175 ASN A N 1
ATOM 1425 C CA . ASN A 1 175 ? 7.801 -17.594 -15.562 1 95 175 ASN A CA 1
ATOM 1426 C C . ASN A 1 175 ? 8.242 -19.047 -15.641 1 95 175 ASN A C 1
ATOM 1428 O O . ASN A 1 175 ? 8.023 -19.828 -14.703 1 95 175 ASN A O 1
ATOM 1432 N N . PRO A 1 176 ? 8.914 -19.438 -16.734 1 96.19 176 PRO A N 1
ATOM 1433 C CA . PRO A 1 176 ? 9.344 -20.828 -16.875 1 96.19 176 PRO A CA 1
ATOM 1434 C C . PRO A 1 176 ? 10.336 -21.25 -15.797 1 96.19 176 PRO A C 1
ATOM 1436 O O . PRO A 1 176 ? 10.547 -22.453 -15.578 1 96.19 176 PRO A O 1
ATOM 1439 N N . THR A 1 177 ? 10.945 -20.312 -15.172 1 94.31 177 THR A N 1
ATOM 1440 C CA . THR A 1 177 ? 11.938 -20.641 -14.156 1 94.31 177 THR A CA 1
ATOM 1441 C C . THR A 1 177 ? 11.352 -20.484 -12.758 1 94.31 177 THR A C 1
ATOM 1443 O O . THR A 1 177 ? 12.094 -20.453 -11.766 1 94.31 177 THR A O 1
ATOM 1446 N N . ARG A 1 178 ? 10.062 -20.391 -12.617 1 93.56 178 ARG A N 1
ATOM 1447 C CA . ARG A 1 178 ? 9.398 -20.141 -11.344 1 93.56 178 ARG A CA 1
ATOM 1448 C C . ARG A 1 178 ? 9.711 -21.25 -10.344 1 93.56 178 ARG A C 1
ATOM 1450 O O . ARG A 1 178 ? 9.836 -20.984 -9.141 1 93.56 178 ARG A O 1
ATOM 1457 N N . GLU A 1 179 ? 9.867 -22.5 -10.812 1 93.44 179 GLU A N 1
ATOM 1458 C CA . GLU A 1 179 ? 10.234 -23.625 -9.953 1 93.44 179 GLU A CA 1
ATOM 1459 C C . GLU A 1 179 ? 11.516 -23.328 -9.172 1 93.44 179 GLU A C 1
ATOM 1461 O O . GLU A 1 179 ? 11.617 -23.672 -7.992 1 93.44 179 GLU A O 1
ATOM 1466 N N . ALA A 1 180 ? 12.422 -22.641 -9.75 1 88.56 180 ALA A N 1
ATOM 1467 C CA . ALA A 1 180 ? 13.734 -22.422 -9.156 1 88.56 180 ALA A CA 1
ATOM 1468 C C . ALA A 1 180 ? 13.648 -21.469 -7.977 1 88.56 180 ALA A C 1
ATOM 1470 O O . ALA A 1 180 ? 14.398 -21.594 -7.004 1 88.56 180 ALA A O 1
ATOM 1471 N N . TRP A 1 181 ? 12.703 -20.562 -8.039 1 86.5 181 TRP A N 1
ATOM 1472 C CA . TRP A 1 181 ? 12.734 -19.531 -6.996 1 86.5 181 TRP A CA 1
ATOM 1473 C C . TRP A 1 181 ? 11.508 -19.641 -6.102 1 86.5 181 TRP A C 1
ATOM 1475 O O . TRP A 1 181 ? 11.391 -18.922 -5.105 1 86.5 181 TRP A O 1
ATOM 1485 N N . GLU A 1 182 ? 10.562 -20.5 -6.41 1 90.12 182 GLU A N 1
ATOM 1486 C CA . GLU A 1 182 ? 9.383 -20.641 -5.559 1 90.12 182 GLU A CA 1
ATOM 1487 C C . GLU A 1 182 ? 9.203 -22.094 -5.113 1 90.12 182 GLU A C 1
ATOM 1489 O O . GLU A 1 182 ? 8.469 -22.375 -4.164 1 90.12 182 GLU A O 1
ATOM 1494 N N . GLN A 1 183 ? 9.875 -23 -5.73 1 93.56 183 GLN A N 1
ATOM 1495 C CA . GLN A 1 183 ? 9.703 -24.406 -5.438 1 93.56 183 GLN A CA 1
ATOM 1496 C C . GLN A 1 183 ? 8.242 -24.812 -5.527 1 93.56 183 GLN A C 1
ATOM 1498 O O . GLN A 1 183 ? 7.699 -25.422 -4.594 1 93.56 183 GLN A O 1
ATOM 1503 N N . THR A 1 184 ? 7.633 -24.562 -6.672 1 96.25 184 THR A N 1
ATOM 1504 C CA . THR A 1 184 ? 6.199 -24.734 -6.867 1 96.25 184 THR A CA 1
ATOM 1505 C C . THR A 1 184 ? 5.801 -26.203 -6.75 1 96.25 184 THR A C 1
ATOM 1507 O O . THR A 1 184 ? 4.703 -26.516 -6.293 1 96.25 184 THR A O 1
ATOM 1510 N N . SER A 1 185 ? 6.719 -27.188 -7.098 1 97.19 185 SER A N 1
ATOM 1511 C CA . SER A 1 185 ? 6.418 -28.609 -6.965 1 97.19 185 SER A CA 1
ATOM 1512 C C . SER A 1 185 ? 6.199 -28.984 -5.504 1 97.19 185 SER A C 1
ATOM 1514 O O . SER A 1 185 ? 5.289 -29.766 -5.191 1 97.19 185 SER A O 1
ATOM 1516 N N . LYS A 1 186 ? 6.973 -28.422 -4.672 1 97.69 186 LYS A N 1
ATOM 1517 C CA . LYS A 1 186 ? 6.824 -28.703 -3.244 1 97.69 186 LYS A CA 1
ATOM 1518 C C . LYS A 1 186 ? 5.562 -28.047 -2.688 1 97.69 186 LYS A C 1
ATOM 1520 O O . LYS A 1 186 ? 4.871 -28.625 -1.854 1 97.69 186 LYS A O 1
ATOM 1525 N N . VAL A 1 187 ? 5.301 -26.828 -3.133 1 97.56 187 VAL A N 1
ATOM 1526 C CA . VAL A 1 187 ? 4.078 -26.156 -2.73 1 97.56 187 VAL A CA 1
ATOM 1527 C C . VAL A 1 187 ? 2.863 -27 -3.117 1 97.56 187 VAL A C 1
ATOM 1529 O O . VAL A 1 187 ? 1.996 -27.266 -2.285 1 97.56 187 VAL A O 1
ATOM 1532 N N . LEU A 1 188 ? 2.855 -27.484 -4.332 1 97.88 188 LEU A N 1
ATOM 1533 C CA . LEU A 1 188 ? 1.741 -28.281 -4.848 1 97.88 188 LEU A CA 1
ATOM 1534 C C . LEU A 1 188 ? 1.603 -29.594 -4.082 1 97.88 188 LEU A C 1
ATOM 1536 O O . LEU A 1 188 ? 0.488 -30.031 -3.797 1 97.88 188 LEU A O 1
ATOM 1540 N N . ALA A 1 189 ? 2.717 -30.156 -3.727 1 97.31 189 ALA A N 1
ATOM 1541 C CA . ALA A 1 189 ? 2.709 -31.422 -3.006 1 97.31 189 ALA A CA 1
ATOM 1542 C C . ALA A 1 189 ? 2.15 -31.25 -1.596 1 97.31 189 ALA A C 1
ATOM 1544 O O . ALA A 1 189 ? 1.564 -32.188 -1.036 1 97.31 189 ALA A O 1
ATOM 1545 N N . ALA A 1 190 ? 2.301 -30.062 -1.075 1 97 190 ALA A N 1
ATOM 1546 C CA . ALA A 1 190 ? 1.879 -29.797 0.298 1 97 190 ALA A CA 1
ATOM 1547 C C . ALA A 1 190 ? 0.375 -29.547 0.373 1 97 190 ALA A C 1
ATOM 1549 O O . ALA A 1 190 ? -0.225 -29.656 1.445 1 97 190 ALA A O 1
ATOM 1550 N N . ILE A 1 191 ? -0.227 -29.172 -0.684 1 96.38 191 ILE A N 1
ATOM 1551 C CA . ILE A 1 191 ? -1.651 -28.844 -0.722 1 96.38 191 ILE A CA 1
ATOM 1552 C C . ILE A 1 191 ? -2.463 -30.141 -0.792 1 96.38 191 ILE A C 1
ATOM 1554 O O . ILE A 1 191 ? -2.229 -30.984 -1.662 1 96.38 191 ILE A O 1
ATOM 1558 N N . PRO A 1 192 ? -3.379 -30.312 0.1 1 93.12 192 PRO A N 1
ATOM 1559 C CA . PRO A 1 192 ? -4.18 -31.531 0.131 1 93.12 192 PRO A CA 1
ATOM 1560 C C . PRO A 1 192 ? -5.25 -31.578 -0.957 1 93.12 192 PRO A C 1
ATOM 1562 O O . PRO A 1 192 ? -6.43 -31.344 -0.674 1 93.12 192 PRO A O 1
ATOM 1565 N N . VAL A 1 193 ? -4.875 -31.922 -2.09 1 95.12 193 VAL A N 1
ATOM 1566 C CA . VAL A 1 193 ? -5.773 -32.031 -3.234 1 95.12 193 VAL A CA 1
ATOM 1567 C C . VAL A 1 193 ? -5.824 -33.469 -3.723 1 95.12 193 VAL A C 1
ATOM 1569 O O . VAL A 1 193 ? -4.793 -34.125 -3.824 1 95.12 193 VAL A O 1
ATOM 1572 N N . SER A 1 194 ? -6.969 -33.938 -3.992 1 95.81 194 SER A N 1
ATOM 1573 C CA . SER A 1 194 ? -7.184 -35.312 -4.504 1 95.81 194 SER A CA 1
ATOM 1574 C C . SER A 1 194 ? -7.93 -35.281 -5.836 1 95.81 194 SER A C 1
ATOM 1576 O O . SER A 1 194 ? -8.656 -34.312 -6.125 1 95.81 194 SER A O 1
ATOM 1578 N N . PRO A 1 195 ? -7.711 -36.375 -6.57 1 97.94 195 PRO A N 1
ATOM 1579 C CA . PRO A 1 195 ? -8.477 -36.469 -7.816 1 97.94 195 PRO A CA 1
ATOM 1580 C C . PRO A 1 195 ? -9.984 -36.344 -7.586 1 97.94 195 PRO A C 1
ATOM 1582 O O . PRO A 1 195 ? -10.508 -36.875 -6.602 1 97.94 195 PRO A O 1
ATOM 1585 N N . GLY A 1 196 ? -10.68 -35.625 -8.445 1 98.5 196 GLY A N 1
ATOM 1586 C CA . GLY A 1 196 ? -12.125 -35.5 -8.367 1 98.5 196 GLY A CA 1
ATOM 1587 C C . GLY A 1 196 ? -12.586 -34.281 -7.602 1 98.5 196 GLY A C 1
ATOM 1588 O O . GLY A 1 196 ? -13.758 -33.906 -7.652 1 98.5 196 GLY A O 1
ATOM 1589 N N . GLN A 1 197 ? -11.688 -33.562 -6.984 1 98.5 197 GLN A N 1
ATOM 1590 C CA . GLN A 1 197 ? -12.039 -32.438 -6.141 1 98.5 197 GLN A CA 1
ATOM 1591 C C . GLN A 1 197 ? -12.18 -31.156 -6.969 1 98.5 197 GLN A C 1
ATOM 1593 O O . GLN A 1 197 ? -11.805 -31.125 -8.141 1 98.5 197 GLN A O 1
ATOM 1598 N N . THR A 1 198 ? -12.82 -30.172 -6.336 1 98.56 198 THR A N 1
ATOM 1599 C CA . THR A 1 198 ? -13.008 -28.859 -6.926 1 98.56 198 THR A CA 1
ATOM 1600 C C . THR A 1 198 ? -12.156 -27.812 -6.207 1 98.56 198 THR A C 1
ATOM 1602 O O . THR A 1 198 ? -12.172 -27.734 -4.977 1 98.56 198 THR A O 1
ATOM 1605 N N . ILE A 1 199 ? -11.391 -27.047 -6.988 1 98.69 199 ILE A N 1
ATOM 1606 C CA . ILE A 1 199 ? -10.477 -26.062 -6.426 1 98.69 199 ILE A CA 1
ATOM 1607 C C . ILE A 1 199 ? -10.836 -24.672 -6.953 1 98.69 199 ILE A C 1
ATOM 1609 O O . ILE A 1 199 ? -11.133 -24.5 -8.141 1 98.69 199 ILE A O 1
ATOM 1613 N N . ALA A 1 200 ? -10.875 -23.672 -6.039 1 98.56 200 ALA A N 1
ATOM 1614 C CA . ALA A 1 200 ? -10.898 -22.266 -6.438 1 98.56 200 ALA A CA 1
ATOM 1615 C C . ALA A 1 200 ? -9.5 -21.672 -6.387 1 98.56 200 ALA A C 1
ATOM 1617 O O . ALA A 1 200 ? -8.906 -21.547 -5.312 1 98.56 200 ALA A O 1
ATOM 1618 N N . ASP A 1 201 ? -8.938 -21.359 -7.531 1 98.62 201 ASP A N 1
ATOM 1619 C CA . ASP A 1 201 ? -7.691 -20.594 -7.645 1 98.62 201 ASP A CA 1
ATOM 1620 C C . ASP A 1 201 ? -7.961 -19.094 -7.676 1 98.62 201 ASP A C 1
ATOM 1622 O O . ASP A 1 201 ? -8.195 -18.516 -8.742 1 98.62 201 ASP A O 1
ATOM 1626 N N . ILE A 1 202 ? -7.879 -18.5 -6.484 1 97.81 202 ILE A N 1
ATOM 1627 C CA . ILE A 1 202 ? -8.273 -17.109 -6.301 1 97.81 202 ILE A CA 1
ATOM 1628 C C . ILE A 1 202 ? -7.086 -16.188 -6.598 1 97.81 202 ILE A C 1
ATOM 1630 O O . ILE A 1 202 ? -6.039 -16.297 -5.961 1 97.81 202 ILE A O 1
ATOM 1634 N N . GLY A 1 203 ? -7.305 -15.211 -7.465 1 96.81 203 GLY A N 1
ATOM 1635 C CA . GLY A 1 203 ? -6.16 -14.484 -7.992 1 96.81 203 GLY A CA 1
ATOM 1636 C C . GLY A 1 203 ? -5.27 -15.336 -8.883 1 96.81 203 GLY A C 1
ATOM 1637 O O . GLY A 1 203 ? -4.055 -15.375 -8.695 1 96.81 203 GLY A O 1
ATOM 1638 N N . SER A 1 204 ? -5.832 -15.922 -9.852 1 98 204 SER A N 1
ATOM 1639 C CA . SER A 1 204 ? -5.164 -16.969 -10.609 1 98 204 SER A CA 1
ATOM 1640 C C . SER A 1 204 ? -4.082 -16.406 -11.516 1 98 204 SER A C 1
ATOM 1642 O O . SER A 1 204 ? -3.203 -17.125 -11.984 1 98 204 SER A O 1
ATOM 1644 N N . GLY A 1 205 ? -4.246 -15.094 -11.82 1 96.94 205 GLY A N 1
ATOM 1645 C CA . GLY A 1 205 ? -3.352 -14.555 -12.836 1 96.94 205 GLY A CA 1
ATOM 1646 C C . GLY A 1 205 ? -3.447 -15.289 -14.164 1 96.94 205 GLY A C 1
ATOM 1647 O O . GLY A 1 205 ? -4.539 -15.68 -14.586 1 96.94 205 GLY A O 1
ATOM 1648 N N . PRO A 1 206 ? -2.309 -15.422 -14.781 1 97.56 206 PRO A N 1
ATOM 1649 C CA . PRO A 1 206 ? -2.354 -16.062 -16.094 1 97.56 206 PRO A CA 1
ATOM 1650 C C . PRO A 1 206 ? -2.412 -17.578 -16.016 1 97.56 206 PRO A C 1
ATOM 1652 O O . PRO A 1 206 ? -2.217 -18.266 -17.031 1 97.56 206 PRO A O 1
ATOM 1655 N N . GLY A 1 207 ? -2.604 -18.172 -14.891 1 98.5 207 GLY A N 1
ATOM 1656 C CA . GLY A 1 207 ? -3.117 -19.531 -14.828 1 98.5 207 GLY A CA 1
ATOM 1657 C C . GLY A 1 207 ? -2.055 -20.562 -14.484 1 98.5 207 GLY A C 1
ATOM 1658 O O . GLY A 1 207 ? -2.25 -21.766 -14.695 1 98.5 207 GLY A O 1
ATOM 1659 N N . TYR A 1 208 ? -0.912 -20.188 -13.914 1 98.44 208 TYR A N 1
ATOM 1660 C CA . TYR A 1 208 ? 0.169 -21.109 -13.578 1 98.44 208 TYR A CA 1
ATOM 1661 C C . TYR A 1 208 ? -0.328 -22.234 -12.672 1 98.44 208 TYR A C 1
ATOM 1663 O O . TYR A 1 208 ? -0.225 -23.406 -13.008 1 98.44 208 TYR A O 1
ATOM 1671 N N . TYR A 1 209 ? -0.924 -21.906 -11.578 1 98.56 209 TYR A N 1
ATOM 1672 C CA . TYR A 1 209 ? -1.386 -22.906 -10.625 1 98.56 209 TYR A CA 1
ATOM 1673 C C . TYR A 1 209 ? -2.678 -23.562 -11.094 1 98.56 209 TYR A C 1
ATOM 1675 O O . TYR A 1 209 ? -2.904 -24.75 -10.859 1 98.56 209 TYR A O 1
ATOM 1683 N N . SER A 1 210 ? -3.533 -22.828 -11.766 1 98.75 210 SER A N 1
ATOM 1684 C CA . SER A 1 210 ? -4.777 -23.391 -12.281 1 98.75 210 SER A CA 1
ATOM 1685 C C . SER A 1 210 ? -4.508 -24.609 -13.156 1 98.75 210 SER A C 1
ATOM 1687 O O . SER A 1 210 ? -5.176 -25.641 -13.016 1 98.75 210 SER A O 1
ATOM 1689 N N . THR A 1 211 ? -3.518 -24.516 -14.039 1 98.44 211 THR A N 1
ATOM 1690 C CA . THR A 1 211 ? -3.213 -25.609 -14.953 1 98.44 211 THR A CA 1
ATOM 1691 C C . THR A 1 211 ? -2.643 -26.812 -14.203 1 98.44 211 THR A C 1
ATOM 1693 O O . THR A 1 211 ? -2.955 -27.953 -14.523 1 98.44 211 THR A O 1
ATOM 1696 N N . ARG A 1 212 ? -1.874 -26.578 -13.242 1 98 212 ARG A N 1
ATOM 1697 C CA . ARG A 1 212 ? -1.291 -27.656 -12.438 1 98 212 ARG A CA 1
ATOM 1698 C C . ARG A 1 212 ? -2.344 -28.297 -11.555 1 98 212 ARG A C 1
ATOM 1700 O O . ARG A 1 212 ? -2.355 -29.531 -11.391 1 98 212 ARG A O 1
ATOM 1707 N N . PHE A 1 213 ? -3.242 -27.469 -11.031 1 98.69 213 PHE A N 1
ATOM 1708 C CA . PHE A 1 213 ? -4.359 -28.016 -10.266 1 98.69 213 PHE A CA 1
ATOM 1709 C C . PHE A 1 213 ? -5.25 -28.891 -11.148 1 98.69 213 PHE A C 1
ATOM 1711 O O . PHE A 1 213 ? -5.738 -29.922 -10.711 1 98.69 213 PHE A O 1
ATOM 1718 N N . SER A 1 214 ? -5.496 -28.422 -12.336 1 98.62 214 SER A N 1
ATOM 1719 C CA . SER A 1 214 ? -6.301 -29.188 -13.281 1 98.62 214 SER A CA 1
ATOM 1720 C C . SER A 1 214 ? -5.758 -30.594 -13.461 1 98.62 214 SER A C 1
ATOM 1722 O O . SER A 1 214 ? -6.52 -31.562 -13.453 1 98.62 214 SER A O 1
ATOM 1724 N N . GLN A 1 215 ? -4.441 -30.734 -13.602 1 97.56 215 GLN A N 1
ATOM 1725 C CA . GLN A 1 215 ? -3.801 -32.031 -13.75 1 97.56 215 GLN A CA 1
ATOM 1726 C C . GLN A 1 215 ? -3.953 -32.875 -12.477 1 97.56 215 GLN A C 1
ATOM 1728 O O . GLN A 1 215 ? -4.25 -34.062 -12.547 1 97.56 215 GLN A O 1
ATOM 1733 N N . LYS A 1 216 ? -3.824 -32.219 -11.391 1 97.56 216 LYS A N 1
ATOM 1734 C CA . LYS A 1 216 ? -3.832 -32.906 -10.109 1 97.56 216 LYS A CA 1
ATOM 1735 C C . LYS A 1 216 ? -5.219 -33.469 -9.789 1 97.56 216 LYS A C 1
ATOM 1737 O O . LYS A 1 216 ? -5.352 -34.562 -9.266 1 97.56 216 LYS A O 1
ATOM 1742 N N . VAL A 1 217 ? -6.262 -32.75 -10.102 1 98.38 217 VAL A N 1
ATOM 1743 C CA . VAL A 1 217 ? -7.613 -33.156 -9.734 1 98.38 217 VAL A CA 1
ATOM 1744 C C . VAL A 1 217 ? -8.164 -34.094 -10.789 1 98.38 217 VAL A C 1
ATOM 1746 O O . VAL A 1 217 ? -9.18 -34.781 -10.562 1 98.38 217 VAL A O 1
ATOM 1749 N N . GLY A 1 218 ? -7.57 -34.094 -12.039 1 97.62 218 GLY A N 1
ATOM 1750 C CA . GLY A 1 218 ? -7.98 -35.031 -13.086 1 97.62 218 GLY A CA 1
ATOM 1751 C C . GLY A 1 218 ? -9.281 -34.625 -13.758 1 97.62 218 GLY A C 1
ATOM 1752 O O . GLY A 1 218 ? -9.914 -33.656 -13.359 1 97.62 218 GLY A O 1
ATOM 1753 N N . VAL A 1 219 ? -9.742 -35.375 -14.648 1 95.75 219 VAL A N 1
ATOM 1754 C CA . VAL A 1 219 ? -10.836 -35.062 -15.555 1 95.75 219 VAL A CA 1
ATOM 1755 C C . VAL A 1 219 ? -12.156 -35 -14.781 1 95.75 219 VAL A C 1
ATOM 1757 O O . VAL A 1 219 ? -13.109 -34.344 -15.219 1 95.75 219 VAL A O 1
ATOM 1760 N N . LYS A 1 220 ? -12.156 -35.688 -13.68 1 97.69 220 LYS A N 1
ATOM 1761 C CA . LYS A 1 220 ? -13.383 -35.688 -12.891 1 97.69 220 LYS A CA 1
ATOM 1762 C C . LYS A 1 220 ? -13.422 -34.5 -11.922 1 97.69 220 LYS A C 1
ATOM 1764 O O . LYS A 1 220 ? -14.453 -34.25 -11.289 1 97.69 220 LYS A O 1
ATOM 1769 N N . GLY A 1 221 ? -12.273 -33.844 -11.75 1 98.5 221 GLY A N 1
ATOM 1770 C CA . GLY A 1 221 ? -12.211 -32.656 -10.898 1 98.5 221 GLY A CA 1
ATOM 1771 C C . GLY A 1 221 ? -12.492 -31.375 -11.641 1 98.5 221 GLY A C 1
ATOM 1772 O O . GLY A 1 221 ? -12.789 -31.391 -12.836 1 98.5 221 GLY A O 1
ATOM 1773 N N . GLN A 1 222 ? -12.516 -30.266 -10.875 1 98.5 222 GLN A N 1
ATOM 1774 C CA . GLN A 1 222 ? -12.805 -28.969 -11.453 1 98.5 222 GLN A CA 1
ATOM 1775 C C . GLN A 1 222 ? -11.938 -27.875 -10.82 1 98.5 222 GLN A C 1
ATOM 1777 O O . GLN A 1 222 ? -11.641 -27.938 -9.625 1 98.5 222 GLN A O 1
ATOM 1782 N N . VAL A 1 223 ? -11.484 -26.922 -11.656 1 98.81 223 VAL A N 1
ATOM 1783 C CA . VAL A 1 223 ? -10.742 -25.766 -11.18 1 98.81 223 VAL A CA 1
ATOM 1784 C C . VAL A 1 223 ? -11.453 -24.484 -11.617 1 98.81 223 VAL A C 1
ATOM 1786 O O . VAL A 1 223 ? -11.758 -24.312 -12.805 1 98.81 223 VAL A O 1
ATOM 1789 N N . TYR A 1 224 ? -11.812 -23.656 -10.672 1 98.69 224 TYR A N 1
ATOM 1790 C CA . TYR A 1 224 ? -12.25 -22.297 -10.977 1 98.69 224 TYR A CA 1
ATOM 1791 C C . TYR A 1 224 ? -11.078 -21.328 -10.914 1 98.69 224 TYR A C 1
ATOM 1793 O O . TYR A 1 224 ? -10.492 -21.125 -9.844 1 98.69 224 TYR A O 1
ATOM 1801 N N . SER A 1 225 ? -10.688 -20.812 -12.055 1 98.69 225 SER A N 1
ATOM 1802 C CA . SER A 1 225 ? -9.711 -19.734 -12.102 1 98.69 225 SER A CA 1
ATOM 1803 C C . SER A 1 225 ? -10.375 -18.375 -11.938 1 98.69 225 SER A C 1
ATOM 1805 O O . SER A 1 225 ? -11.109 -17.922 -12.82 1 98.69 225 SER A O 1
ATOM 1807 N N . ILE A 1 226 ? -10.078 -17.75 -10.828 1 97.69 226 ILE A N 1
ATOM 1808 C CA . ILE A 1 226 ? -10.781 -16.516 -10.469 1 97.69 226 ILE A CA 1
ATOM 1809 C C . ILE A 1 226 ? -9.805 -15.352 -10.461 1 97.69 226 ILE A C 1
ATOM 1811 O O . ILE A 1 226 ? -8.75 -15.422 -9.82 1 97.69 226 ILE A O 1
ATOM 1815 N N . ASP A 1 227 ? -10.125 -14.305 -11.172 1 96.12 227 ASP A N 1
ATOM 1816 C CA . ASP A 1 227 ? -9.32 -13.094 -11.18 1 96.12 227 ASP A CA 1
ATOM 1817 C C . ASP A 1 227 ? -10.164 -11.875 -11.531 1 96.12 227 ASP A C 1
ATOM 1819 O O . ASP A 1 227 ? -11.242 -12.008 -12.117 1 96.12 227 ASP A O 1
ATOM 1823 N N . THR A 1 228 ? -9.703 -10.758 -11.102 1 90.81 228 THR A N 1
ATOM 1824 C CA . THR A 1 228 ? -10.43 -9.523 -11.406 1 90.81 228 THR A CA 1
ATOM 1825 C C . THR A 1 228 ? -10.023 -8.977 -12.766 1 90.81 228 THR A C 1
ATOM 1827 O O . THR A 1 228 ? -10.703 -8.109 -13.32 1 90.81 228 THR A O 1
ATOM 1830 N N . VAL A 1 229 ? -8.898 -9.43 -13.312 1 91.06 229 VAL A N 1
ATOM 1831 C CA . VAL A 1 229 ? -8.367 -8.961 -14.586 1 91.06 229 VAL A CA 1
ATOM 1832 C C . VAL A 1 229 ? -8.844 -9.875 -15.711 1 91.06 229 VAL A C 1
ATOM 1834 O O . VAL A 1 229 ? -8.352 -11 -15.852 1 91.06 229 VAL A O 1
ATOM 1837 N N . GLN A 1 230 ? -9.656 -9.367 -16.531 1 93 230 GLN A N 1
ATOM 1838 C CA . GLN A 1 230 ? -10.273 -10.156 -17.594 1 93 230 GLN A CA 1
ATOM 1839 C C . GLN A 1 230 ? -9.219 -10.664 -18.578 1 93 230 GLN A C 1
ATOM 1841 O O . GLN A 1 230 ? -9.344 -11.773 -19.109 1 93 230 GLN A O 1
ATOM 1846 N N . GLN A 1 231 ? -8.242 -9.922 -18.797 1 94.62 231 GLN A N 1
ATOM 1847 C CA . GLN A 1 231 ? -7.211 -10.305 -19.75 1 94.62 231 GLN A CA 1
ATOM 1848 C C . GLN A 1 231 ? -6.516 -11.594 -19.328 1 94.62 231 GLN A C 1
ATOM 1850 O O . GLN A 1 231 ? -6.145 -12.414 -20.172 1 94.62 231 GLN A O 1
ATOM 1855 N N . HIS A 1 232 ? -6.254 -11.75 -18.047 1 97.06 232 HIS A N 1
ATOM 1856 C CA . HIS A 1 232 ? -5.703 -13.008 -17.547 1 97.06 232 HIS A CA 1
ATOM 1857 C C . HIS A 1 232 ? -6.621 -14.18 -17.875 1 97.06 232 HIS A C 1
ATOM 1859 O O . HIS A 1 232 ? -6.164 -15.203 -18.375 1 97.06 232 HIS A O 1
ATOM 1865 N N . LEU A 1 233 ? -7.863 -14.016 -17.688 1 97.81 233 LEU A N 1
ATOM 1866 C CA . LEU A 1 233 ? -8.852 -15.07 -17.891 1 97.81 233 LEU A CA 1
ATOM 1867 C C . LEU A 1 233 ? -8.992 -15.406 -19.359 1 97.81 233 LEU A C 1
ATOM 1869 O O . LEU A 1 233 ? -9.156 -16.578 -19.734 1 97.81 233 LEU A O 1
ATOM 1873 N N . ASP A 1 234 ? -8.961 -14.375 -20.203 1 97.94 234 ASP A N 1
ATOM 1874 C CA . ASP A 1 234 ? -8.977 -14.609 -21.641 1 97.94 234 ASP A CA 1
ATOM 1875 C C . ASP A 1 234 ? -7.805 -15.492 -22.078 1 97.94 234 ASP A C 1
ATOM 1877 O O . ASP A 1 234 ? -7.969 -16.391 -22.906 1 97.94 234 ASP A O 1
ATOM 1881 N N . TYR A 1 235 ? -6.672 -15.195 -21.516 1 97.81 235 TYR A N 1
ATOM 1882 C CA . TYR A 1 235 ? -5.496 -16 -21.828 1 97.81 235 TYR A CA 1
ATOM 1883 C C . TYR A 1 235 ? -5.703 -17.453 -21.391 1 97.81 235 TYR A C 1
ATOM 1885 O O . TYR A 1 235 ? -5.418 -18.375 -22.156 1 97.81 235 TYR A O 1
ATOM 1893 N N . ILE A 1 236 ? -6.18 -17.641 -20.203 1 98.62 236 ILE A N 1
ATOM 1894 C CA . ILE A 1 236 ? -6.43 -18.984 -19.703 1 98.62 236 ILE A CA 1
ATOM 1895 C C . ILE A 1 236 ? -7.406 -19.719 -20.625 1 98.62 236 ILE A C 1
ATOM 1897 O O . ILE A 1 236 ? -7.172 -20.875 -21 1 98.62 236 ILE A O 1
ATOM 1901 N N . ASN A 1 237 ? -8.422 -19.062 -21.047 1 98.69 237 ASN A N 1
ATOM 1902 C CA . ASN A 1 237 ? -9.43 -19.656 -21.906 1 98.69 237 ASN A CA 1
ATOM 1903 C C . ASN A 1 237 ? -8.836 -20.094 -23.25 1 98.69 237 ASN A C 1
ATOM 1905 O O . ASN A 1 237 ? -9.133 -21.172 -23.75 1 98.69 237 ASN A O 1
ATOM 1909 N N . ARG A 1 238 ? -8.07 -19.266 -23.812 1 98.12 238 ARG A N 1
ATOM 1910 C CA . ARG A 1 238 ? -7.418 -19.625 -25.062 1 98.12 238 ARG A CA 1
ATOM 1911 C C . ARG A 1 238 ? -6.496 -20.828 -24.891 1 98.12 238 ARG A C 1
ATOM 1913 O O . ARG A 1 238 ? -6.477 -21.719 -25.734 1 98.12 238 ARG A O 1
ATOM 1920 N N . TYR A 1 239 ? -5.777 -20.812 -23.812 1 98.31 239 TYR A N 1
ATOM 1921 C CA . TYR A 1 239 ? -4.84 -21.906 -23.562 1 98.31 239 TYR A CA 1
ATOM 1922 C C . TYR A 1 239 ? -5.574 -23.219 -23.391 1 98.31 239 TYR A C 1
ATOM 1924 O O . TYR A 1 239 ? -5.199 -24.234 -24 1 98.31 239 TYR A O 1
ATOM 1932 N N . ILE A 1 240 ? -6.605 -23.219 -22.562 1 98.31 240 ILE A N 1
ATOM 1933 C CA . ILE A 1 240 ? -7.281 -24.469 -22.25 1 98.31 240 ILE A CA 1
ATOM 1934 C C . ILE A 1 240 ? -8.016 -24.984 -23.484 1 98.31 240 ILE A C 1
ATOM 1936 O O . ILE A 1 240 ? -8.125 -26.203 -23.703 1 98.31 240 ILE A O 1
ATOM 1940 N N . GLN A 1 241 ? -8.477 -24.078 -24.328 1 98.25 241 GLN A N 1
ATOM 1941 C CA . GLN A 1 241 ? -9.078 -24.484 -25.594 1 98.25 241 GLN A CA 1
ATOM 1942 C C . GLN A 1 241 ? -8.055 -25.172 -26.5 1 98.25 241 GLN A C 1
ATOM 1944 O O . GLN A 1 241 ? -8.32 -26.234 -27.047 1 98.25 241 GLN A O 1
ATOM 1949 N N . ARG A 1 242 ? -6.941 -24.641 -26.578 1 97.5 242 ARG A N 1
ATOM 1950 C CA . ARG A 1 242 ? -5.883 -25.172 -27.438 1 97.5 242 ARG A CA 1
ATOM 1951 C C . ARG A 1 242 ? -5.402 -26.531 -26.938 1 97.5 242 ARG A C 1
ATOM 1953 O O . ARG A 1 242 ? -5.039 -27.391 -27.75 1 97.5 242 ARG A O 1
ATOM 1960 N N . GLN A 1 243 ? -5.383 -26.688 -25.672 1 97.62 243 GLN A N 1
ATOM 1961 C CA . GLN A 1 243 ? -4.836 -27.891 -25.078 1 97.62 243 GLN A CA 1
ATOM 1962 C C . GLN A 1 243 ? -5.938 -28.906 -24.781 1 97.62 243 GLN A C 1
ATOM 1964 O O . GLN A 1 243 ? -5.676 -29.969 -24.188 1 97.62 243 GLN A O 1
ATOM 1969 N N . ASP A 1 244 ? -7.172 -28.562 -25.062 1 97.62 244 ASP A N 1
ATOM 1970 C CA . ASP A 1 244 ? -8.344 -29.406 -24.859 1 97.62 244 ASP A CA 1
ATOM 1971 C C . ASP A 1 244 ? -8.508 -29.75 -23.375 1 97.62 244 ASP A C 1
ATOM 1973 O O . ASP A 1 244 ? -8.727 -30.922 -23.031 1 97.62 244 ASP A O 1
ATOM 1977 N N . ILE A 1 245 ? -8.211 -28.797 -22.547 1 98.12 245 ILE A N 1
ATOM 1978 C CA . ILE A 1 245 ? -8.477 -28.922 -21.125 1 98.12 245 ILE A CA 1
ATOM 1979 C C . ILE A 1 245 ? -9.914 -28.5 -20.828 1 98.12 245 ILE A C 1
ATOM 1981 O O . ILE A 1 245 ? -10.32 -27.375 -21.141 1 98.12 245 ILE A O 1
ATOM 1985 N N . THR A 1 246 ? -10.688 -29.344 -20.172 1 98.25 246 THR A N 1
ATOM 1986 C CA . THR A 1 246 ? -12.117 -29.094 -20.078 1 98.25 246 THR A CA 1
ATOM 1987 C C . THR A 1 246 ? -12.539 -28.844 -18.641 1 98.25 246 THR A C 1
ATOM 1989 O O . THR A 1 246 ? -13.688 -28.484 -18.375 1 98.25 246 THR A O 1
ATOM 1992 N N . ASN A 1 247 ? -11.609 -28.969 -17.734 1 98.56 247 ASN A N 1
ATOM 1993 C CA . ASN A 1 247 ? -12.031 -28.922 -16.328 1 98.56 247 ASN A CA 1
ATOM 1994 C C . ASN A 1 247 ? -11.562 -27.625 -15.656 1 98.56 247 ASN A C 1
ATOM 1996 O O . ASN A 1 247 ? -11.375 -27.594 -14.438 1 98.56 247 ASN A O 1
ATOM 2000 N N . ILE A 1 248 ? -11.242 -26.625 -16.359 1 98.81 248 ILE A N 1
ATOM 2001 C CA . ILE A 1 248 ? -10.984 -25.281 -15.844 1 98.81 248 ILE A CA 1
ATOM 2002 C C . ILE A 1 248 ? -12.086 -24.328 -16.297 1 98.81 248 ILE A C 1
ATOM 2004 O O . ILE A 1 248 ? -12.422 -24.281 -17.484 1 98.81 248 ILE A O 1
ATOM 2008 N N . THR A 1 249 ? -12.703 -23.672 -15.406 1 98.31 249 THR A N 1
ATOM 2009 C CA . THR A 1 249 ? -13.664 -22.609 -15.68 1 98.31 249 THR A CA 1
ATOM 2010 C C . THR A 1 249 ? -13.172 -21.281 -15.133 1 98.31 249 THR A C 1
ATOM 2012 O O . THR A 1 249 ? -12.758 -21.188 -13.977 1 98.31 249 THR A O 1
ATOM 2015 N N . THR A 1 250 ? -13.195 -20.234 -15.953 1 98.19 250 THR A N 1
ATOM 2016 C CA . THR A 1 250 ? -12.758 -18.922 -15.516 1 98.19 250 THR A CA 1
ATOM 2017 C C . THR A 1 250 ? -13.93 -18.125 -14.953 1 98.19 250 THR A C 1
ATOM 2019 O O . THR A 1 250 ? -15.062 -18.25 -15.438 1 98.19 250 THR A O 1
ATOM 2022 N N . ILE A 1 251 ? -13.672 -17.344 -13.906 1 96.38 251 ILE A N 1
ATOM 2023 C CA . ILE A 1 251 ? -14.656 -16.469 -13.289 1 96.38 251 ILE A CA 1
ATOM 2024 C C . ILE A 1 251 ? -14.055 -15.07 -13.094 1 96.38 251 ILE A C 1
ATOM 2026 O O . ILE A 1 251 ? -13.023 -14.922 -12.43 1 96.38 251 ILE A O 1
ATOM 2030 N N . ASN A 1 252 ? -14.625 -14.094 -13.695 1 93.69 252 ASN A N 1
ATOM 2031 C CA . ASN A 1 252 ? -14.242 -12.703 -13.469 1 93.69 252 ASN A CA 1
ATOM 2032 C C . ASN A 1 252 ? -14.93 -12.125 -12.242 1 93.69 252 ASN A C 1
ATOM 2034 O O . ASN A 1 252 ? -16.141 -11.867 -12.258 1 93.69 252 ASN A O 1
ATOM 2038 N N . SER A 1 253 ? -14.188 -11.992 -11.188 1 86.81 253 SER A N 1
ATOM 2039 C CA . SER A 1 253 ? -14.766 -11.516 -9.938 1 86.81 253 SER A CA 1
ATOM 2040 C C . SER A 1 253 ? -14.602 -10 -9.789 1 86.81 253 SER A C 1
ATOM 2042 O O . SER A 1 253 ? -13.875 -9.375 -10.562 1 86.81 253 SER A O 1
ATOM 2044 N N . TYR A 1 254 ? -15.383 -9.43 -8.898 1 75 254 TYR A N 1
ATOM 2045 C CA . TYR A 1 254 ? -15.266 -8.008 -8.57 1 75 254 TYR A CA 1
ATOM 2046 C C . TYR A 1 254 ? -14.211 -7.777 -7.5 1 75 254 TYR A C 1
ATOM 2048 O O . TYR A 1 254 ? -14.094 -8.562 -6.555 1 75 254 TYR A O 1
ATOM 2056 N N . PRO A 1 255 ? -13.555 -6.738 -7.785 1 65.25 255 PRO A N 1
ATOM 2057 C CA . PRO A 1 255 ? -12.414 -6.512 -6.898 1 65.25 255 PRO A CA 1
ATOM 2058 C C . PRO A 1 255 ? -12.82 -6.344 -5.438 1 65.25 255 PRO A C 1
ATOM 2060 O O . PRO A 1 255 ? -13.672 -5.512 -5.121 1 65.25 255 PRO A O 1
ATOM 2063 N N . GLY A 1 256 ? -12.25 -7.148 -4.641 1 62.81 256 GLY A N 1
ATOM 2064 C CA . GLY A 1 256 ? -12.156 -7.02 -3.197 1 62.81 256 GLY A CA 1
ATOM 2065 C C . GLY A 1 256 ? -13.469 -7.301 -2.486 1 62.81 256 GLY A C 1
ATOM 2066 O O . GLY A 1 256 ? -13.57 -7.137 -1.27 1 62.81 256 GLY A O 1
ATOM 2067 N N . THR A 1 257 ? -14.492 -7.758 -3.133 1 70.94 257 THR A N 1
ATOM 2068 C CA . THR A 1 257 ? -15.758 -7.891 -2.418 1 70.94 257 THR A CA 1
ATOM 2069 C C . THR A 1 257 ? -16.25 -9.336 -2.447 1 70.94 257 THR A C 1
ATOM 2071 O O . THR A 1 257 ? -16.859 -9.805 -1.49 1 70.94 257 THR A O 1
ATOM 2074 N N . THR A 1 258 ? -15.953 -9.984 -3.553 1 80.62 258 THR A N 1
ATOM 2075 C CA . THR A 1 258 ? -16.391 -11.375 -3.658 1 80.62 258 THR A CA 1
ATOM 2076 C C . THR A 1 258 ? -15.5 -12.156 -4.613 1 80.62 258 THR A C 1
ATOM 2078 O O . THR A 1 258 ? -14.867 -11.57 -5.496 1 80.62 258 THR A O 1
ATOM 2081 N N . ILE A 1 259 ? -15.508 -13.508 -4.332 1 89.19 259 ILE A N 1
ATOM 2082 C CA . ILE A 1 259 ? -14.727 -14.328 -5.254 1 89.19 259 ILE A CA 1
ATOM 2083 C C . ILE A 1 259 ? -15.617 -14.82 -6.391 1 89.19 259 ILE A C 1
ATOM 2085 O O . ILE A 1 259 ? -15.148 -15.477 -7.32 1 89.19 259 ILE A O 1
ATOM 2089 N N . GLY A 1 260 ? -16.906 -14.547 -6.34 1 89.5 260 GLY A N 1
ATOM 2090 C CA . GLY A 1 260 ? -17.781 -14.711 -7.492 1 89.5 260 GLY A CA 1
ATOM 2091 C C . GLY A 1 260 ? -18.297 -16.125 -7.66 1 89.5 260 GLY A C 1
ATOM 2092 O O . GLY A 1 260 ? -18.828 -16.484 -8.719 1 89.5 260 GLY A O 1
ATOM 2093 N N . LEU A 1 261 ? -18.141 -17.125 -6.762 1 91.56 261 LEU A N 1
ATOM 2094 C CA . LEU A 1 261 ? -18.547 -18.516 -6.902 1 91.56 261 LEU A CA 1
ATOM 2095 C C . LEU A 1 261 ? -20.047 -18.656 -6.684 1 91.56 261 LEU A C 1
ATOM 2097 O O . LEU A 1 261 ? -20.641 -19.672 -7.059 1 91.56 261 LEU A O 1
ATOM 2101 N N . GLU A 1 262 ? -20.812 -17.562 -6.402 1 80.62 262 GLU A N 1
ATOM 2102 C CA . GLU A 1 262 ? -22.266 -17.453 -6.43 1 80.62 262 GLU A CA 1
ATOM 2103 C C . GLU A 1 262 ? -22.906 -18.734 -5.91 1 80.62 262 GLU A C 1
ATOM 2105 O O . GLU A 1 262 ? -23.797 -19.297 -6.559 1 80.62 262 GLU A O 1
ATOM 2110 N N . GLY A 1 263 ? -22.609 -19.344 -4.887 1 85.19 263 GLY A N 1
ATOM 2111 C CA . GLY A 1 263 ? -23.25 -20.5 -4.301 1 85.19 263 GLY A CA 1
ATOM 2112 C C . GLY A 1 263 ? -22.531 -21.797 -4.598 1 85.19 263 GLY A C 1
ATOM 2113 O O . GLY A 1 263 ? -22.875 -22.844 -4.043 1 85.19 263 GLY A O 1
ATOM 2114 N N . LYS A 1 264 ? -21.594 -21.828 -5.48 1 92.56 264 LYS A N 1
ATOM 2115 C CA . LYS A 1 264 ? -20.781 -23.016 -5.719 1 92.56 264 LYS A CA 1
ATOM 2116 C C . LYS A 1 264 ? -19.859 -23.297 -4.531 1 92.56 264 LYS A C 1
ATOM 2118 O O . LYS A 1 264 ? -19.469 -22.375 -3.818 1 92.56 264 LYS A O 1
ATOM 2123 N N . GLN A 1 265 ? -19.625 -24.625 -4.371 1 96 265 GLN A N 1
ATOM 2124 C CA . GLN A 1 265 ? -18.75 -25.031 -3.268 1 96 265 GLN A CA 1
ATOM 2125 C C . GLN A 1 265 ? -17.484 -25.688 -3.785 1 96 265 GLN A C 1
ATOM 2127 O O . GLN A 1 265 ? -17.484 -26.328 -4.836 1 96 265 GLN A O 1
ATOM 2132 N N . VAL A 1 266 ? -16.438 -25.578 -3.043 1 98.06 266 VAL A N 1
ATOM 2133 C CA . VAL A 1 266 ? -15.141 -26.109 -3.436 1 98.06 266 VAL A CA 1
ATOM 2134 C C . VAL A 1 266 ? -14.516 -26.859 -2.26 1 98.06 266 VAL A C 1
ATOM 2136 O O . VAL A 1 266 ? -14.883 -26.641 -1.105 1 98.06 266 VAL A O 1
ATOM 2139 N N . ASP A 1 267 ? -13.602 -27.734 -2.615 1 98.19 267 ASP A N 1
ATOM 2140 C CA . ASP A 1 267 ? -12.875 -28.484 -1.605 1 98.19 267 ASP A CA 1
ATOM 2141 C C . ASP A 1 267 ? -11.664 -27.703 -1.097 1 98.19 267 ASP A C 1
ATOM 2143 O O . ASP A 1 267 ? -11.297 -27.812 0.073 1 98.19 267 ASP A O 1
ATOM 2147 N N . VAL A 1 268 ? -11.086 -26.984 -1.983 1 98.38 268 VAL A N 1
ATOM 2148 C CA . VAL A 1 268 ? -9.883 -26.219 -1.668 1 98.38 268 VAL A CA 1
ATOM 2149 C C . VAL A 1 268 ? -9.992 -24.812 -2.262 1 98.38 268 VAL A C 1
ATOM 2151 O O . VAL A 1 268 ? -10.383 -24.656 -3.422 1 98.38 268 VAL A O 1
ATOM 2154 N N . ALA A 1 269 ? -9.797 -23.797 -1.461 1 98.44 269 ALA A N 1
ATOM 2155 C CA . ALA A 1 269 ? -9.547 -22.422 -1.913 1 98.44 269 ALA A CA 1
ATOM 2156 C C . ALA A 1 269 ? -8.07 -22.062 -1.799 1 98.44 269 ALA A C 1
ATOM 2158 O O . ALA A 1 269 ? -7.449 -22.281 -0.755 1 98.44 269 ALA A O 1
ATOM 2159 N N . PHE A 1 270 ? -7.5 -21.594 -2.92 1 98.56 270 PHE A N 1
ATOM 2160 C CA . PHE A 1 270 ? -6.066 -21.344 -3.01 1 98.56 270 PHE A CA 1
ATOM 2161 C C . PHE A 1 270 ? -5.789 -19.891 -3.391 1 98.56 270 PHE A C 1
ATOM 2163 O O . PHE A 1 270 ? -6.398 -19.359 -4.324 1 98.56 270 PHE A O 1
ATOM 2170 N N . MET A 1 271 ? -4.914 -19.234 -2.59 1 97.88 271 MET A N 1
ATOM 2171 C CA . MET A 1 271 ? -4.422 -17.891 -2.891 1 97.88 271 MET A CA 1
ATOM 2172 C C . MET A 1 271 ? -2.898 -17.844 -2.846 1 97.88 271 MET A C 1
ATOM 2174 O O . MET A 1 271 ? -2.291 -18.297 -1.87 1 97.88 271 MET A O 1
ATOM 2178 N N . CYS A 1 272 ? -2.354 -17.312 -3.844 1 97.44 272 CYS A N 1
ATOM 2179 C CA . CYS A 1 272 ? -0.903 -17.188 -3.904 1 97.44 272 CYS A CA 1
ATOM 2180 C C . CYS A 1 272 ? -0.497 -15.773 -4.316 1 97.44 272 CYS A C 1
ATOM 2182 O O . CYS A 1 272 ? -0.912 -15.281 -5.367 1 97.44 272 CYS A O 1
ATOM 2184 N N . SER A 1 273 ? 0.35 -15.086 -3.457 1 93.44 273 SER A N 1
ATOM 2185 C CA . SER A 1 273 ? 0.896 -13.758 -3.721 1 93.44 273 SER A CA 1
ATOM 2186 C C . SER A 1 273 ? -0.217 -12.734 -3.914 1 93.44 273 SER A C 1
ATOM 2188 O O . SER A 1 273 ? -0.182 -11.938 -4.859 1 93.44 273 SER A O 1
ATOM 2190 N N . LEU A 1 274 ? -1.142 -12.727 -3.004 1 94.19 274 LEU A N 1
ATOM 2191 C CA . LEU A 1 274 ? -2.301 -11.859 -3.178 1 94.19 274 LEU A CA 1
ATOM 2192 C C . LEU A 1 274 ? -2.695 -11.211 -1.856 1 94.19 274 LEU A C 1
ATOM 2194 O O . LEU A 1 274 ? -3.008 -10.016 -1.814 1 94.19 274 LEU A O 1
ATOM 2198 N N . TYR A 1 275 ? -2.678 -11.961 -0.771 1 95.94 275 TYR A N 1
ATOM 2199 C CA . TYR A 1 275 ? -3.391 -11.523 0.424 1 95.94 275 TYR A CA 1
ATOM 2200 C C . TYR A 1 275 ? -2.682 -10.344 1.082 1 95.94 275 TYR A C 1
ATOM 2202 O O . TYR A 1 275 ? -3.301 -9.57 1.813 1 95.94 275 TYR A O 1
ATOM 2210 N N . HIS A 1 276 ? -1.354 -10.211 0.871 1 94.44 276 HIS A N 1
ATOM 2211 C CA . HIS A 1 276 ? -0.675 -9.031 1.396 1 94.44 276 HIS A CA 1
ATOM 2212 C C . HIS A 1 276 ? -1.329 -7.75 0.892 1 94.44 276 HIS A C 1
ATOM 2214 O O . HIS A 1 276 ? -1.387 -6.754 1.614 1 94.44 276 HIS A O 1
ATOM 2220 N N . ASN A 1 277 ? -1.832 -7.809 -0.312 1 91.06 277 ASN A N 1
ATOM 2221 C CA . ASN A 1 277 ? -2.549 -6.66 -0.853 1 91.06 277 ASN A CA 1
ATOM 2222 C C . ASN A 1 277 ? -3.9 -6.469 -0.169 1 91.06 277 ASN A C 1
ATOM 2224 O O . ASN A 1 277 ? -4.27 -5.348 0.184 1 91.06 277 ASN A O 1
ATOM 2228 N N . ILE A 1 278 ? -4.609 -7.574 -0.026 1 91.69 278 ILE A N 1
ATOM 2229 C CA . ILE A 1 278 ? -5.91 -7.52 0.635 1 91.69 278 ILE A CA 1
ATOM 2230 C C . ILE A 1 278 ? -5.742 -6.992 2.059 1 91.69 278 ILE A C 1
ATOM 2232 O O . ILE A 1 278 ? -6.5 -6.129 2.502 1 91.69 278 ILE A O 1
ATOM 2236 N N . TYR A 1 279 ? -4.703 -7.461 2.709 1 93.88 279 TYR A N 1
ATOM 2237 C CA . TYR A 1 279 ? -4.438 -7.094 4.094 1 93.88 279 TYR A CA 1
ATOM 2238 C C . TYR A 1 279 ? -4.094 -5.617 4.215 1 93.88 279 TYR A C 1
ATOM 2240 O O . TYR A 1 279 ? -4.609 -4.922 5.094 1 93.88 279 TYR A O 1
ATOM 2248 N N . GLY A 1 280 ? -3.291 -5.195 3.346 1 91.44 280 GLY A N 1
ATOM 2249 C CA . GLY A 1 280 ? -2.709 -3.877 3.533 1 91.44 280 GLY A CA 1
ATOM 2250 C C . GLY A 1 280 ? -3.455 -2.785 2.787 1 91.44 280 GLY A C 1
ATOM 2251 O O . GLY A 1 280 ? -3.357 -1.608 3.139 1 91.44 280 GLY A O 1
ATOM 2252 N N . MET A 1 281 ? -4.273 -3.135 1.783 1 87.06 281 MET A N 1
ATOM 2253 C CA . MET A 1 281 ? -4.762 -2.09 0.889 1 87.06 281 MET A CA 1
ATOM 2254 C C . MET A 1 281 ? -6.289 -2.057 0.874 1 87.06 281 MET A C 1
ATOM 2256 O O . MET A 1 281 ? -6.887 -1.05 0.49 1 87.06 281 MET A O 1
ATOM 2260 N N . SER A 1 282 ? -6.941 -3.117 1.246 1 85.25 282 SER A N 1
ATOM 2261 C CA . SER A 1 282 ? -8.398 -3.162 1.178 1 85.25 282 SER A CA 1
ATOM 2262 C C . SER A 1 282 ? -9.031 -2.504 2.4 1 85.25 282 SER A C 1
ATOM 2264 O O . SER A 1 282 ? -8.516 -2.631 3.514 1 85.25 282 SER A O 1
ATOM 2266 N N . THR A 1 283 ? -10.172 -1.889 2.152 1 81 283 THR A N 1
ATOM 2267 C CA . THR A 1 283 ? -10.969 -1.441 3.289 1 81 283 THR A CA 1
ATOM 2268 C C . THR A 1 283 ? -11.4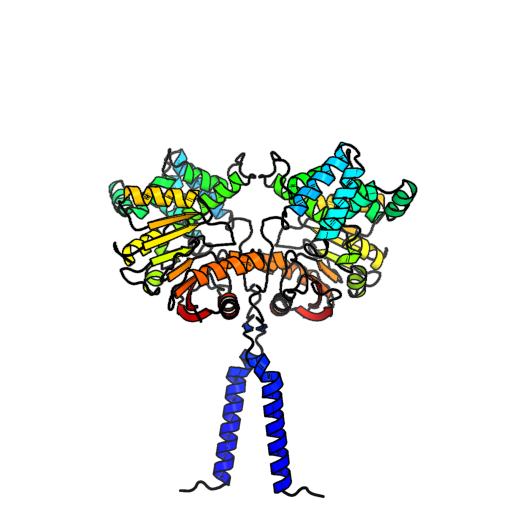61 -2.633 4.102 1 81 283 THR A C 1
ATOM 2270 O O . THR A 1 283 ? -11.531 -3.754 3.596 1 81 283 THR A O 1
ATOM 2273 N N . ALA A 1 284 ? -11.844 -2.359 5.312 1 84.31 284 ALA A N 1
ATOM 2274 C CA . ALA A 1 284 ? -12.297 -3.432 6.195 1 84.31 284 ALA A CA 1
ATOM 2275 C C . ALA A 1 284 ? -13.547 -4.109 5.633 1 84.31 284 ALA A C 1
ATOM 2277 O O . ALA A 1 284 ? -13.602 -5.34 5.539 1 84.31 284 ALA A O 1
ATOM 2278 N N . PRO A 1 285 ? -14.531 -3.354 5.145 1 81.88 285 PRO A N 1
ATOM 2279 C CA . PRO A 1 285 ? -15.719 -4.027 4.617 1 81.88 285 PRO A CA 1
ATOM 2280 C C . PRO A 1 285 ? -15.414 -4.879 3.385 1 81.88 285 PRO A C 1
ATOM 2282 O O . PRO A 1 285 ? -15.969 -5.969 3.229 1 81.88 285 PRO A O 1
ATOM 2285 N N . ASP A 1 286 ? -14.555 -4.359 2.535 1 84.19 286 ASP A N 1
ATOM 2286 C CA . ASP A 1 286 ? -14.203 -5.109 1.336 1 84.19 286 ASP A CA 1
ATOM 2287 C C . ASP A 1 286 ? -13.461 -6.395 1.692 1 84.19 286 ASP A C 1
ATOM 2289 O O . ASP A 1 286 ? -13.773 -7.465 1.172 1 84.19 286 ASP A O 1
ATOM 2293 N N . ARG A 1 287 ? -12.492 -6.285 2.566 1 90.19 287 ARG A N 1
ATOM 2294 C CA . ARG A 1 287 ? -11.719 -7.441 3.01 1 90.19 287 ARG A CA 1
ATOM 2295 C C . ARG A 1 287 ? -12.617 -8.477 3.674 1 90.19 287 ARG A C 1
ATOM 2297 O O . ARG A 1 287 ? -12.516 -9.672 3.393 1 90.19 287 ARG A O 1
ATOM 2304 N N . ASP A 1 288 ? -13.508 -7.98 4.574 1 90.25 288 ASP A N 1
ATOM 2305 C CA . ASP A 1 288 ? -14.414 -8.883 5.273 1 90.25 288 ASP A CA 1
ATOM 2306 C C . ASP A 1 288 ? -15.305 -9.633 4.289 1 90.25 288 ASP A C 1
ATOM 2308 O O . ASP A 1 288 ? -15.484 -10.852 4.41 1 90.25 288 ASP A O 1
ATOM 2312 N N . SER A 1 289 ? -15.836 -8.891 3.324 1 90.56 289 SER A N 1
ATOM 2313 C CA . SER A 1 289 ? -16.688 -9.508 2.309 1 90.56 289 SER A CA 1
ATOM 2314 C C . SER A 1 289 ? -15.906 -10.531 1.492 1 90.56 289 SER A C 1
ATOM 2316 O O . SER A 1 289 ? -16.422 -11.617 1.196 1 90.56 289 SER A O 1
ATOM 2318 N N . PHE A 1 290 ? -14.688 -10.211 1.16 1 93.5 290 PHE A N 1
ATOM 2319 C CA . PHE A 1 290 ? -13.812 -11.086 0.398 1 93.5 290 PHE A CA 1
ATOM 2320 C C . PHE A 1 290 ? -13.578 -12.398 1.147 1 93.5 290 PHE A C 1
ATOM 2322 O O . PHE A 1 290 ? -13.812 -13.477 0.609 1 93.5 290 PHE A O 1
ATOM 2329 N N . VAL A 1 291 ? -13.211 -12.359 2.377 1 96.25 291 VAL A N 1
ATOM 2330 C CA . VAL A 1 291 ? -12.883 -13.539 3.174 1 96.25 291 VAL A CA 1
ATOM 2331 C C . VAL A 1 291 ? -14.156 -14.336 3.451 1 96.25 291 VAL A C 1
ATOM 2333 O O . VAL A 1 291 ? -14.141 -15.57 3.41 1 96.25 291 VAL A O 1
ATOM 2336 N N . GLN A 1 292 ? -15.219 -13.656 3.686 1 94.25 292 GLN A N 1
ATOM 2337 C CA . GLN A 1 292 ? -16.484 -14.336 3.928 1 94.25 292 GLN A CA 1
ATOM 2338 C C . GLN A 1 292 ? -16.938 -15.109 2.695 1 94.25 292 GLN A C 1
ATOM 2340 O O . GLN A 1 292 ? -17.516 -16.203 2.816 1 94.25 292 GLN A O 1
ATOM 2345 N N . SER A 1 293 ? -16.75 -14.492 1.571 1 95.19 293 SER A N 1
ATOM 2346 C CA . SER A 1 293 ? -17.109 -15.18 0.34 1 95.19 293 SER A CA 1
ATOM 2347 C C . SER A 1 293 ? -16.312 -16.469 0.172 1 95.19 293 SER A C 1
ATOM 2349 O O . SER A 1 293 ? -16.828 -17.469 -0.346 1 95.19 293 SER A O 1
ATOM 2351 N N . ILE A 1 294 ? -15.047 -16.5 0.534 1 96.69 294 ILE A N 1
ATOM 2352 C CA . ILE A 1 294 ? -14.219 -17.703 0.516 1 96.69 294 ILE A CA 1
ATOM 2353 C C . ILE A 1 294 ? -14.781 -18.734 1.494 1 96.69 294 ILE A C 1
ATOM 2355 O O . ILE A 1 294 ? -14.953 -19.906 1.144 1 96.69 294 ILE A O 1
ATOM 2359 N N . LYS A 1 295 ? -15.047 -18.266 2.678 1 96.12 295 LYS A N 1
ATOM 2360 C CA . LYS A 1 295 ? -15.578 -19.141 3.713 1 96.12 295 LYS A CA 1
ATOM 2361 C C . LYS A 1 295 ? -16.891 -19.781 3.268 1 96.12 295 LYS A C 1
ATOM 2363 O O . LYS A 1 295 ? -17.094 -20.984 3.465 1 96.12 295 LYS A O 1
ATOM 2368 N N . ALA A 1 296 ? -17.766 -19.016 2.637 1 94.75 296 ALA A N 1
ATOM 2369 C CA . ALA A 1 296 ? -19.062 -19.5 2.166 1 94.75 296 ALA A CA 1
ATOM 2370 C C . ALA A 1 296 ? -18.891 -20.531 1.054 1 94.75 296 ALA A C 1
ATOM 2372 O O . ALA A 1 296 ? -19.703 -21.438 0.917 1 94.75 296 ALA A O 1
ATOM 2373 N N . ALA A 1 297 ? -17.844 -20.406 0.311 1 96.38 297 ALA A N 1
ATOM 2374 C CA . ALA A 1 297 ? -17.625 -21.266 -0.841 1 96.38 297 ALA A CA 1
ATOM 2375 C C . ALA A 1 297 ? -17 -22.594 -0.416 1 96.38 297 ALA A C 1
ATOM 2377 O O . ALA A 1 297 ? -17.062 -23.578 -1.158 1 96.38 297 ALA A O 1
ATOM 2378 N N . LEU A 1 298 ? -16.328 -22.625 0.683 1 97.25 298 LEU A N 1
ATOM 2379 C CA . LEU A 1 298 ? -15.656 -23.844 1.133 1 97.25 298 LEU A CA 1
ATOM 2380 C C . LEU A 1 298 ? -16.656 -24.859 1.655 1 97.25 298 LEU A C 1
ATOM 2382 O O . LEU A 1 298 ? -17.531 -24.516 2.469 1 97.25 298 LEU A O 1
ATOM 2386 N N . LYS A 1 299 ? -16.578 -26.094 1.204 1 96.38 299 LYS A N 1
ATOM 2387 C CA . LYS A 1 299 ? -17.359 -27.203 1.768 1 96.38 299 LYS A CA 1
ATOM 2388 C C . LYS A 1 299 ? -16.984 -27.438 3.229 1 96.38 299 LYS A C 1
ATOM 2390 O O . LYS A 1 299 ? -15.906 -27.047 3.676 1 96.38 299 LYS A O 1
ATOM 2395 N N . PRO A 1 300 ? -17.969 -28.109 3.908 1 94.19 300 PRO A N 1
ATOM 2396 C CA . PRO A 1 300 ? -17.531 -28.578 5.227 1 94.19 300 PRO A CA 1
ATOM 2397 C C . PRO A 1 300 ? -16.266 -29.438 5.16 1 94.19 300 PRO A C 1
ATOM 2399 O O . PRO A 1 300 ? -16.188 -30.375 4.363 1 94.19 300 PRO A O 1
ATOM 2402 N N . GLY A 1 301 ? -15.297 -29.062 5.883 1 93.31 301 GLY A N 1
ATOM 2403 C CA . GLY A 1 301 ? -14.031 -29.781 5.867 1 93.31 301 GLY A CA 1
ATOM 2404 C C . GLY A 1 301 ? -13.086 -29.281 4.785 1 93.31 301 GLY A C 1
ATOM 2405 O O . GLY A 1 301 ? -11.984 -29.828 4.629 1 93.31 301 GLY A O 1
ATOM 2406 N N . GLY A 1 302 ? -13.562 -28.297 4.023 1 96.62 302 GLY A N 1
ATOM 2407 C CA . GLY A 1 302 ? -12.711 -27.734 2.988 1 96.62 302 GLY A CA 1
ATOM 2408 C C . GLY A 1 302 ? -11.5 -27.016 3.541 1 96.62 302 GLY A C 1
ATOM 2409 O O . GLY A 1 302 ? -11.43 -26.734 4.742 1 96.62 302 GLY A O 1
ATOM 2410 N N . THR A 1 303 ? -10.531 -26.781 2.615 1 97.25 303 THR A N 1
ATOM 2411 C CA . THR A 1 303 ? -9.258 -26.219 3.039 1 97.25 303 THR A CA 1
ATOM 2412 C C . THR A 1 303 ? -8.984 -24.906 2.322 1 97.25 303 THR A C 1
ATOM 2414 O O . THR A 1 303 ? -9.25 -24.766 1.127 1 97.25 303 THR A O 1
ATOM 2417 N N . LEU A 1 304 ? -8.5 -23.922 3.102 1 98.5 304 LEU A N 1
ATOM 2418 C CA . LEU A 1 304 ? -7.969 -22.688 2.543 1 98.5 304 LEU A CA 1
ATOM 2419 C C . LEU A 1 304 ? -6.441 -22.672 2.574 1 98.5 304 LEU A C 1
ATOM 2421 O O . LEU A 1 304 ? -5.84 -22.906 3.625 1 98.5 304 LEU A O 1
ATOM 2425 N N . VAL A 1 305 ? -5.828 -22.469 1.44 1 98.75 305 VAL A N 1
ATOM 2426 C CA . VAL A 1 305 ? -4.375 -22.453 1.332 1 98.75 305 VAL A CA 1
ATOM 2427 C C . VAL A 1 305 ? -3.912 -21.047 0.908 1 98.75 305 VAL A C 1
ATOM 2429 O O . VAL A 1 305 ? -4.363 -20.531 -0.111 1 98.75 305 VAL A O 1
ATOM 2432 N N . LEU A 1 306 ? -3.057 -20.484 1.724 1 98.56 306 LEU A N 1
ATOM 2433 C CA . LEU A 1 306 ? -2.453 -19.188 1.41 1 98.56 306 LEU A CA 1
ATOM 2434 C C . LEU A 1 306 ? -0.941 -19.328 1.256 1 98.56 306 LEU A C 1
ATOM 2436 O O . LEU A 1 306 ? -0.265 -19.844 2.145 1 98.56 306 LEU A O 1
ATOM 2440 N N . VAL A 1 307 ? -0.438 -18.891 0.123 1 97.62 307 VAL A N 1
ATOM 2441 C CA . VAL A 1 307 ? 0.994 -18.812 -0.146 1 97.62 307 VAL A CA 1
ATOM 2442 C C . VAL A 1 307 ? 1.414 -17.359 -0.345 1 97.62 307 VAL A C 1
ATOM 2444 O O . VAL A 1 307 ? 0.883 -16.672 -1.216 1 97.62 307 VAL A O 1
ATOM 2447 N N . ASP A 1 308 ? 2.367 -16.891 0.463 1 95.19 308 ASP A N 1
ATOM 2448 C CA . ASP A 1 308 ? 2.848 -15.523 0.356 1 95.19 308 ASP A CA 1
ATOM 2449 C C . ASP A 1 308 ? 4.293 -15.406 0.833 1 95.19 308 ASP A C 1
ATOM 2451 O O . ASP A 1 308 ? 4.887 -16.391 1.283 1 95.19 308 ASP A O 1
ATOM 2455 N N . ASN A 1 309 ? 4.871 -14.219 0.564 1 91.56 309 ASN A N 1
ATOM 2456 C CA . ASN A 1 309 ? 6.219 -13.953 1.06 1 91.56 309 ASN A CA 1
ATOM 2457 C C . ASN A 1 309 ? 6.199 -13.492 2.516 1 91.56 309 ASN A C 1
ATOM 2459 O O . ASN A 1 309 ? 5.312 -12.75 2.926 1 91.56 309 ASN A O 1
ATOM 2463 N N . GLY A 1 310 ? 7.137 -14.016 3.271 1 91.19 310 GLY A N 1
ATOM 2464 C CA . GLY A 1 310 ? 7.301 -13.602 4.656 1 91.19 310 GLY A CA 1
ATOM 2465 C C . GLY A 1 310 ? 8.539 -12.758 4.887 1 91.19 310 GLY A C 1
ATOM 2466 O O . GLY A 1 310 ? 9.273 -12.453 3.941 1 91.19 310 GLY A O 1
ATOM 2467 N N . LEU A 1 311 ? 8.695 -12.352 6.156 1 87.38 311 LEU A N 1
ATOM 2468 C CA . LEU A 1 311 ? 9.875 -11.609 6.57 1 87.38 311 LEU A CA 1
ATOM 2469 C C . LEU A 1 311 ? 11.117 -12.492 6.508 1 87.38 311 LEU A C 1
ATOM 2471 O O . LEU A 1 311 ? 11.078 -13.664 6.895 1 87.38 311 LEU A O 1
ATOM 2475 N N . VAL A 1 312 ? 12.07 -11.891 5.918 1 81.06 312 VAL A N 1
ATOM 2476 C CA . VAL A 1 312 ? 13.352 -12.578 5.941 1 81.06 312 VAL A CA 1
ATOM 2477 C C . VAL A 1 312 ? 14.391 -11.711 6.652 1 81.06 312 VAL A C 1
ATOM 2479 O O . VAL A 1 312 ? 14.406 -10.484 6.488 1 81.06 312 VAL A O 1
ATOM 2482 N N . GLU A 1 313 ? 15.102 -12.305 7.492 1 72.62 313 GLU A N 1
ATOM 2483 C CA . GLU A 1 313 ? 16.156 -11.57 8.195 1 72.62 313 GLU A CA 1
ATOM 2484 C C . GLU A 1 313 ? 17.062 -10.844 7.211 1 72.62 313 GLU A C 1
ATOM 2486 O O . GLU A 1 313 ? 17.375 -11.367 6.133 1 72.62 313 GLU A O 1
ATOM 2491 N N . PRO A 1 314 ? 17.359 -9.617 7.656 1 68.75 314 PRO A N 1
ATOM 2492 C CA . PRO A 1 314 ? 18.281 -8.891 6.793 1 68.75 314 PRO A CA 1
ATOM 2493 C C . PRO A 1 314 ? 19.547 -9.688 6.48 1 68.75 314 PRO A C 1
ATOM 2495 O O . PRO A 1 314 ? 20.078 -10.383 7.355 1 68.75 314 PRO A O 1
ATOM 2498 N N . GLY A 1 315 ? 20.016 -9.672 5.266 1 66.94 315 GLY A N 1
ATOM 2499 C CA . GLY A 1 315 ? 21.25 -10.336 4.887 1 66.94 315 GLY A CA 1
ATOM 2500 C C . GLY A 1 315 ? 21.016 -11.734 4.34 1 66.94 315 GLY A C 1
ATOM 2501 O O . GLY A 1 315 ? 21.906 -12.312 3.703 1 66.94 315 GLY A O 1
ATOM 2502 N N . GLN A 1 316 ? 19.859 -12.281 4.715 1 69.56 316 GLN A N 1
ATOM 2503 C CA . GLN A 1 316 ? 19.609 -13.633 4.23 1 69.56 316 GLN A CA 1
ATOM 2504 C C . GLN A 1 316 ? 19.297 -13.641 2.738 1 69.56 316 GLN A C 1
ATOM 2506 O O . GLN A 1 316 ? 19.656 -14.578 2.023 1 69.56 316 GLN A O 1
ATOM 2511 N N . LEU A 1 317 ? 18.578 -12.719 2.373 1 67.06 317 LEU A N 1
ATOM 2512 C CA . LEU A 1 317 ? 18.219 -12.664 0.962 1 67.06 317 LEU A CA 1
ATOM 2513 C C . LEU A 1 317 ? 18.188 -11.219 0.463 1 67.06 317 LEU A C 1
ATOM 2515 O O . LEU A 1 317 ? 17.969 -10.297 1.244 1 67.06 317 LEU A O 1
ATOM 2519 N N . PRO A 1 318 ? 18.641 -11.211 -0.808 1 62.72 318 PRO A N 1
ATOM 2520 C CA . PRO A 1 318 ? 18.453 -9.875 -1.381 1 62.72 318 PRO A CA 1
ATOM 2521 C C . PRO A 1 318 ? 17.016 -9.375 -1.232 1 62.72 318 PRO A C 1
ATOM 2523 O O . PRO A 1 318 ? 16.125 -10.148 -0.883 1 62.72 318 PRO A O 1
ATOM 2526 N N . TYR A 1 319 ? 16.969 -7.996 -1.536 1 60 319 TYR A N 1
ATOM 2527 C CA . TYR A 1 319 ? 15.648 -7.367 -1.478 1 60 319 TYR A CA 1
ATOM 2528 C C . TYR A 1 319 ? 14.609 -8.211 -2.213 1 60 319 TYR A C 1
ATOM 2530 O O . TYR A 1 319 ? 14.898 -8.781 -3.266 1 60 319 TYR A O 1
ATOM 2538 N N . HIS A 1 320 ? 13.508 -8.445 -1.286 1 66.62 320 HIS A N 1
ATOM 2539 C CA . HIS A 1 320 ? 12.422 -9.141 -1.981 1 66.62 320 HIS A CA 1
ATOM 2540 C C . HIS A 1 320 ? 11.18 -8.266 -2.074 1 66.62 320 HIS A C 1
ATOM 2542 O O . HIS A 1 320 ? 11.047 -7.285 -1.335 1 66.62 320 HIS A O 1
ATOM 2548 N N . GLY A 1 321 ? 10.406 -8.148 -3.121 1 77.12 321 GLY A N 1
ATOM 2549 C CA . GLY A 1 321 ? 9.102 -7.578 -3.42 1 77.12 321 GLY A CA 1
ATOM 2550 C C . GLY A 1 321 ? 8.172 -7.551 -2.221 1 77.12 321 GLY A C 1
ATOM 2551 O O . GLY A 1 321 ? 8.625 -7.531 -1.076 1 77.12 321 GLY A O 1
ATOM 2552 N N . PRO A 1 322 ? 7.02 -7.484 -2.271 1 87.12 322 PRO A N 1
ATOM 2553 C CA . PRO A 1 322 ? 6.012 -7.426 -1.212 1 87.12 322 PRO A CA 1
ATOM 2554 C C . PRO A 1 322 ? 6.059 -8.633 -0.283 1 87.12 322 PRO A C 1
ATOM 2556 O O . PRO A 1 322 ? 6.391 -9.742 -0.721 1 87.12 322 PRO A O 1
ATOM 2559 N N . TYR A 1 323 ? 5.766 -8.391 0.981 1 90.69 323 TYR A N 1
ATOM 2560 C CA . TYR A 1 323 ? 5.684 -9.461 1.974 1 90.69 323 TYR A CA 1
ATOM 2561 C C . TYR A 1 323 ? 4.699 -9.102 3.08 1 90.69 323 TYR A C 1
ATOM 2563 O O . TYR A 1 323 ? 4.305 -7.941 3.217 1 90.69 323 TYR A O 1
ATOM 2571 N N . VAL A 1 324 ? 4.297 -10.086 3.844 1 95.12 324 VAL A N 1
ATOM 2572 C CA . VAL A 1 324 ? 3.48 -9.93 5.043 1 95.12 324 VAL A CA 1
ATOM 2573 C C . VAL A 1 324 ? 3.838 -11.023 6.051 1 95.12 324 VAL A C 1
ATOM 2575 O O . VAL A 1 324 ? 3.889 -12.203 5.707 1 95.12 324 VAL A O 1
ATOM 2578 N N . ALA A 1 325 ? 4.145 -10.594 7.258 1 95.81 325 ALA A N 1
ATOM 2579 C CA . ALA A 1 325 ? 4.418 -11.578 8.297 1 95.81 325 ALA A CA 1
ATOM 2580 C C . ALA A 1 325 ? 3.271 -12.586 8.414 1 95.81 325 ALA A C 1
ATOM 2582 O O . ALA A 1 325 ? 2.105 -12.195 8.531 1 95.81 325 ALA A O 1
ATOM 2583 N N . LYS A 1 326 ? 3.615 -13.859 8.445 1 96.62 326 LYS A N 1
ATOM 2584 C CA . LYS A 1 326 ? 2.572 -14.883 8.438 1 96.62 326 LYS A CA 1
ATOM 2585 C C . LYS A 1 326 ? 1.694 -14.781 9.68 1 96.62 326 LYS A C 1
ATOM 2587 O O . LYS A 1 326 ? 0.502 -15.086 9.633 1 96.62 326 LYS A O 1
ATOM 2592 N N . GLU A 1 327 ? 2.252 -14.258 10.812 1 96.88 327 GLU A N 1
ATOM 2593 C CA . GLU A 1 327 ? 1.499 -14.156 12.062 1 96.88 327 GLU A CA 1
ATOM 2594 C C . GLU A 1 327 ? 0.332 -13.18 11.922 1 96.88 327 GLU A C 1
ATOM 2596 O O . GLU A 1 327 ? -0.716 -13.367 12.547 1 96.88 327 GLU A O 1
ATOM 2601 N N . LEU A 1 328 ? 0.545 -12.148 11.148 1 97.69 328 LEU A N 1
ATOM 2602 C CA . LEU A 1 328 ? -0.544 -11.203 10.906 1 97.69 328 LEU A CA 1
ATOM 2603 C C . LEU A 1 328 ? -1.736 -11.906 10.266 1 97.69 328 LEU A C 1
ATOM 2605 O O . LEU A 1 328 ? -2.881 -11.695 10.672 1 97.69 328 LEU A O 1
ATOM 2609 N N . ILE A 1 329 ? -1.449 -12.781 9.336 1 98.06 329 ILE A N 1
ATOM 2610 C CA . ILE A 1 329 ? -2.494 -13.5 8.602 1 98.06 329 ILE A CA 1
ATOM 2611 C C . ILE A 1 329 ? -3.125 -14.555 9.508 1 98.06 329 ILE A C 1
ATOM 2613 O O . ILE A 1 329 ? -4.352 -14.641 9.617 1 98.06 329 ILE A O 1
ATOM 2617 N N . VAL A 1 330 ? -2.283 -15.328 10.172 1 98 330 VAL A N 1
ATOM 2618 C CA . VAL A 1 330 ? -2.756 -16.422 11.008 1 98 330 VAL A CA 1
ATOM 2619 C C . VAL A 1 330 ? -3.705 -15.883 12.078 1 98 330 VAL A C 1
ATOM 2621 O O . VAL A 1 330 ? -4.797 -16.422 12.273 1 98 330 VAL A O 1
ATOM 2624 N N . HIS A 1 331 ? -3.316 -14.805 12.75 1 96.88 331 HIS A N 1
ATOM 2625 C CA . HIS A 1 331 ? -4.129 -14.273 13.836 1 96.88 331 HIS A CA 1
ATOM 2626 C C . HIS A 1 331 ? -5.391 -13.602 13.305 1 96.88 331 HIS A C 1
ATOM 2628 O O . HIS A 1 331 ? -6.457 -13.703 13.914 1 96.88 331 HIS A O 1
ATOM 2634 N N . GLN A 1 332 ? -5.285 -12.891 12.195 1 96.88 332 GLN A N 1
ATOM 2635 C CA . GLN A 1 332 ? -6.473 -12.281 11.602 1 96.88 332 GLN A CA 1
ATOM 2636 C C . GLN A 1 332 ? -7.5 -13.344 11.219 1 96.88 332 GLN A C 1
ATOM 2638 O O . GLN A 1 332 ? -8.695 -13.188 11.477 1 96.88 332 GLN A O 1
ATOM 2643 N N . PHE A 1 333 ? -7.055 -14.461 10.633 1 98 333 PHE A N 1
ATOM 2644 C CA . PHE A 1 333 ? -7.953 -15.484 10.109 1 98 333 PHE A CA 1
ATOM 2645 C C . PHE A 1 333 ? -8.641 -16.234 11.25 1 98 333 PHE A C 1
ATOM 2647 O O . PHE A 1 333 ? -9.727 -16.781 11.07 1 98 333 PHE A O 1
ATOM 2654 N N . ARG A 1 334 ? -8.023 -16.203 12.422 1 96.31 334 ARG A N 1
ATOM 2655 C CA . ARG A 1 334 ? -8.711 -16.734 13.594 1 96.31 334 ARG A CA 1
ATOM 2656 C C . ARG A 1 334 ? -10.031 -16 13.828 1 96.31 334 ARG A C 1
ATOM 2658 O O . ARG A 1 334 ? -11.047 -16.641 14.133 1 96.31 334 ARG A O 1
ATOM 2665 N N . PHE A 1 335 ? -10 -14.789 13.641 1 94.88 335 PHE A N 1
ATOM 2666 C CA . PHE A 1 335 ? -11.18 -13.977 13.891 1 94.88 335 PHE A CA 1
ATOM 2667 C C . PHE A 1 335 ? -12.195 -14.125 12.766 1 94.88 335 PHE A C 1
ATOM 2669 O O . PHE A 1 335 ? -13.359 -13.75 12.914 1 94.88 335 PHE A O 1
ATOM 2676 N N . TYR A 1 336 ? -11.766 -14.664 11.641 1 96.38 336 TYR A N 1
ATOM 2677 C CA . TYR A 1 336 ? -12.688 -14.961 10.547 1 96.38 336 TYR A CA 1
ATOM 2678 C C . TYR A 1 336 ? -13.25 -16.375 10.672 1 96.38 336 TYR A C 1
ATOM 2680 O O . TYR A 1 336 ? -14.047 -16.797 9.836 1 96.38 336 TYR A O 1
ATOM 2688 N N . GLY A 1 337 ? -12.82 -17.078 11.641 1 96.38 337 GLY A N 1
ATOM 2689 C CA . GLY A 1 337 ? -13.32 -18.422 11.867 1 96.38 337 GLY A CA 1
ATOM 2690 C C . GLY A 1 337 ? -12.508 -19.484 11.156 1 96.38 337 GLY A C 1
ATOM 2691 O O . GLY A 1 337 ? -13.047 -20.5 10.703 1 96.38 337 GLY A O 1
ATOM 2692 N N . PHE A 1 338 ? -11.211 -19.281 11.008 1 97.81 338 PHE A N 1
ATOM 2693 C CA . PHE A 1 338 ? -10.289 -20.281 10.453 1 97.81 338 PHE A CA 1
ATOM 2694 C C . PHE A 1 338 ? -9.25 -20.688 11.492 1 97.81 338 PHE A C 1
ATOM 2696 O O . PHE A 1 338 ? -8.945 -19.922 12.406 1 97.81 338 PHE A O 1
ATOM 2703 N N . LYS A 1 339 ? -8.758 -21.844 11.352 1 96.75 339 LYS A N 1
ATOM 2704 C CA . LYS A 1 339 ? -7.688 -22.375 12.195 1 96.75 339 LYS A CA 1
ATOM 2705 C C . LYS A 1 339 ? -6.527 -22.875 11.344 1 96.75 339 LYS A C 1
ATOM 2707 O O . LYS A 1 339 ? -6.73 -23.625 10.383 1 96.75 339 LYS A O 1
ATOM 2712 N N . LEU A 1 340 ? -5.34 -22.5 11.695 1 97.94 340 LEU A N 1
ATOM 2713 C CA . LEU A 1 340 ? -4.152 -23 11.008 1 97.94 340 LEU A CA 1
ATOM 2714 C C . LEU A 1 340 ? -3.914 -24.469 11.336 1 97.94 340 LEU A C 1
ATOM 2716 O O . LEU A 1 340 ? -3.805 -24.828 12.508 1 97.94 340 LEU A O 1
ATOM 2720 N N . LYS A 1 341 ? -3.812 -25.25 10.312 1 97.38 341 LYS A N 1
ATOM 2721 C CA . LYS A 1 341 ? -3.592 -26.672 10.492 1 97.38 341 LYS A CA 1
ATOM 2722 C C . LYS A 1 341 ? -2.135 -27.047 10.234 1 97.38 341 LYS A C 1
ATOM 2724 O O . LYS A 1 341 ? -1.564 -27.875 10.945 1 97.38 341 LYS A O 1
ATOM 2729 N N . GLN A 1 342 ? -1.608 -26.484 9.188 1 97.81 342 GLN A N 1
ATOM 2730 C CA . GLN A 1 342 ? -0.241 -26.781 8.773 1 97.81 342 GLN A CA 1
ATOM 2731 C C . GLN A 1 342 ? 0.431 -25.562 8.172 1 97.81 342 GLN A C 1
ATOM 2733 O O . GLN A 1 342 ? -0.244 -24.656 7.656 1 97.81 342 GLN A O 1
ATOM 2738 N N . GLU A 1 343 ? 1.67 -25.5 8.312 1 97.81 343 GLU A N 1
ATOM 2739 C CA . GLU A 1 343 ? 2.488 -24.469 7.684 1 97.81 343 GLU A CA 1
ATOM 2740 C C . GLU A 1 343 ? 3.766 -25.062 7.094 1 97.81 343 GLU A C 1
ATOM 2742 O O . GLU A 1 343 ? 4.348 -25.984 7.66 1 97.81 343 GLU A O 1
ATOM 2747 N N . TYR A 1 344 ? 4.188 -24.547 5.914 1 97.31 344 TYR A N 1
ATOM 2748 C CA . TYR A 1 344 ? 5.43 -24.953 5.27 1 97.31 344 TYR A CA 1
ATOM 2749 C C . TYR A 1 344 ? 6.227 -23.734 4.812 1 97.31 344 TYR A C 1
ATOM 2751 O O . TYR A 1 344 ? 5.668 -22.641 4.656 1 97.31 344 TYR A O 1
ATOM 2759 N N . ALA A 1 345 ? 7.48 -23.922 4.727 1 93.75 345 ALA A N 1
ATOM 2760 C CA . ALA A 1 345 ? 8.406 -23 4.066 1 93.75 345 ALA A CA 1
ATOM 2761 C C . ALA A 1 345 ? 9.492 -23.766 3.314 1 93.75 345 ALA A C 1
ATOM 2763 O O . ALA A 1 345 ? 10.422 -24.297 3.926 1 93.75 345 ALA A O 1
ATOM 2764 N N . PHE A 1 346 ? 9.391 -23.766 2.029 1 92.69 346 PHE A N 1
ATOM 2765 C CA . PHE A 1 346 ? 10.32 -24.547 1.23 1 92.69 346 PHE A CA 1
ATOM 2766 C C . PHE A 1 346 ? 11.508 -23.703 0.782 1 92.69 346 PHE A C 1
ATOM 2768 O O . PHE A 1 346 ? 12.523 -24.234 0.335 1 92.69 346 PHE A O 1
ATOM 2775 N N . ILE A 1 347 ? 11.297 -22.391 0.797 1 86.56 347 ILE A N 1
ATOM 2776 C CA . ILE A 1 347 ? 12.367 -21.406 0.703 1 86.56 347 ILE A CA 1
ATOM 2777 C C . ILE A 1 347 ? 12.188 -20.344 1.788 1 86.56 347 ILE A C 1
ATOM 2779 O O . ILE A 1 347 ? 11.086 -20.156 2.299 1 86.56 347 ILE A O 1
ATOM 2783 N N . PRO A 1 348 ? 13.195 -19.672 2.129 1 83.06 348 PRO A N 1
ATOM 2784 C CA . PRO A 1 348 ? 13.141 -18.797 3.299 1 83.06 348 PRO A CA 1
ATOM 2785 C C . PRO A 1 348 ? 12.086 -17.703 3.164 1 83.06 348 PRO A C 1
ATOM 2787 O O . PRO A 1 348 ? 11.508 -17.266 4.164 1 83.06 348 PRO A 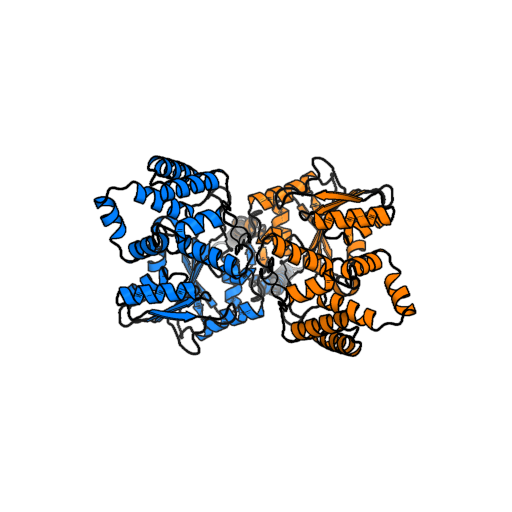O 1
ATOM 2790 N N . GLN A 1 349 ? 11.781 -17.281 2.053 1 85.81 349 GLN A N 1
ATOM 2791 C CA . GLN A 1 349 ? 10.961 -16.078 1.92 1 85.81 349 GLN A CA 1
ATOM 2792 C C . GLN A 1 349 ? 9.5 -16.438 1.66 1 85.81 349 GLN A C 1
ATOM 2794 O O . GLN A 1 349 ? 8.641 -15.562 1.615 1 85.81 349 GLN A O 1
ATOM 2799 N N . ARG A 1 350 ? 9.211 -17.703 1.465 1 91.5 350 ARG A N 1
ATOM 2800 C CA . ARG A 1 350 ? 7.863 -18.094 1.06 1 91.5 350 ARG A CA 1
ATOM 2801 C C . ARG A 1 350 ? 7.25 -19.062 2.057 1 91.5 350 ARG A C 1
ATOM 2803 O O . ARG A 1 350 ? 7.852 -20.094 2.375 1 91.5 350 ARG A O 1
ATOM 2810 N N . TYR A 1 351 ? 6.117 -18.75 2.561 1 95.62 351 TYR A N 1
ATOM 2811 C CA . TYR A 1 351 ? 5.418 -19.672 3.439 1 95.62 351 TYR A CA 1
ATOM 2812 C C . TYR A 1 351 ? 4.133 -20.172 2.795 1 95.62 351 TYR A C 1
ATOM 2814 O O . TYR A 1 351 ? 3.6 -19.531 1.881 1 95.62 351 TYR A O 1
ATOM 2822 N N . VAL A 1 352 ? 3.701 -21.328 3.184 1 98.19 352 VAL A N 1
ATOM 2823 C CA . VAL A 1 352 ? 2.422 -21.953 2.85 1 98.19 352 VAL A CA 1
ATOM 2824 C C . VAL A 1 352 ? 1.598 -22.156 4.117 1 98.19 352 VAL A C 1
ATOM 2826 O O . VAL A 1 352 ? 2.043 -22.828 5.055 1 98.19 352 VAL A O 1
ATOM 2829 N N . LEU A 1 353 ? 0.452 -21.531 4.188 1 98.69 353 LEU A N 1
ATOM 2830 C CA . LEU A 1 353 ? -0.46 -21.672 5.316 1 98.69 353 LEU A CA 1
ATOM 2831 C C . LEU A 1 353 ? -1.704 -22.469 4.914 1 98.69 353 LEU A C 1
ATOM 2833 O O . LEU A 1 353 ? -2.393 -22.094 3.959 1 98.69 353 LEU A O 1
ATOM 2837 N N . ILE A 1 354 ? -1.957 -23.531 5.586 1 98.69 354 ILE A N 1
ATOM 2838 C CA . ILE A 1 354 ? -3.141 -24.344 5.34 1 98.69 354 ILE A CA 1
ATOM 2839 C C . ILE A 1 354 ? -4.121 -24.203 6.504 1 98.69 354 ILE A C 1
ATOM 2841 O O . ILE A 1 354 ? -3.799 -24.547 7.641 1 98.69 354 ILE A O 1
ATOM 2845 N N . PHE A 1 355 ? -5.297 -23.672 6.16 1 98.5 355 PHE A N 1
ATOM 2846 C CA . PHE A 1 355 ? -6.32 -23.406 7.16 1 98.5 355 PHE A CA 1
ATOM 2847 C C . PHE A 1 355 ? -7.512 -24.328 6.984 1 98.5 355 PHE A C 1
ATOM 2849 O O . PHE A 1 355 ? -7.773 -24.812 5.875 1 98.5 355 PHE A O 1
ATOM 2856 N N . GLU A 1 356 ? -8.211 -24.547 8.055 1 96.25 356 GLU A N 1
ATOM 2857 C CA . GLU A 1 356 ? -9.531 -25.172 8.023 1 96.25 356 GLU A CA 1
ATOM 2858 C C . GLU A 1 356 ? -10.594 -24.234 8.609 1 96.25 356 GLU A C 1
ATOM 2860 O O . GLU A 1 356 ? -10.281 -23.375 9.43 1 96.25 356 GLU A O 1
ATOM 2865 N N . LYS A 1 357 ? -11.758 -24.422 8.086 1 91.5 357 LYS A N 1
ATOM 2866 C CA . LYS A 1 357 ? -12.883 -23.672 8.633 1 91.5 357 LYS A CA 1
ATOM 2867 C C . LYS A 1 357 ? -13.305 -24.234 9.984 1 91.5 357 LYS A C 1
ATOM 2869 O O . LYS A 1 357 ? -13.352 -25.453 10.18 1 91.5 357 LYS A O 1
ATOM 2874 N N . VAL A 1 358 ? -13.5 -23.266 10.914 1 85.38 358 VAL A N 1
ATOM 2875 C CA . VAL A 1 358 ? -14.008 -23.672 12.219 1 85.38 358 VAL A CA 1
ATOM 2876 C C . VAL A 1 358 ? -15.461 -23.25 12.367 1 85.38 358 VAL A C 1
ATOM 2878 O O . VAL A 1 358 ? -15.883 -22.234 11.812 1 85.38 358 VAL A O 1
ATOM 2881 N N . MET B 1 1 ? 11.148 -45.875 50.656 1 37.34 1 MET B N 1
ATOM 2882 C CA . MET B 1 1 ? 11.984 -44.844 51.312 1 37.34 1 MET B CA 1
ATOM 2883 C C . MET B 1 1 ? 11.359 -43.469 51.156 1 37.34 1 MET B C 1
ATOM 2885 O O . MET B 1 1 ? 11.227 -42.938 50.062 1 37.34 1 MET B O 1
ATOM 2889 N N . LYS B 1 2 ? 10.492 -43.188 52.125 1 56.03 2 LYS B N 1
ATOM 2890 C CA . LYS B 1 2 ? 9.805 -41.906 52.281 1 56.03 2 LYS B CA 1
ATOM 2891 C C . LYS B 1 2 ? 10.812 -40.75 52.406 1 56.03 2 LYS B C 1
ATOM 2893 O O . LYS B 1 2 ? 11.664 -40.75 53.281 1 56.03 2 LYS B O 1
ATOM 2898 N N . LEU B 1 3 ? 10.969 -40.031 51.406 1 61.78 3 LEU B N 1
ATOM 2899 C CA . LEU B 1 3 ? 11.883 -38.906 51.438 1 61.78 3 LEU B CA 1
ATOM 2900 C C . LEU B 1 3 ? 11.523 -37.938 52.562 1 61.78 3 LEU B C 1
ATOM 2902 O O . LEU B 1 3 ? 10.344 -37.719 52.812 1 61.78 3 LEU B O 1
ATOM 2906 N N . SER B 1 4 ? 12.422 -37.75 53.469 1 66.06 4 SER B N 1
ATOM 2907 C CA . SER B 1 4 ? 12.258 -36.844 54.594 1 66.06 4 SER B CA 1
ATOM 2908 C C . SER B 1 4 ? 11.781 -35.469 54.125 1 66.06 4 SER B C 1
ATOM 2910 O O . SER B 1 4 ? 11.961 -35.094 52.938 1 66.06 4 SER B O 1
ATOM 2912 N N . ARG B 1 5 ? 11.062 -34.812 54.969 1 66.94 5 ARG B N 1
ATOM 2913 C CA . ARG B 1 5 ? 10.438 -33.5 54.719 1 66.94 5 ARG B CA 1
ATOM 2914 C C . ARG B 1 5 ? 11.461 -32.5 54.219 1 66.94 5 ARG B C 1
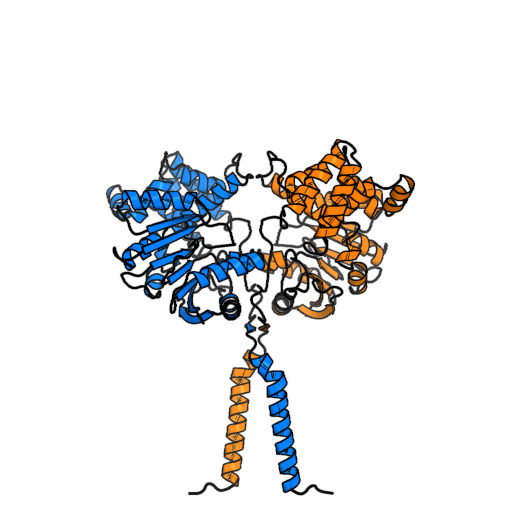ATOM 2916 O O . ARG B 1 5 ? 11.148 -31.672 53.344 1 66.94 5 ARG B O 1
ATOM 2923 N N . SER B 1 6 ? 12.664 -32.656 54.75 1 66.06 6 SER B N 1
ATOM 2924 C CA . SER B 1 6 ? 13.734 -31.75 54.344 1 66.06 6 SER B CA 1
ATOM 2925 C C . SER B 1 6 ? 14.133 -31.984 52.906 1 66.06 6 SER B C 1
ATOM 2927 O O . SER B 1 6 ? 14.359 -31.031 52.156 1 66.06 6 SER B O 1
ATOM 2929 N N . ILE B 1 7 ? 14.156 -33.156 52.531 1 66 7 ILE B N 1
ATOM 2930 C CA . ILE B 1 7 ? 14.547 -33.5 51.188 1 66 7 ILE B CA 1
ATOM 2931 C C . ILE B 1 7 ? 13.438 -33.125 50.219 1 66 7 ILE B C 1
ATOM 2933 O O . ILE B 1 7 ? 13.703 -32.594 49.125 1 66 7 ILE B O 1
ATOM 2937 N N . ARG B 1 8 ? 12.203 -33.219 50.688 1 62.59 8 ARG B N 1
ATOM 2938 C CA . ARG B 1 8 ? 11.07 -32.844 49.844 1 62.59 8 ARG B CA 1
ATOM 2939 C C . ARG B 1 8 ? 11.07 -31.328 49.594 1 62.59 8 ARG B C 1
ATOM 2941 O O . ARG B 1 8 ? 10.805 -30.875 48.5 1 62.59 8 ARG B O 1
ATOM 2948 N N . TRP B 1 9 ? 11.414 -30.609 50.688 1 62.75 9 TRP B N 1
ATOM 2949 C CA . TRP B 1 9 ? 11.477 -29.156 50.562 1 62.75 9 TRP B CA 1
ATOM 2950 C C . TRP B 1 9 ? 12.609 -28.734 49.625 1 62.75 9 TRP B C 1
ATOM 2952 O O . TRP B 1 9 ? 12.453 -27.812 48.844 1 62.75 9 TRP B O 1
ATOM 2962 N N . ILE B 1 10 ? 13.625 -29.438 49.594 1 64.19 10 ILE B N 1
ATOM 2963 C CA . ILE B 1 10 ? 14.773 -29.141 48.75 1 64.19 10 ILE B CA 1
ATOM 2964 C C . ILE B 1 10 ? 14.43 -29.453 47.281 1 64.19 10 ILE B C 1
ATOM 2966 O O . ILE B 1 10 ? 14.727 -28.672 46.406 1 64.19 10 ILE B O 1
ATOM 2970 N N . ILE B 1 11 ? 13.688 -30.516 47.125 1 64.12 11 ILE B N 1
ATOM 2971 C CA . ILE B 1 11 ? 13.281 -30.891 45.781 1 64.12 11 ILE B CA 1
ATOM 2972 C C . ILE B 1 11 ? 12.266 -29.891 45.25 1 64.12 11 ILE B C 1
ATOM 2974 O O . ILE B 1 11 ? 12.367 -29.438 44.125 1 64.12 11 ILE B O 1
ATOM 2978 N N . LEU B 1 12 ? 11.398 -29.531 46.094 1 64 12 LEU B N 1
ATOM 2979 C CA . LEU B 1 12 ? 10.406 -28.547 45.688 1 64 12 LEU B CA 1
ATOM 2980 C C . LEU B 1 12 ? 11.055 -27.203 45.406 1 64 12 LEU B C 1
ATOM 2982 O O . LEU B 1 12 ? 10.688 -26.531 44.438 1 64 12 LEU B O 1
ATOM 2986 N N . SER B 1 13 ? 12 -26.859 46.188 1 61.88 13 SER B N 1
ATOM 2987 C CA . SER B 1 13 ? 12.727 -25.625 45.969 1 61.88 13 SER B CA 1
ATOM 2988 C C . SER B 1 13 ? 13.539 -25.688 44.688 1 61.88 13 SER B C 1
ATOM 2990 O O . SER B 1 13 ? 13.602 -24.719 43.906 1 61.88 13 SER B O 1
ATOM 2992 N N . LEU B 1 14 ? 14.055 -26.797 44.406 1 65 14 LEU B N 1
ATOM 2993 C CA . LEU B 1 14 ? 14.852 -26.969 43.188 1 65 14 LEU B CA 1
ATOM 2994 C C . LEU B 1 14 ? 13.961 -26.984 41.969 1 65 14 LEU B C 1
ATOM 2996 O O . LEU B 1 14 ? 14.312 -26.406 40.938 1 65 14 LEU B O 1
ATOM 3000 N N . ILE B 1 15 ? 12.898 -27.625 42.188 1 61.53 15 ILE B N 1
ATOM 3001 C CA . ILE B 1 15 ? 11.953 -27.672 41.062 1 61.53 15 ILE B CA 1
ATOM 3002 C C . ILE B 1 15 ? 11.406 -26.266 40.812 1 61.53 15 ILE B C 1
ATOM 3004 O O . ILE B 1 15 ? 11.312 -25.844 39.656 1 61.53 15 ILE B O 1
ATOM 3008 N N . THR B 1 16 ? 11.078 -25.625 41.906 1 61.66 16 THR B N 1
ATOM 3009 C CA . THR B 1 16 ? 10.609 -24.25 41.75 1 61.66 16 THR B CA 1
ATOM 3010 C C . THR B 1 16 ? 11.703 -23.359 41.156 1 61.66 16 THR B C 1
ATOM 3012 O O . THR B 1 16 ? 11.422 -22.516 40.281 1 61.66 16 THR B O 1
ATOM 3015 N N . GLY B 1 17 ? 12.852 -23.578 41.562 1 59.75 17 GLY B N 1
ATOM 3016 C CA . GLY B 1 17 ? 13.984 -22.875 41 1 59.75 17 GLY B CA 1
ATOM 3017 C C . GLY B 1 17 ? 14.211 -23.203 39.531 1 59.75 17 GLY B C 1
ATOM 3018 O O . GLY B 1 17 ? 14.492 -22.312 38.719 1 59.75 17 GLY B O 1
ATOM 3019 N N . PHE B 1 18 ? 14.094 -24.344 39.219 1 61.59 18 PHE B N 1
ATOM 3020 C CA . PHE B 1 18 ? 14.258 -24.797 37.844 1 61.59 18 PHE B CA 1
ATOM 3021 C C . PHE B 1 18 ? 13.133 -24.266 36.938 1 61.59 18 PHE B C 1
ATOM 3023 O O . PHE B 1 18 ? 13.375 -23.828 35.812 1 61.59 18 PHE B O 1
ATOM 3030 N N . ILE B 1 19 ? 11.992 -24.359 37.469 1 58.94 19 ILE B N 1
ATOM 3031 C CA . ILE B 1 19 ? 10.859 -23.797 36.75 1 58.94 19 ILE B CA 1
ATOM 3032 C C . ILE B 1 19 ? 11.062 -22.297 36.562 1 58.94 19 ILE B C 1
ATOM 3034 O O . ILE B 1 19 ? 10.828 -21.75 35.469 1 58.94 19 ILE B O 1
ATOM 3038 N N . LEU B 1 20 ? 11.523 -21.641 37.562 1 58.31 20 LEU B N 1
ATOM 3039 C CA . LEU B 1 20 ? 11.812 -20.219 37.469 1 58.31 20 LEU B CA 1
ATOM 3040 C C . LEU B 1 20 ? 12.945 -19.953 36.5 1 58.31 20 LEU B C 1
ATOM 3042 O O . LEU B 1 20 ? 12.906 -18.984 35.719 1 58.31 20 LEU B O 1
ATOM 3046 N N . LEU B 1 21 ? 13.867 -20.812 36.469 1 56.62 21 LEU B N 1
ATOM 3047 C CA . LEU B 1 21 ? 15 -20.672 35.562 1 56.62 21 LEU B CA 1
ATOM 3048 C C . LEU B 1 21 ? 14.57 -20.922 34.125 1 56.62 21 LEU B C 1
ATOM 3050 O O . LEU B 1 21 ? 14.977 -20.203 33.219 1 56.62 21 LEU B O 1
ATOM 3054 N N . ILE B 1 22 ? 13.867 -21.938 33.906 1 54.75 22 ILE B N 1
ATOM 3055 C CA . ILE B 1 22 ? 13.359 -22.219 32.562 1 54.75 22 ILE B CA 1
ATOM 3056 C C . ILE B 1 22 ? 12.438 -21.094 32.125 1 54.75 22 ILE B C 1
ATOM 3058 O O . ILE B 1 22 ? 12.523 -20.625 30.984 1 54.75 22 ILE B O 1
ATOM 3062 N N . THR B 1 23 ? 11.57 -20.703 33 1 55.88 23 THR B N 1
ATOM 3063 C CA . THR B 1 23 ? 10.719 -19.562 32.688 1 55.88 23 THR B CA 1
ATOM 3064 C C . THR B 1 23 ? 11.562 -18.328 32.375 1 55.88 23 THR B C 1
ATOM 3066 O O . THR B 1 23 ? 11.242 -17.562 31.484 1 55.88 23 THR B O 1
ATOM 3069 N N . TYR B 1 24 ? 12.547 -18.188 33.156 1 51.06 24 TYR B N 1
ATOM 3070 C CA . TYR B 1 24 ? 13.445 -17.047 32.969 1 51.06 24 TYR B CA 1
ATOM 3071 C C . TYR B 1 24 ? 14.195 -17.172 31.641 1 51.06 24 TYR B C 1
ATOM 3073 O O . TYR B 1 24 ? 14.336 -16.188 30.906 1 51.06 24 TYR B O 1
ATOM 3081 N N . GLN B 1 25 ? 14.82 -18.281 31.453 1 49.44 25 GLN B N 1
ATOM 3082 C CA . GLN B 1 25 ? 15.68 -18.453 30.297 1 49.44 25 GLN B CA 1
ATOM 3083 C C . GLN B 1 25 ? 14.859 -18.531 29 1 49.44 25 GLN B C 1
ATOM 3085 O O . GLN B 1 25 ? 15.281 -18.016 27.969 1 49.44 25 GLN B O 1
ATOM 3090 N N . PHE B 1 26 ? 13.906 -19.281 29.031 1 50.75 26 PHE B N 1
ATOM 3091 C CA . PHE B 1 26 ? 13.156 -19.484 27.797 1 50.75 26 PHE B CA 1
ATOM 3092 C C . PHE B 1 26 ? 12.016 -18.484 27.688 1 50.75 26 PHE B C 1
ATOM 3094 O O . PHE B 1 26 ? 11.648 -18.078 26.578 1 50.75 26 PHE B O 1
ATOM 3101 N N . ALA B 1 27 ? 11.453 -18.203 28.797 1 49.78 27 ALA B N 1
ATOM 3102 C CA . ALA B 1 27 ? 10.312 -17.281 28.812 1 49.78 27 ALA B CA 1
ATOM 3103 C C . ALA B 1 27 ? 10.781 -15.844 28.922 1 49.78 27 ALA B C 1
ATOM 3105 O O . ALA B 1 27 ? 10.156 -14.938 28.359 1 49.78 27 ALA B O 1
ATOM 3106 N N . LEU B 1 28 ? 11.867 -15.609 29.547 1 47.91 28 LEU B N 1
ATOM 3107 C CA . LEU B 1 28 ? 12.297 -14.25 29.828 1 47.91 28 LEU B CA 1
ATOM 3108 C C . LEU B 1 28 ? 12.672 -13.516 28.547 1 47.91 28 LEU B C 1
ATOM 3110 O O . LEU B 1 28 ? 12.266 -12.367 28.344 1 47.91 28 LEU B O 1
ATOM 3114 N N . PRO B 1 29 ? 13.617 -14.117 27.812 1 47.62 29 PRO B N 1
ATOM 3115 C CA . PRO B 1 29 ? 13.914 -13.305 26.625 1 47.62 29 PRO B CA 1
ATOM 3116 C C . PRO B 1 29 ? 12.695 -13.07 25.75 1 47.62 29 PRO B C 1
ATOM 3118 O O . PRO B 1 29 ? 12.57 -12.008 25.125 1 47.62 29 PRO B O 1
ATOM 3121 N N . ARG B 1 30 ? 11.984 -14.125 25.547 1 51.16 30 ARG B N 1
ATOM 3122 C CA . ARG B 1 30 ? 10.742 -13.953 24.812 1 51.16 30 ARG B CA 1
ATOM 3123 C C . ARG B 1 30 ? 9.812 -12.977 25.516 1 51.16 30 ARG B C 1
ATOM 3125 O O . ARG B 1 30 ? 8.938 -12.367 24.891 1 51.16 30 ARG B O 1
ATOM 3132 N N . LEU B 1 31 ? 10.086 -12.867 26.797 1 57.47 31 LEU B N 1
ATOM 3133 C CA . LEU B 1 31 ? 9.297 -11.938 27.594 1 57.47 31 LEU B CA 1
ATOM 3134 C C . LEU B 1 31 ? 9.617 -10.5 27.219 1 57.47 31 LEU B C 1
ATOM 3136 O O . LEU B 1 31 ? 8.773 -9.609 27.391 1 57.47 31 LEU B O 1
ATOM 3140 N N . PHE B 1 32 ? 10.852 -10.328 26.516 1 70.94 32 PHE B N 1
ATOM 3141 C CA . PHE B 1 32 ? 11.203 -8.93 26.281 1 70.94 32 PHE B CA 1
ATOM 3142 C C . PHE B 1 32 ? 11.016 -8.547 24.828 1 70.94 32 PHE B C 1
ATOM 3144 O O . PHE B 1 32 ? 11.297 -7.418 24.422 1 70.94 32 PHE B O 1
ATOM 3151 N N . ILE B 1 33 ? 10.547 -9.531 24.062 1 83.31 33 ILE B N 1
ATOM 3152 C CA . ILE B 1 33 ? 10.297 -9.18 22.672 1 83.31 33 ILE B CA 1
ATOM 3153 C C . ILE B 1 33 ? 8.984 -8.414 22.562 1 83.31 33 ILE B C 1
ATOM 3155 O O . ILE B 1 33 ? 7.938 -8.898 23 1 83.31 33 ILE B O 1
ATOM 3159 N N . PRO B 1 34 ? 9.172 -7.223 22.047 1 90.06 34 PRO B N 1
ATOM 3160 C CA . PRO B 1 34 ? 7.918 -6.48 21.875 1 90.06 34 PRO B CA 1
ATOM 3161 C C . PRO B 1 34 ? 6.906 -7.227 21 1 90.06 34 PRO B C 1
ATOM 3163 O O . PRO B 1 34 ? 7.289 -7.898 20.047 1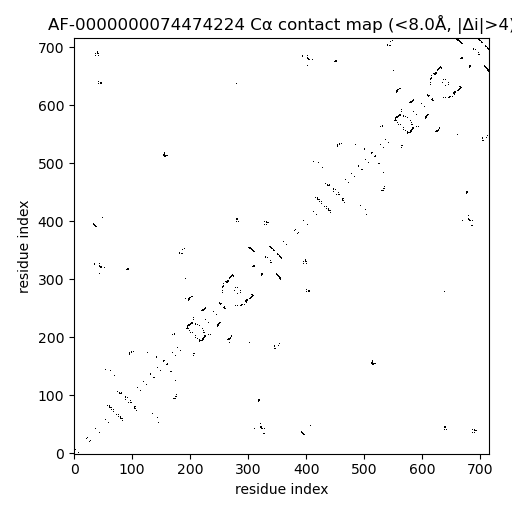 90.06 34 PRO B O 1
ATOM 3166 N N . ARG B 1 35 ? 5.645 -7.215 21.406 1 93.12 35 ARG B N 1
ATOM 3167 C CA . ARG B 1 35 ? 4.582 -7.906 20.688 1 93.12 35 ARG B CA 1
ATOM 3168 C C . ARG B 1 35 ? 3.393 -6.98 20.453 1 93.12 35 ARG B C 1
ATOM 3170 O O . ARG B 1 35 ? 3.113 -6.094 21.266 1 93.12 35 ARG B O 1
ATOM 3177 N N . VAL B 1 36 ? 2.766 -7.148 19.328 1 94.5 36 VAL B N 1
ATOM 3178 C CA . VAL B 1 36 ? 1.57 -6.391 18.984 1 94.5 36 VAL B CA 1
ATOM 3179 C C . VAL B 1 36 ? 0.344 -7.297 19.031 1 94.5 36 VAL B C 1
ATOM 3181 O O . VAL B 1 36 ? 0.328 -8.367 18.422 1 94.5 36 VAL B O 1
ATOM 3184 N N . ALA B 1 37 ? -0.678 -6.859 19.719 1 92.5 37 ALA B N 1
ATOM 3185 C CA . ALA B 1 37 ? -1.894 -7.652 19.875 1 92.5 37 ALA B CA 1
ATOM 3186 C C . ALA B 1 37 ? -2.764 -7.586 18.625 1 92.5 37 ALA B C 1
ATOM 3188 O O . ALA B 1 37 ? -2.889 -6.531 18 1 92.5 37 ALA B O 1
ATOM 3189 N N . VAL B 1 38 ? -3.264 -8.688 18.234 1 93.12 38 VAL B N 1
ATOM 3190 C CA . VAL B 1 38 ? -4.328 -8.773 17.234 1 93.12 38 VAL B CA 1
ATOM 3191 C C . VAL B 1 38 ? -5.652 -9.094 17.922 1 93.12 38 VAL B C 1
ATOM 3193 O O . VAL B 1 38 ? -5.859 -10.211 18.391 1 93.12 38 VAL B O 1
ATOM 3196 N N . THR B 1 39 ? -6.566 -8.102 17.953 1 90.31 39 THR B N 1
ATOM 3197 C CA . THR B 1 39 ? -7.73 -8.242 18.812 1 90.31 39 THR B CA 1
ATOM 3198 C C . THR B 1 39 ? -9 -8.406 17.984 1 90.31 39 THR B C 1
ATOM 3200 O O . THR B 1 39 ? -10.086 -8.594 18.547 1 90.31 39 THR B O 1
ATOM 3203 N N . SER B 1 40 ? -8.953 -8.281 16.734 1 90.31 40 SER B N 1
ATOM 3204 C CA . SER B 1 40 ? -10.078 -8.438 15.82 1 90.31 40 SER B CA 1
ATOM 3205 C C . SER B 1 40 ? -9.602 -8.797 14.422 1 90.31 40 SER B C 1
ATOM 3207 O O . SER B 1 40 ? -8.406 -9.008 14.195 1 90.31 40 SER B O 1
ATOM 3209 N N . GLN B 1 41 ? -10.531 -8.844 13.477 1 92.25 41 GLN B N 1
ATOM 3210 C CA . GLN B 1 41 ? -10.203 -9.172 12.094 1 92.25 41 GLN B CA 1
ATOM 3211 C C . GLN B 1 41 ? -9.641 -7.957 11.359 1 92.25 41 GLN B C 1
ATOM 3213 O O . GLN B 1 41 ? -9.211 -8.062 10.203 1 92.25 41 GLN B O 1
ATOM 3218 N N . MET B 1 42 ? -9.555 -6.852 11.977 1 91 42 MET B N 1
ATOM 3219 C CA . MET B 1 42 ? -8.992 -5.66 11.344 1 91 42 MET B CA 1
ATOM 3220 C C . MET B 1 42 ? -7.5 -5.844 11.07 1 91 42 MET B C 1
ATOM 3222 O O . MET B 1 42 ? -6.777 -6.41 11.891 1 91 42 MET B O 1
ATOM 3226 N N . SER B 1 43 ? -7.09 -5.43 9.867 1 93.5 43 SER B N 1
ATOM 3227 C CA . SER B 1 43 ? -5.648 -5.344 9.641 1 93.5 43 SER B CA 1
ATOM 3228 C C . SER B 1 43 ? -5.004 -4.332 10.578 1 93.5 43 SER B C 1
ATOM 3230 O O . SER B 1 43 ? -5.641 -3.355 10.984 1 93.5 43 SER B O 1
ATOM 3232 N N . LEU B 1 44 ? -3.74 -4.559 10.875 1 95.75 44 LEU B N 1
ATOM 3233 C CA . LEU B 1 44 ? -3.039 -3.629 11.75 1 95.75 44 LEU B CA 1
ATOM 3234 C C . LEU B 1 44 ? -2.541 -2.416 10.969 1 95.75 44 LEU B C 1
ATOM 3236 O O . LEU B 1 44 ? -2.057 -1.448 11.562 1 95.75 44 LEU B O 1
ATOM 3240 N N . ILE B 1 45 ? -2.709 -2.492 9.656 1 93.88 45 ILE B N 1
ATOM 3241 C CA . ILE B 1 45 ? -2.318 -1.371 8.812 1 93.88 45 ILE B CA 1
ATOM 3242 C C . ILE B 1 45 ? -3.178 -1.353 7.547 1 93.88 45 ILE B C 1
ATOM 3244 O O . ILE B 1 45 ? -3.541 -2.406 7.02 1 93.88 45 ILE B O 1
ATOM 3248 N N . HIS B 1 46 ? -3.514 -0.19 7.168 1 90.69 46 HIS B N 1
ATOM 3249 C CA . HIS B 1 46 ? -4.184 0.099 5.902 1 90.69 46 HIS B CA 1
ATOM 3250 C C . HIS B 1 46 ? -3.561 1.307 5.211 1 90.69 46 HIS B C 1
ATOM 3252 O O . HIS B 1 46 ? -3.648 2.43 5.715 1 90.69 46 HIS B O 1
ATOM 3258 N N . VAL B 1 47 ? -2.848 1.131 4.199 1 86.62 47 VAL B N 1
ATOM 3259 C CA . VAL B 1 47 ? -2.129 2.236 3.574 1 86.62 47 VAL B CA 1
ATOM 3260 C C . VAL B 1 47 ? -2.971 2.828 2.447 1 86.62 47 VAL B C 1
ATOM 3262 O O . VAL B 1 47 ? -2.643 3.891 1.913 1 86.62 47 VAL B O 1
ATOM 3265 N N . GLY B 1 48 ? -4.27 2.432 2.449 1 69.06 48 GLY B N 1
ATOM 3266 C CA . GLY B 1 48 ? -5.203 2.986 1.483 1 69.06 48 GLY B CA 1
ATOM 3267 C C . GLY B 1 48 ? -4.992 2.457 0.077 1 69.06 48 GLY B C 1
ATOM 3268 O O . GLY B 1 48 ? -3.949 1.876 -0.223 1 69.06 48 GLY B O 1
ATOM 3269 N N . SER B 1 49 ? -6.199 2.143 -0.49 1 51.38 49 SER B N 1
ATOM 3270 C CA . SER B 1 49 ? -6.199 1.721 -1.888 1 51.38 49 SER B CA 1
ATOM 3271 C C . SER B 1 49 ? -5.434 2.707 -2.764 1 51.38 49 SER B C 1
ATOM 3273 O O . SER B 1 49 ? -5.34 3.893 -2.436 1 51.38 49 SER B O 1
ATOM 3275 N N . ASN B 1 50 ? -4.32 2.324 -3.371 1 41.34 50 ASN B N 1
ATOM 3276 C CA . ASN B 1 50 ? -4.094 3.262 -4.465 1 41.34 50 ASN B CA 1
ATOM 3277 C C . ASN B 1 50 ? -5.355 4.055 -4.793 1 41.34 50 ASN B C 1
ATOM 3279 O O . ASN B 1 50 ? -5.309 5.008 -5.574 1 41.34 50 ASN B O 1
ATOM 3283 N N . ASP B 1 51 ? -6.477 3.4 -4.754 1 38.78 51 ASP B N 1
ATOM 3284 C CA . ASP B 1 51 ? -7.715 4.074 -5.141 1 38.78 51 ASP B CA 1
ATOM 3285 C C . ASP B 1 51 ? -8.211 4.992 -4.027 1 38.78 51 ASP B C 1
ATOM 3287 O O . ASP B 1 51 ? -8.047 4.688 -2.842 1 38.78 51 ASP B O 1
ATOM 3291 N N . SER B 1 52 ? -8.391 6.188 -4.316 1 41.22 52 SER B N 1
ATOM 3292 C CA . SER B 1 52 ? -9.039 7.367 -3.756 1 41.22 52 SER B CA 1
ATOM 3293 C C . SER B 1 52 ? -10.125 6.98 -2.754 1 41.22 52 SER B C 1
ATOM 3295 O O . SER B 1 52 ? -10.648 5.863 -2.801 1 41.22 52 SER B O 1
ATOM 3297 N N . PHE B 1 53 ? -10.211 7.719 -1.632 1 46.62 53 PHE B N 1
ATOM 3298 C CA . PHE B 1 53 ? -11.398 7.844 -0.794 1 46.62 53 PHE B CA 1
ATOM 3299 C C . PHE B 1 53 ? -12.641 7.363 -1.537 1 46.62 53 PHE B C 1
ATOM 3301 O O . PHE B 1 53 ? -12.766 7.574 -2.744 1 46.62 53 PHE B O 1
ATOM 3308 N N . ALA B 1 54 ? -13.336 6.477 -0.869 1 52.59 54 ALA B N 1
ATOM 3309 C CA . ALA B 1 54 ? -14.539 5.805 -1.368 1 52.59 54 ALA B CA 1
ATOM 3310 C C . ALA B 1 54 ? -15.414 6.77 -2.168 1 52.59 54 ALA B C 1
ATOM 3312 O O . ALA B 1 54 ? -15.727 7.863 -1.699 1 52.59 54 ALA B O 1
ATOM 3313 N N . ILE B 1 55 ? -15.258 6.598 -3.477 1 64.94 55 ILE B N 1
ATOM 3314 C CA . ILE B 1 55 ? -16.219 7.219 -4.379 1 64.94 55 ILE B CA 1
ATOM 3315 C C . ILE B 1 55 ? -17.594 6.57 -4.199 1 64.94 55 ILE B C 1
ATOM 3317 O O . ILE B 1 55 ? -17.797 5.41 -4.578 1 64.94 55 ILE B O 1
ATOM 3321 N N . THR B 1 56 ? -18.391 7.188 -3.359 1 73.06 56 THR B N 1
ATOM 3322 C CA . THR B 1 56 ? -19.75 6.703 -3.135 1 73.06 56 THR B CA 1
ATOM 3323 C C . THR B 1 56 ? -20.734 7.402 -4.066 1 73.06 56 THR B C 1
ATOM 3325 O O . THR B 1 56 ? -20.453 8.492 -4.566 1 73.06 56 THR B O 1
ATOM 3328 N N . PRO B 1 57 ? -21.859 6.707 -4.273 1 81.25 57 PRO B N 1
ATOM 3329 C CA . PRO B 1 57 ? -22.859 7.367 -5.105 1 81.25 57 PRO B CA 1
ATOM 3330 C C . PRO B 1 57 ? -23.234 8.75 -4.582 1 81.25 57 PRO B C 1
ATOM 3332 O O . PRO B 1 57 ? -23.391 9.695 -5.367 1 81.25 57 PRO B O 1
ATOM 3335 N N . ASP B 1 58 ? -23.359 8.875 -3.289 1 86.12 58 ASP B N 1
ATOM 3336 C CA . ASP B 1 58 ? -23.688 10.164 -2.693 1 86.12 58 ASP B CA 1
ATOM 3337 C C . ASP B 1 58 ? -22.562 11.172 -2.914 1 86.12 58 ASP B C 1
ATOM 3339 O O . ASP B 1 58 ? -22.812 12.336 -3.213 1 86.12 58 ASP B O 1
ATOM 3343 N N . GLY B 1 59 ? -21.312 10.688 -2.795 1 86.56 59 GLY B N 1
ATOM 3344 C CA . GLY B 1 59 ? -20.172 11.562 -3.053 1 86.56 59 GLY B CA 1
ATOM 3345 C C . GLY B 1 59 ? -20.109 12.055 -4.488 1 86.56 59 GLY B C 1
ATOM 3346 O O . GLY B 1 59 ? -19.812 13.219 -4.738 1 86.56 59 GLY B O 1
ATOM 3347 N N . ILE B 1 60 ? -20.453 11.211 -5.367 1 87.75 60 ILE B N 1
ATOM 3348 C CA . ILE B 1 60 ? -20.469 11.555 -6.785 1 87.75 60 ILE B CA 1
ATOM 3349 C C . ILE B 1 60 ? -21.547 12.602 -7.055 1 87.75 60 ILE B C 1
ATOM 3351 O O . ILE B 1 60 ? -21.297 13.602 -7.727 1 87.75 60 ILE B O 1
ATOM 3355 N N . GLN B 1 61 ? -22.719 12.289 -6.527 1 93 61 GLN B N 1
ATOM 3356 C CA . GLN B 1 61 ? -23.828 13.211 -6.734 1 93 61 GLN B CA 1
ATOM 3357 C C . GLN B 1 61 ? -23.516 14.586 -6.148 1 93 61 GLN B C 1
ATOM 3359 O O . GLN B 1 61 ? -23.797 15.609 -6.777 1 93 61 GLN B O 1
ATOM 3364 N N . ALA B 1 62 ? -23 14.633 -4.973 1 94.38 62 ALA B N 1
ATOM 3365 C CA . ALA B 1 62 ? -22.594 15.906 -4.375 1 94.38 62 ALA B CA 1
ATOM 3366 C C . ALA B 1 62 ? -21.547 16.609 -5.23 1 94.38 62 ALA B C 1
ATOM 3368 O O . ALA B 1 62 ? -21.594 17.828 -5.398 1 94.38 62 ALA B O 1
ATOM 3369 N N . GLY B 1 63 ? -20.594 15.828 -5.754 1 94.5 63 GLY B N 1
ATOM 3370 C CA . GLY B 1 63 ? -19.594 16.375 -6.664 1 94.5 63 GLY B CA 1
ATOM 3371 C C . GLY B 1 63 ? -20.203 17.031 -7.891 1 94.5 63 GLY B C 1
ATOM 3372 O O . GLY B 1 63 ? -19.766 18.109 -8.312 1 94.5 63 GLY B O 1
ATOM 3373 N N . ARG B 1 64 ? -21.203 16.438 -8.422 1 95.62 64 ARG B N 1
ATOM 3374 C CA . ARG B 1 64 ? -21.906 17.016 -9.57 1 95.62 64 ARG B CA 1
ATOM 3375 C C . ARG B 1 64 ? -22.562 18.344 -9.203 1 95.62 64 ARG B C 1
ATOM 3377 O O . ARG B 1 64 ? -22.531 19.297 -9.984 1 95.62 64 ARG B O 1
ATOM 3384 N N . TYR B 1 65 ? -23.172 18.359 -8.062 1 97.62 65 TYR B N 1
ATOM 3385 C CA . TYR B 1 65 ? -23.797 19.594 -7.613 1 97.62 65 TYR B CA 1
ATOM 3386 C C . TYR B 1 65 ? -22.75 20.688 -7.395 1 97.62 65 TYR B C 1
ATOM 3388 O O . TYR B 1 65 ? -23 21.859 -7.66 1 97.62 65 TYR B O 1
ATOM 3396 N N . MET B 1 66 ? -21.594 20.297 -6.871 1 97.88 66 MET B N 1
ATOM 3397 C CA . MET B 1 66 ? -20.5 21.25 -6.727 1 97.88 66 MET B CA 1
ATOM 3398 C C . MET B 1 66 ? -20.141 21.875 -8.07 1 97.88 66 MET B C 1
ATOM 3400 O O . MET B 1 66 ? -19.969 23.094 -8.172 1 97.88 66 MET B O 1
ATOM 3404 N N . LEU B 1 67 ? -20 21.047 -9.078 1 97.38 67 LEU B N 1
ATOM 3405 C CA . LEU B 1 67 ? -19.641 21.531 -10.406 1 97.38 67 LEU B CA 1
ATOM 3406 C C . LEU B 1 67 ? -20.75 22.438 -10.969 1 97.38 67 LEU B C 1
ATOM 3408 O O . LEU B 1 67 ? -20.453 23.453 -11.594 1 97.38 67 LEU B O 1
ATOM 3412 N N . GLU B 1 68 ? -21.953 22.031 -10.789 1 97.38 68 GLU B N 1
ATOM 3413 C CA . GLU B 1 68 ? -23.078 22.844 -11.234 1 97.38 68 GLU B CA 1
ATOM 3414 C C . GLU B 1 68 ? -23.094 24.203 -10.523 1 97.38 68 GLU B C 1
ATOM 3416 O O . GLU B 1 68 ? -23.359 25.234 -11.141 1 97.38 68 GLU B O 1
ATOM 3421 N N . MET B 1 69 ? -22.844 24.156 -9.211 1 97.94 69 MET B N 1
ATOM 3422 C CA . MET B 1 69 ? -22.719 25.375 -8.43 1 97.94 69 MET B CA 1
ATOM 3423 C C . MET B 1 69 ? -21.688 26.312 -9.023 1 97.94 69 MET B C 1
ATOM 3425 O O . MET B 1 69 ? -21.953 27.5 -9.25 1 97.94 69 MET B O 1
ATOM 3429 N N . LEU B 1 70 ? -20.562 25.812 -9.352 1 96.94 70 LEU B N 1
ATOM 3430 C CA . LEU B 1 70 ? -19.438 26.609 -9.797 1 96.94 70 LEU B CA 1
ATOM 3431 C C . LEU B 1 70 ? -19.625 27.078 -11.234 1 96.94 70 LEU B C 1
ATOM 3433 O O . LEU B 1 70 ? -19.172 28.156 -11.617 1 96.94 70 LEU B O 1
ATOM 3437 N N . ALA B 1 71 ? -20.219 26.297 -12.07 1 93.94 71 ALA B N 1
ATOM 3438 C CA . ALA B 1 71 ? -20.375 26.594 -13.492 1 93.94 71 ALA B CA 1
ATOM 3439 C C . ALA B 1 71 ? -21.469 27.641 -13.719 1 93.94 71 ALA B C 1
ATOM 3441 O O . ALA B 1 71 ? -21.328 28.516 -14.586 1 93.94 71 ALA B O 1
ATOM 3442 N N . ASN B 1 72 ? -22.562 27.578 -12.945 1 91.56 72 ASN B N 1
ATOM 3443 C CA . ASN B 1 72 ? -23.734 28.391 -13.266 1 91.56 72 ASN B CA 1
ATOM 3444 C C . ASN B 1 72 ? -24.109 29.312 -12.109 1 91.56 72 ASN B C 1
ATOM 3446 O O . ASN B 1 72 ? -25.219 29.859 -12.078 1 91.56 72 ASN B O 1
ATOM 3450 N N . ASN B 1 73 ? -23.203 29.438 -11.18 1 92.25 73 ASN B N 1
ATOM 3451 C CA . ASN B 1 73 ? -23.547 30.203 -9.992 1 92.25 73 ASN B CA 1
ATOM 3452 C C . ASN B 1 73 ? -24.906 29.797 -9.43 1 92.25 73 ASN B C 1
ATOM 3454 O O . ASN B 1 73 ? -25.766 30.641 -9.164 1 92.25 73 ASN B O 1
ATOM 3458 N N . ASN B 1 74 ? -25.109 28.5 -9.328 1 95.38 74 ASN B N 1
ATOM 3459 C CA . ASN B 1 74 ? -26.391 27.891 -8.977 1 95.38 74 ASN B CA 1
ATOM 3460 C C . ASN B 1 74 ? -26.516 27.688 -7.469 1 95.38 74 ASN B C 1
ATOM 3462 O O . ASN B 1 74 ? -26.016 26.703 -6.93 1 95.38 74 ASN B O 1
ATOM 3466 N N . ARG B 1 75 ? -27.328 28.484 -6.84 1 96.75 75 ARG B N 1
ATOM 3467 C CA . ARG B 1 75 ? -27.5 28.438 -5.391 1 96.75 75 ARG B CA 1
ATOM 3468 C C . ARG B 1 75 ? -28.203 27.156 -4.961 1 96.75 75 ARG B C 1
ATOM 3470 O O . ARG B 1 75 ? -27.891 26.578 -3.91 1 96.75 75 ARG B O 1
ATOM 3477 N N . SER B 1 76 ? -29.141 26.734 -5.75 1 98.06 76 SER B N 1
ATOM 3478 C CA . SER B 1 76 ? -29.844 25.5 -5.438 1 98.06 76 SER B CA 1
ATOM 3479 C C . SER B 1 76 ? -28.906 24.312 -5.426 1 98.06 76 SER B C 1
ATOM 3481 O O . SER B 1 76 ? -29.016 23.438 -4.559 1 98.06 76 SER B O 1
ATOM 3483 N N . ALA B 1 77 ? -28.016 24.266 -6.371 1 98.38 77 ALA B N 1
ATOM 3484 C CA . ALA B 1 77 ? -27.031 23.188 -6.418 1 98.38 77 ALA B CA 1
ATOM 3485 C C . ALA B 1 77 ? -26.141 23.203 -5.176 1 98.38 77 ALA B C 1
ATOM 3487 O O . ALA B 1 77 ? -25.828 22.141 -4.625 1 98.38 77 ALA B O 1
ATOM 3488 N N . ALA B 1 78 ? -25.781 24.344 -4.75 1 98.44 78 ALA B N 1
ATOM 3489 C CA . ALA B 1 78 ? -24.984 24.469 -3.531 1 98.44 78 ALA B CA 1
ATOM 3490 C C . ALA B 1 78 ? -25.75 23.938 -2.322 1 98.44 78 ALA B C 1
ATOM 3492 O O . ALA B 1 78 ? -25.172 23.219 -1.496 1 98.44 78 ALA B O 1
ATOM 3493 N N . GLN B 1 79 ? -27.016 24.266 -2.236 1 98.62 79 GLN B N 1
ATOM 3494 C CA . GLN B 1 79 ? -27.844 23.797 -1.135 1 98.62 79 GLN B CA 1
ATOM 3495 C C . GLN B 1 79 ? -27.953 22.266 -1.147 1 98.62 79 GLN B C 1
ATOM 3497 O O . GLN B 1 79 ? -27.891 21.625 -0.097 1 98.62 79 GLN B O 1
ATOM 3502 N N . LYS B 1 80 ? -28.094 21.781 -2.295 1 98.56 80 LYS B N 1
ATOM 3503 C CA . LYS B 1 80 ? -28.203 20.328 -2.428 1 98.56 80 LYS B CA 1
ATOM 3504 C C . LYS B 1 80 ? -26.906 19.641 -2.039 1 98.56 80 LYS B C 1
ATOM 3506 O O . LYS B 1 80 ? -26.922 18.594 -1.382 1 98.56 80 LYS B O 1
ATOM 3511 N N . ALA B 1 81 ? -25.766 20.172 -2.48 1 97.88 81 ALA B N 1
ATOM 3512 C CA . ALA B 1 81 ? -24.484 19.625 -2.094 1 97.88 81 ALA B CA 1
ATOM 3513 C C . ALA B 1 81 ? -24.312 19.609 -0.577 1 97.88 81 ALA B C 1
ATOM 3515 O O . ALA B 1 81 ? -23.953 18.594 0.011 1 97.88 81 ALA B O 1
ATOM 3516 N N . VAL B 1 82 ? -24.641 20.719 0.076 1 98.06 82 VAL B N 1
ATOM 3517 C CA . VAL B 1 82 ? -24.516 20.828 1.525 1 98.06 82 VAL B CA 1
ATOM 3518 C C . VAL B 1 82 ? -25.391 19.766 2.199 1 98.06 82 VAL B C 1
ATOM 3520 O O . VAL B 1 82 ? -24.953 19.109 3.145 1 98.06 82 VAL B O 1
ATOM 3523 N N . ALA B 1 83 ? -26.562 19.594 1.694 1 97.94 83 ALA B N 1
ATOM 3524 C CA . ALA B 1 83 ? -27.5 18.625 2.277 1 97.94 83 ALA B CA 1
ATOM 3525 C C . ALA B 1 83 ? -26.922 17.219 2.209 1 97.94 83 ALA B C 1
ATOM 3527 O O . ALA B 1 83 ? -27.016 16.453 3.178 1 97.94 83 ALA B O 1
ATOM 3528 N N . ILE B 1 84 ? -26.359 16.891 1.116 1 95.44 84 ILE B N 1
ATOM 3529 C CA . ILE B 1 84 ? -25.781 15.562 0.96 1 95.44 84 ILE B CA 1
ATOM 3530 C C . ILE B 1 84 ? -24.594 15.398 1.892 1 95.44 84 ILE B C 1
ATOM 3532 O O . ILE B 1 84 ? -24.484 14.406 2.609 1 95.44 84 ILE B O 1
ATOM 3536 N N . TYR B 1 85 ? -23.672 16.375 1.878 1 94 85 TYR B N 1
ATOM 3537 C CA . TYR B 1 85 ? -22.5 16.297 2.725 1 94 85 TYR B CA 1
ATOM 3538 C C . TYR B 1 85 ? -22.875 16.203 4.195 1 94 85 TYR B C 1
ATOM 3540 O O . TYR B 1 85 ? -22.25 15.453 4.957 1 94 85 TYR B O 1
ATOM 3548 N N . ASP B 1 86 ? -23.906 16.906 4.645 1 93.81 86 ASP B N 1
ATOM 3549 C CA . ASP B 1 86 ? -24.375 16.844 6.023 1 93.81 86 ASP B CA 1
ATOM 3550 C C . ASP B 1 86 ? -24.812 15.422 6.387 1 93.81 86 ASP B C 1
ATOM 3552 O O . ASP B 1 86 ? -24.641 14.992 7.531 1 93.81 86 ASP B O 1
ATOM 3556 N N . GLN B 1 87 ? -25.297 14.773 5.449 1 90.12 87 GLN B N 1
ATOM 3557 C CA . GLN B 1 87 ? -25.781 13.414 5.688 1 90.12 87 GLN B CA 1
ATOM 3558 C C . GLN B 1 87 ? -24.641 12.414 5.688 1 90.12 87 GLN B C 1
ATOM 3560 O O . GLN B 1 87 ? -24.641 11.453 6.465 1 90.12 87 GLN B O 1
ATOM 3565 N N . ILE B 1 88 ? -23.609 12.633 4.84 1 85.88 88 ILE B N 1
ATOM 3566 C CA . ILE B 1 88 ? -22.672 11.547 4.621 1 85.88 88 ILE B CA 1
ATOM 3567 C C . ILE B 1 88 ? -21.438 11.75 5.496 1 85.88 88 ILE B C 1
ATOM 3569 O O . ILE B 1 88 ? -20.719 10.797 5.809 1 85.88 88 ILE B O 1
ATOM 3573 N N . ILE B 1 89 ? -21.109 12.922 5.926 1 86.69 89 ILE B N 1
ATOM 3574 C CA . ILE B 1 89 ? -19.906 13.188 6.703 1 86.69 89 ILE B CA 1
ATOM 3575 C C . ILE B 1 89 ? -19.938 12.391 8.008 1 86.69 89 ILE B C 1
ATOM 3577 O O . ILE B 1 89 ? -18.984 11.695 8.352 1 86.69 89 ILE B O 1
ATOM 3581 N N . PRO B 1 90 ? -21.016 12.273 8.719 1 80.38 90 PRO B N 1
ATOM 3582 C CA . PRO B 1 90 ? -21.047 11.523 9.977 1 80.38 90 PRO B CA 1
ATOM 3583 C C . PRO B 1 90 ? -20.938 10.016 9.766 1 80.38 90 PRO B C 1
ATOM 3585 O O . PRO B 1 90 ? -20.656 9.281 10.719 1 80.38 90 PRO B O 1
ATOM 3588 N N . ARG B 1 91 ? -21.078 9.562 8.516 1 75.56 91 ARG B N 1
ATOM 3589 C CA . ARG B 1 91 ? -21.125 8.117 8.305 1 75.56 91 ARG B CA 1
ATOM 3590 C C . ARG B 1 91 ? -19.938 7.648 7.469 1 75.56 91 ARG B C 1
ATOM 3592 O O . ARG B 1 91 ? -19.594 6.465 7.477 1 75.56 91 ARG B O 1
ATOM 3599 N N . GLU B 1 92 ? -19.375 8.539 6.637 1 68.5 92 GLU B N 1
ATOM 3600 C CA . GLU B 1 92 ? -18.391 8.086 5.664 1 68.5 92 GLU B CA 1
ATOM 3601 C C . GLU B 1 92 ? -17 8.648 5.973 1 68.5 92 GLU B C 1
ATOM 3603 O O . GLU B 1 92 ? -15.984 8.055 5.609 1 68.5 92 GLU B O 1
ATOM 3608 N N . ASN B 1 93 ? -17.047 9.766 6.336 1 61.59 93 ASN B N 1
ATOM 3609 C CA . ASN B 1 93 ? -15.781 10.484 6.453 1 61.59 93 ASN B CA 1
ATOM 3610 C C . ASN B 1 93 ? -15.781 11.414 7.664 1 61.59 93 ASN B C 1
ATOM 3612 O O . ASN B 1 93 ? -16.625 12.297 7.773 1 61.59 93 ASN B O 1
ATOM 3616 N N . TYR B 1 94 ? -15.203 10.859 8.797 1 59.75 94 TYR B N 1
ATOM 3617 C CA . TYR B 1 94 ? -15.203 11.695 10 1 59.75 94 TYR B CA 1
ATOM 3618 C C . TYR B 1 94 ? -14.633 13.078 9.703 1 59.75 94 TYR B C 1
ATOM 3620 O O . TYR B 1 94 ? -14.047 13.719 10.578 1 59.75 94 TYR B O 1
ATOM 3628 N N . GLY B 1 95 ? -14.883 13.414 8.383 1 68.5 95 GLY B N 1
ATOM 3629 C CA . GLY B 1 95 ? -14.242 14.648 7.957 1 68.5 95 GLY B CA 1
ATOM 3630 C C . GLY B 1 95 ? -13.273 14.461 6.805 1 68.5 95 GLY B C 1
ATOM 3631 O O . GLY B 1 95 ? -13.477 13.586 5.953 1 68.5 95 GLY B O 1
ATOM 3632 N N . GLY B 1 96 ? -12.477 15.352 6.453 1 79.88 96 GLY B N 1
ATOM 3633 C CA . GLY B 1 96 ? -11.523 15.289 5.355 1 79.88 96 GLY B CA 1
ATOM 3634 C C . GLY B 1 96 ? -11.953 16.078 4.141 1 79.88 96 GLY B C 1
ATOM 3635 O O . GLY B 1 96 ? -12.344 17.25 4.258 1 79.88 96 GLY B O 1
ATOM 3636 N N . GLU B 1 97 ? -11.977 15.344 3.162 1 87 97 GLU B N 1
ATOM 3637 C CA . GLU B 1 97 ? -12.18 16.062 1.902 1 87 97 GLU B CA 1
ATOM 3638 C C . GLU B 1 97 ? -13.617 16.547 1.771 1 87 97 GLU B C 1
ATOM 3640 O O . GLU B 1 97 ? -13.867 17.609 1.206 1 87 97 GLU B O 1
ATOM 3645 N N . TYR B 1 98 ? -14.625 15.789 2.389 1 89.38 98 TYR B N 1
ATOM 3646 C CA . TYR B 1 98 ? -16.031 16.172 2.301 1 89.38 98 TYR B CA 1
ATOM 3647 C C . TYR B 1 98 ? -16.297 17.453 3.096 1 89.38 98 TYR B C 1
ATOM 3649 O O . TYR B 1 98 ? -17.109 18.281 2.699 1 89.38 98 TYR B O 1
ATOM 3657 N N . SER B 1 99 ? -15.602 17.516 4.168 1 92.69 99 SER B N 1
ATOM 3658 C CA . SER B 1 99 ? -15.82 18.719 4.977 1 92.69 99 SER B CA 1
ATOM 3659 C C . SER B 1 99 ? -15.297 19.969 4.273 1 92.69 99 SER B C 1
ATOM 3661 O O . SER B 1 99 ? -15.867 21.047 4.414 1 92.69 99 SER B O 1
ATOM 3663 N N . ALA B 1 100 ? -14.25 19.844 3.512 1 95.19 100 ALA B N 1
ATOM 3664 C CA . ALA B 1 100 ? -13.742 20.969 2.727 1 95.19 100 ALA B CA 1
ATOM 3665 C C . ALA B 1 100 ? -14.719 21.344 1.619 1 95.19 100 ALA B C 1
ATOM 3667 O O . ALA B 1 100 ? -14.984 22.531 1.397 1 95.19 100 ALA B O 1
ATOM 3668 N N . LEU B 1 101 ? -15.227 20.344 0.968 1 95.69 101 LEU B N 1
ATOM 3669 C CA . LEU B 1 101 ? -16.172 20.594 -0.113 1 95.69 101 LEU B CA 1
ATOM 3670 C C . LEU B 1 101 ? -17.453 21.219 0.425 1 95.69 101 LEU B C 1
ATOM 3672 O O . LEU B 1 101 ? -17.984 22.172 -0.159 1 95.69 101 LEU B O 1
ATOM 3676 N N . ARG B 1 102 ? -17.891 20.688 1.516 1 96.25 102 ARG B N 1
ATOM 3677 C CA . ARG B 1 102 ? -19.047 21.297 2.17 1 96.25 102 ARG B CA 1
ATOM 3678 C C . ARG B 1 102 ? -18.781 22.766 2.516 1 96.25 102 ARG B C 1
ATOM 3680 O O . ARG B 1 102 ? -19.656 23.625 2.346 1 96.25 102 ARG B O 1
ATOM 3687 N N . TRP B 1 103 ? -17.625 23 3.014 1 97.56 103 TRP B N 1
ATOM 3688 C CA . TRP B 1 103 ? -17.234 24.344 3.385 1 97.56 103 TRP B CA 1
ATOM 3689 C C . TRP B 1 103 ? -17.312 25.297 2.188 1 97.56 103 TRP B C 1
ATOM 3691 O O . TRP B 1 103 ? -17.844 26.406 2.297 1 97.56 103 TRP B O 1
ATOM 3701 N N . PHE B 1 104 ? -16.844 24.922 1.023 1 98 104 PHE B N 1
ATOM 3702 C CA . PHE B 1 104 ? -16.922 25.734 -0.186 1 98 104 PHE B CA 1
ATOM 3703 C C . PHE B 1 104 ? -18.375 26.016 -0.553 1 98 104 PHE B C 1
ATOM 3705 O O . PHE B 1 104 ? -18.719 27.141 -0.915 1 98 104 PHE B O 1
ATOM 3712 N N . ALA B 1 105 ? -19.203 24.969 -0.486 1 98.31 105 ALA B N 1
ATOM 3713 C CA . ALA B 1 105 ? -20.625 25.141 -0.814 1 98.31 105 ALA B CA 1
ATOM 3714 C C . ALA B 1 105 ? -21.297 26.109 0.153 1 98.31 105 ALA B C 1
ATOM 3716 O O . ALA B 1 105 ? -22.109 26.938 -0.257 1 98.31 105 ALA B O 1
ATOM 3717 N N . GLN B 1 106 ? -20.984 25.969 1.372 1 98.38 106 GLN B N 1
ATOM 3718 C CA . GLN B 1 106 ? -21.531 26.875 2.375 1 98.38 106 GLN B CA 1
ATOM 3719 C C . GLN B 1 106 ? -21.078 28.312 2.123 1 98.38 106 GLN B C 1
ATOM 3721 O O . GLN B 1 106 ? -21.875 29.234 2.225 1 98.38 106 GLN B O 1
ATOM 3726 N N . LEU B 1 107 ? -19.812 28.453 1.89 1 98 107 LEU B N 1
ATOM 3727 C CA . LEU B 1 107 ? -19.281 29.781 1.598 1 98 107 LEU B CA 1
ATOM 3728 C C . LEU B 1 107 ? -20.016 30.406 0.42 1 98 107 LEU B C 1
ATOM 3730 O O . LEU B 1 107 ? -20.266 31.625 0.417 1 98 107 LEU B O 1
ATOM 3734 N N . PHE B 1 108 ? -20.266 29.609 -0.562 1 97.56 108 PHE B N 1
ATOM 3735 C CA . PHE B 1 108 ? -20.984 30.062 -1.756 1 97.56 108 PHE B CA 1
ATOM 3736 C C . PHE B 1 108 ? -22.344 30.625 -1.396 1 97.56 108 PHE B C 1
ATOM 3738 O O . PHE B 1 108 ? -22.844 31.531 -2.055 1 97.56 108 PHE B O 1
ATOM 3745 N N . LEU B 1 109 ? -22.969 30.125 -0.371 1 97.81 109 LEU B N 1
ATOM 3746 C CA . LEU B 1 109 ? -24.328 30.484 0.029 1 97.81 109 LEU B CA 1
ATOM 3747 C C . LEU B 1 109 ? -24.328 31.688 0.969 1 97.81 109 LEU B C 1
ATOM 3749 O O . LEU B 1 109 ? -25.359 32.281 1.222 1 97.81 109 LEU B O 1
ATOM 3753 N N . MET B 1 110 ? -23.188 32.094 1.428 1 97.31 110 MET B N 1
ATOM 3754 C CA . MET B 1 110 ? -23.062 33.156 2.402 1 97.31 110 MET B CA 1
ATOM 3755 C C . MET B 1 110 ? -23.234 34.531 1.733 1 97.31 110 MET B C 1
ATOM 3757 O O . MET B 1 110 ? -22.984 34.656 0.535 1 97.31 110 MET B O 1
ATOM 3761 N N . SER B 1 111 ? -23.609 35.5 2.57 1 96.81 111 SER B N 1
ATOM 3762 C CA . SER B 1 111 ? -23.578 36.906 2.137 1 96.81 111 SER B CA 1
ATOM 3763 C C . SER B 1 111 ? -22.141 37.406 2.014 1 96.81 111 SER B C 1
ATOM 3765 O O . SER B 1 111 ? -21.219 36.781 2.512 1 96.81 111 SER B O 1
ATOM 3767 N N . ASN B 1 112 ? -21.984 38.531 1.331 1 95.69 112 ASN B N 1
ATOM 3768 C CA . ASN B 1 112 ? -20.656 39.125 1.17 1 95.69 112 ASN B CA 1
ATOM 3769 C C . ASN B 1 112 ? -20.016 39.406 2.518 1 95.69 112 ASN B C 1
ATOM 3771 O O . ASN B 1 112 ? -18.812 39.188 2.703 1 95.69 112 ASN B O 1
ATOM 3775 N N . GLN B 1 113 ? -20.766 39.875 3.467 1 97 113 GLN B N 1
ATOM 3776 C CA . GLN B 1 113 ? -20.25 40.188 4.797 1 97 113 GLN B CA 1
ATOM 3777 C C . GLN B 1 113 ? -19.812 38.938 5.535 1 97 113 GLN B C 1
ATOM 3779 O O . GLN B 1 113 ? -18.75 38.906 6.168 1 97 113 GLN B O 1
ATOM 3784 N N . GLU B 1 114 ? -20.625 37.906 5.445 1 97.25 114 GLU B N 1
ATOM 3785 C CA . GLU B 1 114 ? -20.281 36.656 6.09 1 97.25 114 GLU B CA 1
ATOM 3786 C C . GLU B 1 114 ? -19.031 36.031 5.473 1 97.25 114 GLU B C 1
ATOM 3788 O O . GLU B 1 114 ? -18.203 35.469 6.18 1 97.25 114 GLU B O 1
ATOM 3793 N N . LYS B 1 115 ? -18.969 36.094 4.207 1 96.88 115 LYS B N 1
ATOM 3794 C CA . LYS B 1 115 ? -17.812 35.562 3.498 1 96.88 115 LYS B CA 1
ATOM 3795 C C . LYS B 1 115 ? -16.531 36.281 3.91 1 96.88 115 LYS B C 1
ATOM 3797 O O . LYS B 1 115 ? -15.484 35.656 4.113 1 96.88 115 LYS B O 1
ATOM 3802 N N . GLN B 1 116 ? -16.594 37.594 3.969 1 96.88 116 GLN B N 1
ATOM 3803 C CA . GLN B 1 116 ? -15.453 38.375 4.402 1 96.88 116 GLN B CA 1
ATOM 3804 C C . GLN B 1 116 ? -14.984 37.938 5.793 1 96.88 116 GLN B C 1
ATOM 3806 O O . GLN B 1 116 ? -13.781 37.875 6.047 1 96.88 116 GLN B O 1
ATOM 3811 N N . LYS B 1 117 ? -15.922 37.719 6.625 1 97 117 LYS B N 1
ATOM 3812 C CA . LYS B 1 117 ? -15.594 37.281 7.973 1 97 117 LYS B CA 1
ATOM 3813 C C . LYS B 1 117 ? -14.945 35.875 7.957 1 97 117 LYS B C 1
ATOM 3815 O O . LYS B 1 117 ? -13.984 35.625 8.68 1 97 117 LYS B O 1
ATOM 3820 N N . ALA B 1 118 ? -15.484 35 7.117 1 96.69 118 ALA B N 1
ATOM 3821 C CA . ALA B 1 118 ? -14.992 33.625 7.023 1 96.69 118 ALA B CA 1
ATOM 3822 C C . ALA B 1 118 ? -13.57 33.594 6.469 1 96.69 118 ALA B C 1
ATOM 3824 O O . ALA B 1 118 ? -12.812 32.656 6.746 1 96.69 118 ALA B O 1
ATOM 3825 N N . LEU B 1 119 ? -13.164 34.625 5.711 1 97.81 119 LEU B N 1
ATOM 3826 C CA . LEU B 1 119 ? -11.875 34.625 5.031 1 97.81 119 LEU B CA 1
ATOM 3827 C C . LEU B 1 119 ? -10.922 35.625 5.695 1 97.81 119 LEU B C 1
ATOM 3829 O O . LEU B 1 119 ? -9.969 36.094 5.066 1 97.81 119 LEU B O 1
ATOM 3833 N N . GLN B 1 120 ? -11.195 35.938 6.922 1 97.06 120 GLN B N 1
ATOM 3834 C CA . GLN B 1 120 ? -10.375 36.906 7.637 1 97.06 120 GLN B CA 1
ATOM 3835 C C . GLN B 1 120 ? -9 36.344 7.969 1 97.06 120 GLN B C 1
ATOM 3837 O O . GLN B 1 120 ? -8 37.062 7.965 1 97.06 120 GLN B O 1
ATOM 3842 N N . ASP B 1 121 ? -8.969 35.062 8.289 1 96.38 121 ASP B N 1
ATOM 3843 C CA . ASP B 1 121 ? -7.699 34.406 8.562 1 96.38 121 ASP B CA 1
ATOM 3844 C C . ASP B 1 121 ? -6.871 34.25 7.289 1 96.38 121 ASP B C 1
ATOM 3846 O O . ASP B 1 121 ? -7.336 33.688 6.305 1 96.38 121 ASP B O 1
ATOM 3850 N N . PRO B 1 122 ? -5.645 34.719 7.285 1 97.06 122 PRO B N 1
ATOM 3851 C CA . PRO B 1 122 ? -4.855 34.719 6.051 1 97.06 122 PRO B CA 1
ATOM 3852 C C . PRO B 1 122 ? -4.605 33.312 5.512 1 97.06 122 PRO B C 1
ATOM 3854 O O . PRO B 1 122 ? -4.52 33.125 4.297 1 97.06 122 PRO B O 1
ATOM 3857 N N . PHE B 1 123 ? -4.441 32.375 6.395 1 97.12 123 PHE B N 1
ATOM 3858 C CA . PHE B 1 123 ? -4.203 31.016 5.93 1 97.12 123 PHE B CA 1
ATOM 3859 C C . PHE B 1 123 ? -5.445 30.453 5.266 1 97.12 123 PHE B C 1
ATOM 3861 O O . PHE B 1 123 ? -5.359 29.812 4.207 1 97.12 123 PHE B O 1
ATOM 3868 N N . VAL B 1 124 ? -6.609 30.656 5.836 1 97.69 124 VAL B N 1
ATOM 3869 C CA . VAL B 1 124 ? -7.879 30.234 5.262 1 97.69 124 VAL B CA 1
ATOM 3870 C C . VAL B 1 124 ? -8.109 30.938 3.932 1 97.69 124 VAL B C 1
ATOM 3872 O O . VAL B 1 124 ? -8.523 30.328 2.951 1 97.69 124 VAL B O 1
ATOM 3875 N N . ALA B 1 125 ? -7.82 32.25 3.93 1 98.12 125 ALA B N 1
ATOM 3876 C CA . ALA B 1 125 ? -7.977 33.031 2.701 1 98.12 125 ALA B CA 1
ATOM 3877 C C . ALA B 1 125 ? -7.082 32.469 1.591 1 98.12 125 ALA B C 1
ATOM 3879 O O . ALA B 1 125 ? -7.5 32.406 0.432 1 98.12 125 ALA B O 1
ATOM 3880 N N . SER B 1 126 ? -5.895 32.156 1.983 1 97.88 126 SER B N 1
ATOM 3881 C CA . SER B 1 126 ? -4.961 31.609 0.996 1 97.88 126 SER B CA 1
ATOM 3882 C C . SER B 1 126 ? -5.461 30.297 0.425 1 97.88 126 SER B C 1
ATOM 3884 O O . SER B 1 126 ? -5.285 30.016 -0.764 1 97.88 126 SER B O 1
ATOM 3886 N N . PHE B 1 127 ? -6.031 29.422 1.245 1 97.88 127 PHE B N 1
ATOM 3887 C CA . PHE B 1 127 ? -6.645 28.172 0.803 1 97.88 127 PHE B CA 1
ATOM 3888 C C . PHE B 1 127 ? -7.762 28.453 -0.198 1 97.88 127 PHE B C 1
ATOM 3890 O O . PHE B 1 127 ? -7.816 27.828 -1.263 1 97.88 127 PHE B O 1
ATOM 3897 N N . TYR B 1 128 ? -8.625 29.344 0.166 1 98.31 128 TYR B N 1
ATOM 3898 C CA . TYR B 1 128 ? -9.719 29.734 -0.725 1 98.31 128 TYR B CA 1
ATOM 3899 C C . TYR B 1 128 ? -9.18 30.25 -2.057 1 98.31 128 TYR B C 1
ATOM 3901 O O . TYR B 1 128 ? -9.641 29.844 -3.121 1 98.31 128 TYR B O 1
ATOM 3909 N N . ASP B 1 129 ? -8.18 31.125 -1.995 1 97.75 129 ASP B N 1
ATOM 3910 C CA . ASP B 1 129 ? -7.625 31.75 -3.195 1 97.75 129 ASP B CA 1
ATOM 3911 C C . ASP B 1 129 ? -7.035 30.703 -4.133 1 97.75 129 ASP B C 1
ATOM 3913 O O . ASP B 1 129 ? -7.18 30.797 -5.355 1 97.75 129 ASP B O 1
ATOM 3917 N N . PHE B 1 130 ? -6.383 29.75 -3.549 1 97.81 130 PHE B N 1
ATOM 3918 C CA . PHE B 1 130 ? -5.781 28.688 -4.348 1 97.81 130 PHE B CA 1
ATOM 3919 C C . PHE B 1 130 ? -6.836 27.969 -5.184 1 97.81 130 PHE B C 1
ATOM 3921 O O . PHE B 1 130 ? -6.641 27.734 -6.379 1 97.81 130 PHE B O 1
ATOM 3928 N N . PHE B 1 131 ? -7.945 27.641 -4.598 1 97.69 131 PHE B N 1
ATOM 3929 C CA . PHE B 1 131 ? -8.969 26.859 -5.285 1 97.69 131 PHE B CA 1
ATOM 3930 C C . PHE B 1 131 ? -9.883 27.75 -6.109 1 97.69 131 PHE B C 1
ATOM 3932 O O . PHE B 1 131 ? -10.492 27.297 -7.078 1 97.69 131 PHE B O 1
ATOM 3939 N N . ALA B 1 132 ? -9.961 29.047 -5.801 1 96.88 132 ALA B N 1
ATOM 3940 C CA . ALA B 1 132 ? -10.875 29.969 -6.461 1 96.88 132 ALA B CA 1
ATOM 3941 C C . ALA B 1 132 ? -10.219 30.609 -7.676 1 96.88 132 ALA B C 1
ATOM 3943 O O . ALA B 1 132 ? -10.898 31.234 -8.5 1 96.88 132 ALA B O 1
ATOM 3944 N N . ASP B 1 133 ? -8.945 30.484 -7.723 1 95.5 133 ASP B N 1
ATOM 3945 C CA . ASP B 1 133 ? -8.219 31.078 -8.836 1 95.5 133 ASP B CA 1
ATOM 3946 C C . ASP B 1 133 ? -8.766 30.594 -10.18 1 95.5 133 ASP B C 1
ATOM 3948 O O . ASP B 1 133 ? -9.195 29.453 -10.305 1 95.5 133 ASP B O 1
ATOM 3952 N N . ASN B 1 134 ? -8.758 31.562 -11.219 1 96.56 134 ASN B N 1
ATOM 3953 C CA . ASN B 1 134 ? -9.195 31.266 -12.578 1 96.56 134 ASN B CA 1
ATOM 3954 C C . ASN B 1 134 ? -10.57 30.609 -12.586 1 96.56 134 ASN B C 1
ATOM 3956 O O . ASN B 1 134 ? -10.734 29.531 -13.156 1 96.56 134 ASN B O 1
ATOM 3960 N N . ASN B 1 135 ? -11.5 31.234 -11.93 1 96.56 135 ASN B N 1
ATOM 3961 C CA . ASN B 1 135 ? -12.883 30.766 -11.867 1 96.56 135 ASN B CA 1
ATOM 3962 C C . ASN B 1 135 ? -12.969 29.359 -11.297 1 96.56 135 ASN B C 1
ATOM 3964 O O . ASN B 1 135 ? -13.57 28.469 -11.906 1 96.56 135 ASN B O 1
ATOM 3968 N N . PHE B 1 136 ? -12.281 29.125 -10.227 1 97.69 136 PHE B N 1
ATOM 3969 C CA . PHE B 1 136 ? -12.289 27.891 -9.453 1 97.69 136 PHE B CA 1
ATOM 3970 C C . PHE B 1 136 ? -11.75 26.719 -10.273 1 97.69 136 PHE B C 1
ATOM 3972 O O . PHE B 1 136 ? -12.258 25.609 -10.188 1 97.69 136 PHE B O 1
ATOM 3979 N N . ALA B 1 137 ? -10.742 26.922 -11.047 1 96.88 137 ALA B N 1
ATOM 3980 C CA . ALA B 1 137 ? -10.18 25.906 -11.922 1 96.88 137 ALA B CA 1
ATOM 3981 C C . ALA B 1 137 ? -9.633 24.734 -11.109 1 96.88 137 ALA B C 1
ATOM 3983 O O . ALA B 1 137 ? -9.914 23.578 -11.43 1 96.88 137 ALA B O 1
ATOM 3984 N N . ASN B 1 138 ? -8.898 25 -10.047 1 96.88 138 ASN B N 1
ATOM 3985 C CA . ASN B 1 138 ? -8.328 23.938 -9.227 1 96.88 138 ASN B CA 1
ATOM 3986 C C . ASN B 1 138 ? -9.414 23.125 -8.539 1 96.88 138 ASN B C 1
ATOM 3988 O O . ASN B 1 138 ? -9.312 21.906 -8.445 1 96.88 138 ASN B O 1
ATOM 3992 N N . LEU B 1 139 ? -10.43 23.797 -8.062 1 97.56 139 LEU B N 1
ATOM 3993 C CA . LEU B 1 139 ? -11.492 23.094 -7.367 1 97.56 139 LEU B CA 1
ATOM 3994 C C . LEU B 1 139 ? -12.273 22.203 -8.328 1 97.56 139 LEU B C 1
ATOM 3996 O O . LEU B 1 139 ? -12.547 21.031 -8.016 1 97.56 139 LEU B O 1
ATOM 4000 N N . LYS B 1 140 ? -12.609 22.797 -9.484 1 96.62 140 LYS B N 1
ATOM 4001 C CA . LYS B 1 140 ? -13.297 22.016 -10.508 1 96.62 140 LYS B CA 1
ATOM 4002 C C . LYS B 1 140 ? -12.477 20.797 -10.922 1 96.62 140 LYS B C 1
ATOM 4004 O O . LYS B 1 140 ? -13.008 19.688 -11.031 1 96.62 140 LYS B O 1
ATOM 4009 N N . GLU B 1 141 ? -11.203 21.031 -11.109 1 94.31 141 GLU B N 1
ATOM 4010 C CA . GLU B 1 141 ? -10.32 19.938 -11.5 1 94.31 141 GLU B CA 1
ATOM 4011 C C . GLU B 1 141 ? -10.281 18.844 -10.43 1 94.31 141 GLU B C 1
ATOM 4013 O O . GLU B 1 141 ? -10.375 17.656 -10.75 1 94.31 141 GLU B O 1
ATOM 4018 N N . TYR B 1 142 ? -10.148 19.234 -9.211 1 94.19 142 TYR B N 1
ATOM 4019 C CA . TYR B 1 142 ? -10.117 18.266 -8.125 1 94.19 142 TYR B CA 1
ATOM 4020 C C . TYR B 1 142 ? -11.375 17.406 -8.117 1 94.19 142 TYR B C 1
ATOM 4022 O O . TYR B 1 142 ? -11.297 16.172 -8.07 1 94.19 142 TYR B O 1
ATOM 4030 N N . VAL B 1 143 ? -12.531 18.094 -8.18 1 93.25 143 VAL B N 1
ATOM 4031 C CA . VAL B 1 143 ? -13.805 17.391 -8.094 1 93.25 143 VAL B CA 1
ATOM 4032 C C . VAL B 1 143 ? -13.953 16.438 -9.289 1 93.25 143 VAL B C 1
ATOM 4034 O O . VAL B 1 143 ? -14.352 15.281 -9.125 1 93.25 143 VAL B O 1
ATOM 4037 N N . LYS B 1 144 ? -13.578 16.891 -10.445 1 90.56 144 LYS B N 1
ATOM 4038 C CA . LYS B 1 144 ? -13.68 16.078 -11.648 1 90.56 144 LYS B CA 1
ATOM 4039 C C . LYS B 1 144 ? -12.773 14.852 -11.555 1 90.56 144 LYS B C 1
ATOM 4041 O O . LYS B 1 144 ? -13.188 13.734 -11.875 1 90.56 144 LYS B O 1
ATOM 4046 N N . ARG B 1 145 ? -11.555 15.055 -11.102 1 85.19 145 ARG B N 1
ATOM 4047 C CA . ARG B 1 145 ? -10.602 13.961 -11 1 85.19 145 ARG B CA 1
ATOM 4048 C C . ARG B 1 145 ? -10.992 12.984 -9.898 1 85.19 145 ARG B C 1
ATOM 4050 O O . ARG B 1 145 ? -10.953 11.766 -10.094 1 85.19 145 ARG B O 1
ATOM 4057 N N . LYS B 1 146 ? -11.375 13.547 -8.828 1 84.12 146 LYS B N 1
ATOM 4058 C CA . LYS B 1 146 ? -11.68 12.727 -7.656 1 84.12 146 LYS B CA 1
ATOM 4059 C C . LYS B 1 146 ? -12.844 11.789 -7.93 1 84.12 146 LYS B C 1
ATOM 4061 O O . LYS B 1 146 ? -12.789 10.609 -7.578 1 84.12 146 LYS B O 1
ATOM 4066 N N . TYR B 1 147 ? -13.812 12.289 -8.609 1 82.06 147 TYR B N 1
ATOM 4067 C CA . TYR B 1 147 ? -15.039 11.516 -8.766 1 82.06 147 TYR B CA 1
ATOM 4068 C C . TYR B 1 147 ? -15.188 10.992 -10.188 1 82.06 147 TYR B C 1
ATOM 4070 O O . TYR B 1 147 ? -16.266 10.57 -10.594 1 82.06 147 TYR B O 1
ATOM 4078 N N . LEU B 1 148 ? -14.102 11.188 -10.961 1 77.25 148 LEU B N 1
ATOM 4079 C CA . LEU B 1 148 ? -14.016 10.656 -12.32 1 77.25 148 LEU B CA 1
ATOM 4080 C C . LEU B 1 148 ? -15.164 11.164 -13.18 1 77.25 148 LEU B C 1
ATOM 4082 O O . LEU B 1 148 ? -15.82 10.383 -13.875 1 77.25 148 LEU B O 1
ATOM 4086 N N . LEU B 1 149 ? -15.5 12.352 -13 1 81.44 149 LEU B N 1
ATOM 4087 C CA . LEU B 1 149 ? -16.625 12.953 -13.719 1 81.44 149 LEU B CA 1
ATOM 4088 C C . LEU B 1 149 ? -16.188 13.422 -15.102 1 81.44 149 LEU B C 1
ATOM 4090 O O . LEU B 1 149 ? -17.016 13.781 -15.938 1 81.44 149 LEU B O 1
ATOM 4094 N N . GLN B 1 150 ? -14.891 13.484 -15.266 1 75.94 150 GLN B N 1
ATOM 4095 C CA . GLN B 1 150 ? -14.305 13.805 -16.562 1 75.94 150 GLN B CA 1
ATOM 4096 C C . GLN B 1 150 ? -13.016 13.023 -16.797 1 75.94 150 GLN B C 1
ATOM 4098 O O . GLN B 1 150 ? -12.234 12.812 -15.867 1 75.94 150 GLN B O 1
ATOM 4103 N N . GLN B 1 151 ? -12.852 12.633 -18.016 1 66.69 151 GLN B N 1
ATOM 4104 C CA . GLN B 1 151 ? -11.609 11.945 -18.359 1 66.69 151 GLN B CA 1
ATOM 4105 C C . GLN B 1 151 ? -10.547 12.93 -18.844 1 66.69 151 GLN B C 1
ATOM 4107 O O . GLN B 1 151 ? -10.734 13.586 -19.875 1 66.69 151 GLN B O 1
ATOM 4112 N N . ASP B 1 152 ? -9.57 13.25 -17.953 1 68.81 152 ASP B N 1
ATOM 4113 C CA . ASP B 1 152 ? -8.461 14.102 -18.375 1 68.81 152 ASP B CA 1
ATOM 4114 C C . ASP B 1 152 ? -7.422 13.305 -19.156 1 68.81 152 ASP B C 1
ATOM 4116 O O . ASP B 1 152 ? -7.195 12.125 -18.875 1 68.81 152 ASP B O 1
ATOM 4120 N N . GLU B 1 153 ? -6.848 14.047 -20.078 1 62.28 153 GLU B N 1
ATOM 4121 C CA . GLU B 1 153 ? -5.883 13.391 -20.953 1 62.28 153 GLU B CA 1
ATOM 4122 C C . GLU B 1 153 ? -4.684 12.875 -20.156 1 62.28 153 GLU B C 1
ATOM 4124 O O . GLU B 1 153 ? -4.094 11.852 -20.516 1 62.28 153 GLU B O 1
ATOM 4129 N N . ASP B 1 154 ? -4.418 13.633 -19.016 1 64.56 154 ASP B N 1
ATOM 4130 C CA . ASP B 1 154 ? -3.197 13.297 -18.281 1 64.56 154 ASP B CA 1
ATOM 4131 C C . ASP B 1 154 ? -3.5 12.391 -17.094 1 64.56 154 ASP B C 1
ATOM 4133 O O . ASP B 1 154 ? -2.611 12.094 -16.297 1 64.56 154 ASP B O 1
ATOM 4137 N N . GLN B 1 155 ? -4.688 12 -16.938 1 62.47 155 GLN B N 1
ATOM 4138 C CA . GLN B 1 155 ? -5.125 11.305 -15.734 1 62.47 155 GLN B CA 1
ATOM 4139 C C . GLN B 1 155 ? -4.312 10.031 -15.5 1 62.47 155 GLN B C 1
ATOM 4141 O O . GLN B 1 155 ? -4.062 9.641 -14.359 1 62.47 155 GLN B O 1
ATOM 4146 N N . LEU B 1 156 ? -3.779 9.555 -16.547 1 50.81 156 LEU B N 1
ATOM 4147 C CA . LEU B 1 156 ? -3.088 8.273 -16.438 1 50.81 156 LEU B CA 1
ATOM 4148 C C . LEU B 1 156 ? -1.575 8.469 -16.438 1 50.81 156 LEU B C 1
ATOM 4150 O O . LEU B 1 156 ? -0.818 7.504 -16.328 1 50.81 156 LEU B O 1
ATOM 4154 N N . THR B 1 157 ? -1.147 9.68 -16.562 1 60.56 157 THR B N 1
ATOM 4155 C CA . THR B 1 157 ? 0.278 9.992 -16.531 1 60.56 157 THR B CA 1
ATOM 4156 C C . THR B 1 157 ? 0.749 10.219 -15.094 1 60.56 157 THR B C 1
ATOM 4158 O O . THR B 1 157 ? -0.065 10.453 -14.195 1 60.56 157 THR B O 1
ATOM 4161 N N . GLU B 1 158 ? 2.021 9.969 -14.938 1 64.69 158 GLU B N 1
ATOM 4162 C CA . GLU B 1 158 ? 2.623 10.305 -13.656 1 64.69 158 GLU B CA 1
ATOM 4163 C C . GLU B 1 158 ? 2.316 11.742 -13.258 1 64.69 158 GLU B C 1
ATOM 4165 O O . GLU B 1 158 ? 1.999 12.023 -12.102 1 64.69 158 GLU B O 1
ATOM 4170 N N . ALA B 1 159 ? 2.398 12.523 -14.273 1 72.62 159 ALA B N 1
ATOM 4171 C CA . ALA B 1 159 ? 2.129 13.938 -14.008 1 72.62 159 ALA B CA 1
ATOM 4172 C C . ALA B 1 159 ? 0.689 14.141 -13.547 1 72.62 159 ALA B C 1
ATOM 4174 O O . ALA B 1 159 ? 0.435 14.906 -12.609 1 72.62 159 ALA B O 1
ATOM 4175 N N . GLY B 1 160 ? -0.215 13.461 -14.258 1 75.19 160 GLY B N 1
ATOM 4176 C CA . GLY B 1 160 ? -1.612 13.555 -13.867 1 75.19 160 GLY B CA 1
ATOM 4177 C C . GLY B 1 160 ? -1.881 13 -12.477 1 75.19 160 GLY B C 1
ATOM 4178 O O . GLY B 1 160 ? -2.639 13.594 -11.703 1 75.19 160 GLY B O 1
ATOM 4179 N N . ARG B 1 161 ? -1.265 11.922 -12.156 1 73.38 161 ARG B N 1
ATOM 4180 C CA . ARG B 1 161 ? -1.403 11.344 -10.828 1 73.38 161 ARG B CA 1
ATOM 4181 C C . ARG B 1 161 ? -0.838 12.281 -9.766 1 73.38 161 ARG B C 1
ATOM 4183 O O . ARG B 1 161 ? -1.458 12.492 -8.719 1 73.38 161 ARG B O 1
ATOM 4190 N N . ASN B 1 162 ? 0.266 12.703 -10.141 1 79.62 162 ASN B N 1
ATOM 4191 C CA . ASN B 1 162 ? 0.891 13.641 -9.219 1 79.62 162 ASN B CA 1
ATOM 4192 C C . ASN B 1 162 ? 0.022 14.875 -9 1 79.62 162 ASN B C 1
ATOM 4194 O O . ASN B 1 162 ? -0.073 15.383 -7.883 1 79.62 162 ASN B O 1
ATOM 4198 N N . ARG B 1 163 ? -0.582 15.281 -10.109 1 86.62 163 ARG B N 1
ATOM 4199 C CA . ARG B 1 163 ? -1.478 16.438 -10.023 1 86.62 163 ARG B CA 1
ATOM 4200 C C . ARG B 1 163 ? -2.684 16.125 -9.148 1 86.62 163 ARG B C 1
ATOM 4202 O O . ARG B 1 163 ? -3.072 16.938 -8.312 1 86.62 163 ARG B O 1
ATOM 4209 N N . ALA B 1 164 ? -3.234 14.992 -9.32 1 84.25 164 ALA B N 1
ATOM 4210 C CA . ALA B 1 164 ? -4.375 14.578 -8.508 1 84.25 164 ALA B CA 1
ATOM 4211 C C . ALA B 1 164 ? -3.996 14.492 -7.035 1 84.25 164 ALA B C 1
ATOM 4213 O O . ALA B 1 164 ? -4.734 14.977 -6.168 1 84.25 164 ALA B O 1
ATOM 4214 N N . ILE B 1 165 ? -2.871 13.898 -6.785 1 84.44 165 ILE B N 1
ATOM 4215 C CA . ILE B 1 165 ? -2.391 13.75 -5.418 1 84.44 165 ILE B CA 1
ATOM 4216 C C . ILE B 1 165 ? -2.148 15.125 -4.801 1 84.44 165 ILE B C 1
ATOM 4218 O O . ILE B 1 165 ? -2.512 15.367 -3.646 1 84.44 165 ILE B O 1
ATOM 4222 N N . PHE B 1 166 ? -1.591 15.938 -5.613 1 90.25 166 PHE B N 1
ATOM 4223 C CA . PHE B 1 166 ? -1.31 17.297 -5.156 1 90.25 166 PHE B CA 1
ATOM 4224 C C . PHE B 1 166 ? -2.592 18 -4.727 1 90.25 166 PHE B C 1
ATOM 4226 O O . PHE B 1 166 ? -2.662 18.547 -3.629 1 90.25 166 PHE B O 1
ATOM 4233 N N . LEU B 1 167 ? -3.611 17.953 -5.562 1 92.44 167 LEU B N 1
ATOM 4234 C CA . LEU B 1 167 ? -4.875 18.609 -5.27 1 92.44 167 LEU B CA 1
ATOM 4235 C C . LEU B 1 167 ? -5.559 17.984 -4.062 1 92.44 167 LEU B C 1
ATOM 4237 O O . LEU B 1 167 ? -6.152 18.672 -3.24 1 92.44 167 LEU B O 1
ATOM 4241 N N . GLU B 1 168 ? -5.445 16.734 -3.975 1 89.88 168 GLU B N 1
ATOM 4242 C CA . GLU B 1 168 ? -6.043 16.031 -2.846 1 89.88 168 GLU B CA 1
ATOM 4243 C C . GLU B 1 168 ? -5.383 16.438 -1.529 1 89.88 168 GLU B C 1
ATOM 4245 O O . GLU B 1 168 ? -6.066 16.656 -0.529 1 89.88 168 GLU B O 1
ATOM 4250 N N . ASP B 1 169 ? -4.09 16.453 -1.534 1 91.38 169 ASP B N 1
ATOM 4251 C CA . ASP B 1 169 ? -3.357 16.875 -0.339 1 91.38 169 ASP B CA 1
ATOM 4252 C C . ASP B 1 169 ? -3.773 18.266 0.108 1 91.38 169 ASP B C 1
ATOM 4254 O O . ASP B 1 169 ? -3.973 18.516 1.301 1 91.38 169 ASP B O 1
ATOM 4258 N N . PHE B 1 170 ? -3.922 19.094 -0.893 1 94 170 PHE B N 1
ATOM 4259 C CA . PHE B 1 170 ? -4.285 20.469 -0.582 1 94 170 PHE B CA 1
ATOM 4260 C C . PHE B 1 170 ? -5.664 20.531 0.061 1 94 170 PHE B C 1
ATOM 4262 O O . PHE B 1 170 ? -5.852 21.219 1.075 1 94 170 PHE B O 1
ATOM 4269 N N . ILE B 1 171 ? -6.602 19.844 -0.544 1 94 171 ILE B N 1
ATOM 4270 C CA . ILE B 1 171 ? -7.984 19.859 -0.078 1 94 171 ILE B CA 1
ATOM 4271 C C . ILE B 1 171 ? -8.062 19.25 1.323 1 94 171 ILE B C 1
ATOM 4273 O O . ILE B 1 171 ? -8.852 19.703 2.156 1 94 171 ILE B O 1
ATOM 4277 N N . LEU B 1 172 ? -7.27 18.312 1.602 1 91.56 172 LEU B N 1
ATOM 4278 C CA . LEU B 1 172 ? -7.34 17.578 2.865 1 91.56 172 LEU B CA 1
ATOM 4279 C C . LEU B 1 172 ? -6.594 18.328 3.965 1 91.56 172 LEU B C 1
ATOM 4281 O O . LEU B 1 172 ? -7.145 18.578 5.039 1 91.56 172 LEU B O 1
ATOM 4285 N N . PHE B 1 173 ? -5.43 18.781 3.68 1 94.75 173 PHE B N 1
ATOM 4286 C CA . PHE B 1 173 ? -4.531 19.094 4.785 1 94.75 173 PHE B CA 1
ATOM 4287 C C . PHE B 1 173 ? -4.531 20.594 5.07 1 94.75 173 PHE B C 1
ATOM 4289 O O . PHE B 1 173 ? -4.156 21.016 6.164 1 94.75 173 PHE B O 1
ATOM 4296 N N . ASN B 1 174 ? -4.887 21.422 4.062 1 96.94 174 ASN B N 1
ATOM 4297 C CA . ASN B 1 174 ? -5.066 22.844 4.352 1 96.94 174 ASN B CA 1
ATOM 4298 C C . ASN B 1 174 ? -6.535 23.188 4.559 1 96.94 174 ASN B C 1
ATOM 4300 O O . ASN B 1 174 ? -6.906 24.359 4.562 1 96.94 174 ASN B O 1
ATOM 4304 N N . ASN B 1 175 ? -7.309 22.172 4.84 1 95 175 ASN B N 1
ATOM 4305 C CA . ASN B 1 175 ? -8.742 22.25 5.086 1 95 175 ASN B CA 1
ATOM 4306 C C . ASN B 1 175 ? -9.062 23.203 6.23 1 95 175 ASN B C 1
ATOM 4308 O O . ASN B 1 175 ? -8.625 23 7.363 1 95 175 ASN B O 1
ATOM 4312 N N . PRO B 1 176 ? -9.883 24.234 5.965 1 96.12 176 PRO B N 1
ATOM 4313 C CA . PRO B 1 176 ? -10.211 25.203 7.02 1 96.12 176 PRO B CA 1
ATOM 4314 C C . PRO B 1 176 ? -10.945 24.562 8.195 1 96.12 176 PRO B C 1
ATOM 4316 O O . PRO B 1 176 ? -11 25.141 9.281 1 96.12 176 PRO B O 1
ATOM 4319 N N . THR B 1 177 ? -11.508 23.422 7.977 1 94.38 177 THR B N 1
ATOM 4320 C CA . THR B 1 177 ? -12.273 22.766 9.039 1 94.38 177 THR B CA 1
ATOM 4321 C C . THR B 1 177 ? -11.453 21.656 9.68 1 94.38 177 THR B C 1
ATOM 4323 O O . THR B 1 177 ? -12 20.812 10.406 1 94.38 177 THR B O 1
ATOM 4326 N N . ARG B 1 178 ? -10.172 21.594 9.453 1 93.56 178 ARG B N 1
ATOM 4327 C CA . ARG B 1 178 ? -9.305 20.516 9.93 1 93.56 178 ARG B CA 1
ATOM 4328 C C . ARG B 1 178 ? -9.336 20.438 11.453 1 93.56 178 ARG B C 1
ATOM 4330 O O . ARG B 1 178 ? -9.266 19.344 12.023 1 93.56 178 ARG B O 1
ATOM 4337 N N . GLU B 1 179 ? -9.469 21.609 12.148 1 93.44 179 GLU B N 1
ATOM 4338 C CA . GLU B 1 179 ? -9.57 21.641 13.609 1 93.44 179 GLU B CA 1
ATOM 4339 C C . GLU B 1 179 ? -10.711 20.734 14.094 1 93.44 179 GLU B C 1
ATOM 4341 O O . GLU B 1 179 ? -10.57 20.047 15.109 1 93.44 179 GLU B O 1
ATOM 4346 N N . ALA B 1 180 ? -11.766 20.656 13.383 1 88.56 180 ALA B N 1
ATOM 4347 C CA . ALA B 1 180 ? -12.961 19.938 13.82 1 88.56 180 ALA B CA 1
ATOM 4348 C C . ALA B 1 180 ? -12.734 18.438 13.812 1 88.56 180 ALA B C 1
ATOM 4350 O O . ALA B 1 180 ? -13.266 17.719 14.656 1 88.56 180 ALA B O 1
ATOM 4351 N N . TRP B 1 181 ? -11.898 17.969 12.898 1 86.5 181 TRP B N 1
ATOM 4352 C CA . TRP B 1 181 ? -11.82 16.516 12.781 1 86.5 181 TRP B CA 1
ATOM 4353 C C . TRP B 1 181 ? -10.445 16.016 13.18 1 86.5 181 TRP B C 1
ATOM 4355 O O . TRP B 1 181 ? -10.211 14.805 13.227 1 86.5 181 TRP B O 1
ATOM 4365 N N . GLU B 1 182 ? -9.5 16.891 13.477 1 90.12 182 GLU B N 1
ATOM 4366 C CA . GLU B 1 182 ? -8.18 16.438 13.906 1 90.12 182 GLU B CA 1
ATOM 4367 C C . GLU B 1 182 ? -7.797 17.047 15.258 1 90.12 182 GLU B C 1
ATOM 4369 O O . GLU B 1 182 ? -6.871 16.578 15.914 1 90.12 182 GLU B O 1
ATOM 4374 N N . GLN B 1 183 ? -8.492 18.047 15.688 1 93.56 183 GLN B N 1
ATOM 4375 C CA . GLN B 1 183 ? -8.156 18.75 16.922 1 93.56 183 GLN B CA 1
ATOM 4376 C C . GLN B 1 183 ? -6.699 19.203 16.906 1 93.56 183 GLN B C 1
ATOM 4378 O O . GLN B 1 183 ? -5.945 18.922 17.844 1 93.56 183 GLN B O 1
ATOM 4383 N N . THR B 1 184 ? -6.34 19.969 15.891 1 96.25 184 THR B N 1
ATOM 4384 C CA . THR B 1 184 ? -4.957 20.344 15.633 1 96.25 184 THR B CA 1
ATOM 4385 C C . THR B 1 184 ? -4.422 21.234 16.75 1 96.25 184 THR B C 1
ATOM 4387 O O . THR B 1 184 ? -3.234 21.188 17.078 1 96.25 184 THR B O 1
ATOM 4390 N N . SER B 1 185 ? -5.309 22.062 17.453 1 97.19 185 SER B N 1
ATOM 4391 C CA . SER B 1 185 ? -4.863 22.891 18.562 1 97.19 185 SER B CA 1
ATOM 4392 C C . SER B 1 185 ? -4.348 22.047 19.719 1 97.19 185 SER B C 1
ATOM 4394 O O . SER B 1 185 ? -3.334 22.375 20.344 1 97.19 185 SER B O 1
ATOM 4396 N N . LYS B 1 186 ? -4.996 20.984 19.969 1 97.69 186 LYS B N 1
ATOM 4397 C CA . LYS B 1 186 ? -4.562 20.078 21.031 1 97.69 186 LYS B CA 1
ATOM 4398 C C . LYS B 1 186 ? -3.285 19.344 20.641 1 97.69 186 LYS B C 1
ATOM 4400 O O . LYS B 1 186 ? -2.402 19.141 21.484 1 97.69 186 LYS B O 1
ATOM 4405 N N . VAL B 1 187 ? -3.223 18.922 19.391 1 97.56 187 VAL B N 1
ATOM 4406 C CA . VAL B 1 187 ? -2.01 18.281 18.891 1 97.56 187 VAL B CA 1
ATOM 4407 C C . VAL B 1 187 ? -0.819 19.219 19.078 1 97.56 187 VAL B C 1
ATOM 4409 O O . VAL B 1 187 ? 0.206 18.828 19.641 1 97.56 187 VAL B O 1
ATOM 4412 N N . LEU B 1 188 ? -0.982 20.469 18.703 1 97.88 188 LEU B N 1
ATOM 4413 C CA . LEU B 1 188 ? 0.083 21.469 18.781 1 97.88 188 LEU B CA 1
ATOM 4414 C C . LEU B 1 188 ? 0.471 21.734 20.234 1 97.88 188 LEU B C 1
ATOM 4416 O O . LEU B 1 188 ? 1.653 21.906 20.547 1 97.88 188 LEU B O 1
ATOM 4420 N N . ALA B 1 189 ? -0.507 21.734 21.078 1 97.38 189 ALA B N 1
ATOM 4421 C CA . ALA B 1 189 ? -0.258 22 22.5 1 97.38 189 ALA B CA 1
ATOM 4422 C C . ALA B 1 189 ? 0.533 20.859 23.141 1 97.38 189 ALA B C 1
ATOM 4424 O O . ALA B 1 189 ? 1.285 21.078 24.094 1 97.38 189 ALA B O 1
ATOM 4425 N N . ALA B 1 190 ? 0.378 19.688 22.594 1 97 190 ALA B N 1
ATOM 4426 C CA . ALA B 1 190 ? 1.021 18.5 23.156 1 97 190 ALA B CA 1
ATOM 4427 C C . ALA B 1 190 ? 2.486 18.422 22.75 1 97 190 ALA B C 1
ATOM 4429 O O . ALA B 1 190 ? 3.281 17.719 23.375 1 97 190 ALA B O 1
ATOM 4430 N N . ILE B 1 191 ? 2.846 19.031 21.688 1 96.38 191 ILE B N 1
ATOM 4431 C CA . ILE B 1 191 ? 4.207 18.984 21.156 1 96.38 191 ILE B CA 1
ATOM 4432 C C . ILE B 1 191 ? 5.098 19.938 21.953 1 96.38 191 ILE B C 1
ATOM 4434 O O . ILE B 1 191 ? 4.781 21.125 22.094 1 96.38 191 ILE B O 1
ATOM 4438 N N . PRO B 1 192 ? 6.176 19.438 22.469 1 93.19 192 PRO B N 1
ATOM 4439 C CA . PRO B 1 192 ? 7.07 20.266 23.281 1 93.19 192 PRO B CA 1
ATOM 4440 C C . PRO B 1 192 ? 7.922 21.219 22.438 1 93.19 192 PRO B C 1
ATOM 4442 O O . PRO B 1 192 ? 9.102 20.953 22.219 1 93.19 192 PRO B O 1
ATOM 4445 N N . VAL B 1 193 ? 7.383 22.266 22.062 1 95.12 193 VAL B N 1
ATOM 4446 C CA . VAL B 1 193 ? 8.062 23.281 21.266 1 95.12 193 VAL B CA 1
ATOM 4447 C C . VAL B 1 193 ? 8.141 24.594 22.047 1 95.12 193 VAL B C 1
ATOM 4449 O O . VAL B 1 193 ? 7.168 25 22.688 1 95.12 193 VAL B O 1
ATOM 4452 N N . SER B 1 194 ? 9.25 25.219 22.047 1 95.81 194 SER B N 1
ATOM 4453 C CA . SER B 1 194 ? 9.484 26.484 22.703 1 95.81 194 SER B CA 1
ATOM 4454 C C . SER B 1 194 ? 9.969 27.547 21.734 1 95.81 194 SER B C 1
ATOM 4456 O O . SER B 1 194 ? 10.547 27.219 20.688 1 95.81 194 SER B O 1
ATOM 4458 N N . PRO B 1 195 ? 9.711 28.812 22.141 1 97.88 195 PRO B N 1
ATOM 4459 C CA . PRO B 1 195 ? 10.242 29.875 21.297 1 97.88 195 PRO B CA 1
ATOM 4460 C C . PRO B 1 195 ? 11.75 29.766 21.078 1 97.88 195 PRO B C 1
ATOM 4462 O O . PRO B 1 195 ? 12.484 29.391 22 1 97.88 195 PRO B O 1
ATOM 4465 N N . GLY B 1 196 ? 12.219 30 19.875 1 98.5 196 GLY B N 1
ATOM 4466 C CA . GLY B 1 196 ? 13.633 30 19.547 1 98.5 196 GLY B CA 1
ATOM 4467 C C . GLY B 1 196 ? 14.117 28.656 19.016 1 98.5 196 GLY B C 1
ATOM 4468 O O . GLY B 1 196 ? 15.227 28.562 18.484 1 98.5 196 GLY B O 1
ATOM 4469 N N . GLN B 1 197 ? 13.297 27.656 19.031 1 98.5 197 GLN B N 1
ATOM 4470 C CA . GLN B 1 197 ? 13.703 26.312 18.625 1 98.5 197 GLN B CA 1
ATOM 4471 C C . GLN B 1 197 ? 13.586 26.141 17.109 1 98.5 197 GLN B C 1
ATOM 4473 O O . GLN B 1 197 ? 12.992 26.984 16.422 1 98.5 197 GLN B O 1
ATOM 4478 N N . THR B 1 198 ? 14.234 25.094 16.625 1 98.56 198 THR B N 1
ATOM 4479 C CA . THR B 1 198 ? 14.195 24.703 15.219 1 98.56 198 THR B CA 1
ATOM 4480 C C . THR B 1 198 ? 13.406 23.422 15.031 1 98.56 198 THR B C 1
ATOM 4482 O O . THR B 1 198 ? 13.641 22.438 15.734 1 98.56 198 THR B O 1
ATOM 4485 N N . ILE B 1 199 ? 12.445 23.453 14.102 1 98.69 199 ILE B N 1
ATOM 4486 C CA . ILE B 1 199 ? 11.57 22.312 13.859 1 98.69 199 ILE B CA 1
ATOM 4487 C C . ILE B 1 199 ? 11.711 21.844 12.406 1 98.69 199 ILE B C 1
ATOM 4489 O O . ILE B 1 199 ? 11.766 22.672 11.492 1 98.69 199 ILE B O 1
ATOM 4493 N N . ALA B 1 200 ? 11.82 20.531 12.211 1 98.56 200 ALA B N 1
ATOM 4494 C CA . ALA B 1 200 ? 11.648 19.938 10.891 1 98.56 200 ALA B CA 1
ATOM 4495 C C . ALA B 1 200 ? 10.234 19.375 10.711 1 98.56 200 ALA B C 1
ATOM 4497 O O . ALA B 1 200 ? 9.844 18.422 11.391 1 98.56 200 ALA B O 1
ATOM 4498 N N . ASP B 1 201 ? 9.445 20 9.867 1 98.62 201 ASP B N 1
ATOM 4499 C CA . ASP B 1 201 ? 8.141 19.5 9.453 1 98.62 201 ASP B CA 1
ATOM 4500 C C . ASP B 1 201 ? 8.273 18.578 8.234 1 98.62 201 ASP B C 1
ATOM 4502 O O . ASP B 1 201 ? 8.266 19.047 7.094 1 98.62 201 ASP B O 1
ATOM 4506 N N . ILE B 1 202 ? 8.367 17.281 8.531 1 97.81 202 ILE B N 1
ATOM 4507 C CA . ILE B 1 202 ? 8.664 16.281 7.512 1 97.81 202 ILE B CA 1
ATOM 4508 C C . ILE B 1 202 ? 7.371 15.82 6.848 1 97.81 202 ILE B C 1
ATOM 4510 O O . ILE B 1 202 ? 6.469 15.312 7.52 1 97.81 202 ILE B O 1
ATOM 4514 N N . GLY B 1 203 ? 7.34 15.859 5.527 1 96.75 203 GLY B N 1
ATOM 4515 C CA . GLY B 1 203 ? 6.062 15.695 4.852 1 96.75 203 GLY B CA 1
ATOM 4516 C C . GLY B 1 203 ? 5.102 16.844 5.113 1 96.75 203 GLY B C 1
ATOM 4517 O O . GLY B 1 203 ? 3.945 16.625 5.48 1 96.75 203 GLY B O 1
ATOM 4518 N N . SER B 1 204 ? 5.527 18.016 4.848 1 98 204 SER B N 1
ATOM 4519 C CA . SER B 1 204 ? 4.824 19.203 5.305 1 98 204 SER B CA 1
ATOM 4520 C C . SER B 1 204 ? 3.549 19.438 4.5 1 98 204 SER B C 1
ATOM 4522 O O . SER B 1 204 ? 2.666 20.188 4.926 1 98 204 SER B O 1
ATOM 4524 N N . GLY B 1 205 ? 3.541 18.844 3.281 1 96.88 205 GLY B N 1
ATOM 4525 C CA . GLY B 1 205 ? 2.436 19.203 2.408 1 96.88 205 GLY B CA 1
ATOM 4526 C C . GLY B 1 205 ? 2.348 20.688 2.129 1 96.88 205 GLY B C 1
ATOM 4527 O O . GLY B 1 205 ? 3.371 21.359 1.963 1 96.88 205 GLY B O 1
ATOM 4528 N N . PRO B 1 206 ? 1.137 21.141 2.053 1 97.5 206 PRO B N 1
ATOM 4529 C CA . PRO B 1 206 ? 0.993 22.562 1.712 1 97.5 206 PRO B CA 1
ATOM 4530 C C . PRO B 1 206 ? 1.189 23.484 2.916 1 97.5 206 PRO B C 1
ATOM 4532 O O . PRO B 1 206 ? 0.864 24.672 2.848 1 97.5 206 PRO B O 1
ATOM 4535 N N . GLY B 1 207 ? 1.637 23.016 4.035 1 98.5 207 GLY B N 1
ATOM 4536 C CA . GLY B 1 207 ? 2.266 23.891 5.016 1 98.5 207 GLY B CA 1
ATOM 4537 C C . GLY B 1 207 ? 1.374 24.203 6.203 1 98.5 207 GLY B C 1
ATOM 4538 O O . GLY B 1 207 ? 1.63 25.141 6.953 1 98.5 207 GLY B O 1
ATOM 4539 N N . TYR B 1 208 ? 0.329 23.422 6.492 1 98.44 208 TYR B N 1
ATOM 4540 C CA . TYR B 1 208 ? -0.589 23.672 7.602 1 98.44 208 TYR B CA 1
ATOM 4541 C C . TYR B 1 208 ? 0.16 23.734 8.93 1 98.44 208 TYR B C 1
ATOM 4543 O O . TYR B 1 208 ? 0.095 24.734 9.633 1 98.44 208 TYR B O 1
ATOM 4551 N N . TYR B 1 209 ? 0.915 22.75 9.25 1 98.56 209 TYR B N 1
ATOM 4552 C CA . TYR B 1 209 ? 1.627 22.703 10.523 1 98.56 209 TYR B CA 1
ATOM 4553 C C . TYR B 1 209 ? 2.861 23.594 10.484 1 98.56 209 TYR B C 1
ATOM 4555 O O . TYR B 1 209 ? 3.23 24.188 11.5 1 98.56 209 TYR B O 1
ATOM 4563 N N . SER B 1 210 ? 3.512 23.703 9.352 1 98.75 210 SER B N 1
ATOM 4564 C CA . SER B 1 210 ? 4.684 24.578 9.234 1 98.75 210 SER B CA 1
ATOM 4565 C C . SER B 1 210 ? 4.363 26 9.68 1 98.75 210 SER B C 1
ATOM 4567 O O . SER B 1 210 ? 5.129 26.609 10.422 1 98.75 210 SER B O 1
ATOM 4569 N N . THR B 1 211 ? 3.229 26.516 9.242 1 98.44 211 THR B N 1
ATOM 4570 C CA . THR B 1 211 ? 2.85 27.891 9.562 1 98.44 211 THR B CA 1
ATOM 4571 C C . THR B 1 211 ? 2.533 28.031 11.047 1 98.44 211 THR B C 1
ATOM 4573 O O . THR B 1 211 ? 2.877 29.047 11.664 1 98.44 211 THR B O 1
ATOM 4576 N N . ARG B 1 212 ? 1.929 27.094 11.609 1 98 212 ARG B N 1
ATOM 4577 C CA . ARG B 1 212 ? 1.596 27.109 13.031 1 98 212 ARG B CA 1
ATOM 4578 C C . ARG B 1 212 ? 2.846 26.953 13.891 1 98 212 ARG B C 1
ATOM 4580 O O . ARG B 1 212 ? 2.988 27.609 14.922 1 98 212 ARG B O 1
ATOM 4587 N N . PHE B 1 213 ? 3.752 26.109 13.414 1 98.69 213 PHE B N 1
ATOM 4588 C CA . PHE B 1 213 ? 5.031 25.969 14.094 1 98.69 213 PHE B CA 1
ATOM 4589 C C . PHE B 1 213 ? 5.816 27.281 14.047 1 98.69 213 PHE B C 1
ATOM 4591 O O . PHE B 1 213 ? 6.465 27.656 15.023 1 98.69 213 PHE B O 1
ATOM 4598 N N . SER B 1 214 ? 5.805 27.891 12.914 1 98.62 214 SER B N 1
ATOM 4599 C CA . SER B 1 214 ? 6.48 29.172 12.758 1 98.62 214 SER B CA 1
ATOM 4600 C C . SER B 1 214 ? 6.039 30.172 13.828 1 98.62 214 SER B C 1
ATOM 4602 O O . SER B 1 214 ? 6.867 30.859 14.43 1 98.62 214 SER B O 1
ATOM 4604 N N . GLN B 1 215 ? 4.723 30.25 14.078 1 97.56 215 GLN B N 1
ATOM 4605 C CA . GLN B 1 215 ? 4.18 31.141 15.102 1 97.56 215 GLN B CA 1
ATOM 4606 C C . GLN B 1 215 ? 4.633 30.719 16.5 1 97.56 215 GLN B C 1
ATOM 4608 O O . GLN B 1 215 ? 5.02 31.562 17.312 1 97.56 215 GLN B O 1
ATOM 4613 N N . LYS B 1 216 ? 4.652 29.469 16.703 1 97.56 216 LYS B N 1
ATOM 4614 C CA . LYS B 1 216 ? 4.957 28.938 18.031 1 97.56 216 LYS B CA 1
ATOM 4615 C C . LYS B 1 216 ? 6.422 29.156 18.391 1 97.56 216 LYS B C 1
ATOM 4617 O O . LYS B 1 216 ? 6.742 29.484 19.531 1 97.56 216 LYS B O 1
ATOM 4622 N N . VAL B 1 217 ? 7.324 29.031 17.453 1 98.38 217 VAL B N 1
ATOM 4623 C CA . VAL B 1 217 ? 8.75 29.141 17.75 1 98.38 217 VAL B CA 1
ATOM 4624 C C . VAL B 1 217 ? 9.18 30.609 17.719 1 98.38 217 VAL B C 1
ATOM 4626 O O . VAL B 1 217 ? 10.273 30.953 18.188 1 98.38 217 VAL B O 1
ATOM 4629 N N . GLY B 1 218 ? 8.367 31.484 17.047 1 97.62 218 GLY B N 1
ATOM 4630 C CA . GLY B 1 218 ? 8.656 32.906 17.016 1 97.62 218 GLY B CA 1
ATOM 4631 C C . GLY B 1 218 ? 9.773 33.281 16.062 1 97.62 218 GLY B C 1
ATOM 4632 O O . GLY B 1 218 ? 10.383 32.406 15.445 1 97.62 218 GLY B O 1
ATOM 4633 N N . VAL B 1 219 ? 10.133 34.5 16 1 95.69 219 VAL B N 1
ATOM 4634 C CA . VAL B 1 219 ? 11.008 35.062 14.984 1 95.69 219 VAL B CA 1
ATOM 4635 C C . VAL B 1 219 ? 12.43 34.562 15.172 1 95.69 219 VAL B C 1
ATOM 4637 O O . VAL B 1 219 ? 13.227 34.562 14.234 1 95.69 219 VAL B O 1
ATOM 4640 N N . LYS B 1 220 ? 12.703 34.156 16.375 1 97.69 220 LYS B N 1
ATOM 4641 C CA . LYS B 1 220 ? 14.055 33.656 16.641 1 97.69 220 LYS B CA 1
ATOM 4642 C C . LYS B 1 220 ? 14.164 32.188 16.344 1 97.69 220 LYS B C 1
ATOM 4644 O O . LYS B 1 220 ? 15.266 31.625 16.344 1 97.69 220 LYS B O 1
ATOM 4649 N N . GLY B 1 221 ? 13.016 31.516 16.156 1 98.5 221 GLY B N 1
ATOM 4650 C CA . GLY B 1 221 ? 13 30.094 15.797 1 98.5 221 GLY B CA 1
ATOM 4651 C C . GLY B 1 221 ? 13.031 29.859 14.305 1 98.5 221 GLY B C 1
ATOM 4652 O O . GLY B 1 221 ? 13.102 30.812 13.516 1 98.5 221 GLY B O 1
ATOM 4653 N N . GLN B 1 222 ? 13.102 28.578 13.938 1 98.5 222 GLN B N 1
ATOM 4654 C CA . GLN B 1 222 ? 13.164 28.203 12.523 1 98.5 222 GLN B CA 1
ATOM 4655 C C . GLN B 1 222 ? 12.336 26.953 12.258 1 98.5 222 GLN B C 1
ATOM 4657 O O . GLN B 1 222 ? 12.273 26.047 13.094 1 98.5 222 GLN B O 1
ATOM 4662 N N . VAL B 1 223 ? 11.656 26.938 11.094 1 98.81 223 VAL B N 1
ATOM 4663 C CA . VAL B 1 223 ? 10.922 25.766 10.633 1 98.81 223 VAL B CA 1
ATOM 4664 C C . VAL B 1 223 ? 11.43 25.344 9.258 1 98.81 223 VAL B C 1
ATOM 4666 O O . VAL B 1 223 ? 11.492 26.156 8.336 1 98.81 223 VAL B O 1
ATOM 4669 N N . TYR B 1 224 ? 11.883 24.141 9.148 1 98.62 224 TYR B N 1
ATOM 4670 C CA . TYR B 1 224 ? 12.141 23.531 7.848 1 98.62 224 TYR B CA 1
ATOM 4671 C C . TYR B 1 224 ? 10.914 22.75 7.363 1 98.62 224 TYR B C 1
ATOM 4673 O O . TYR B 1 224 ? 10.516 21.766 7.977 1 98.62 224 TYR B O 1
ATOM 4681 N N . SER B 1 225 ? 10.297 23.25 6.32 1 98.62 225 SER B N 1
ATOM 4682 C CA . SER B 1 225 ? 9.234 22.516 5.652 1 98.62 225 SER B CA 1
ATOM 4683 C C . SER B 1 225 ? 9.797 21.578 4.594 1 98.62 225 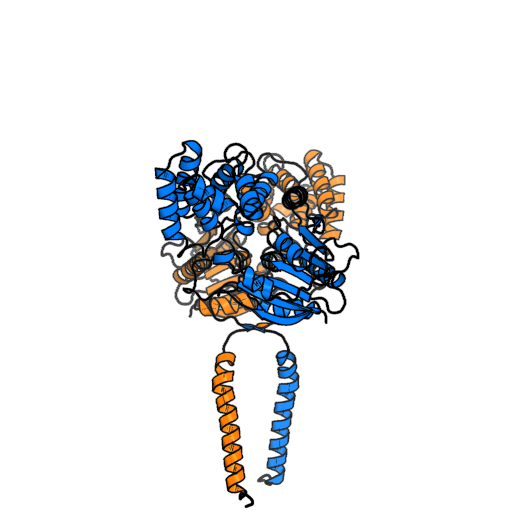SER B C 1
ATOM 4685 O O . SER B 1 225 ? 10.312 22.016 3.568 1 98.62 225 SER B O 1
ATOM 4687 N N . ILE B 1 226 ? 9.656 20.297 4.863 1 97.62 226 ILE B N 1
ATOM 4688 C CA . ILE B 1 226 ? 10.305 19.312 4.02 1 97.62 226 ILE B CA 1
ATOM 4689 C C . ILE B 1 226 ? 9.25 18.469 3.311 1 97.62 226 ILE B C 1
ATOM 4691 O O . ILE B 1 226 ? 8.344 17.922 3.951 1 97.62 226 ILE B O 1
ATOM 4695 N N . ASP B 1 227 ? 9.352 18.359 2.014 1 96 227 ASP B N 1
ATOM 4696 C CA . ASP B 1 227 ? 8.453 17.531 1.229 1 96 227 ASP B CA 1
ATOM 4697 C C . ASP B 1 227 ? 9.109 17.078 -0.077 1 96 227 ASP B C 1
ATOM 4699 O O . ASP B 1 227 ? 10.062 17.719 -0.541 1 96 227 ASP B O 1
ATOM 4703 N N . THR B 1 228 ? 8.641 16 -0.572 1 90.69 228 THR B N 1
ATOM 4704 C CA . THR B 1 228 ? 9.188 15.492 -1.827 1 90.69 228 THR B CA 1
ATOM 4705 C C . THR B 1 228 ? 8.492 16.156 -3.02 1 90.69 228 THR B C 1
ATOM 4707 O O . THR B 1 228 ? 8.984 16.078 -4.148 1 90.69 228 THR B O 1
ATOM 4710 N N . VAL B 1 229 ? 7.336 16.75 -2.814 1 90.94 229 VAL B N 1
ATOM 4711 C CA . VAL B 1 229 ? 6.543 17.375 -3.869 1 90.94 229 VAL B CA 1
ATOM 4712 C C . VAL B 1 229 ? 6.879 18.859 -3.955 1 90.94 229 VAL B C 1
ATOM 4714 O O . VAL B 1 229 ? 6.477 19.656 -3.092 1 90.94 229 VAL B O 1
ATOM 4717 N N . GLN B 1 230 ? 7.48 19.234 -5 1 92.81 230 GLN B N 1
ATOM 4718 C CA . GLN B 1 230 ? 7.949 20.609 -5.176 1 92.81 230 GLN B CA 1
ATOM 4719 C C . GLN B 1 230 ? 6.785 21.594 -5.195 1 92.81 230 GLN B C 1
ATOM 4721 O O . GLN B 1 230 ? 6.906 22.719 -4.703 1 92.81 230 GLN B O 1
ATOM 4726 N N . GLN B 1 231 ? 5.727 21.203 -5.715 1 94.62 231 GLN B N 1
ATOM 4727 C CA . GLN B 1 231 ? 4.57 22.094 -5.828 1 94.62 231 GLN B CA 1
ATOM 4728 C C . GLN B 1 231 ? 4.082 22.531 -4.453 1 94.62 231 GLN B C 1
ATOM 4730 O O . GLN B 1 231 ? 3.631 23.672 -4.281 1 94.62 231 GLN B O 1
ATOM 4735 N N . HIS B 1 232 ? 4.078 21.625 -3.49 1 96.94 232 HIS B N 1
ATOM 4736 C CA . HIS B 1 232 ? 3.74 22 -2.123 1 96.94 232 HIS B CA 1
ATOM 4737 C C . HIS B 1 232 ? 4.676 23.078 -1.603 1 96.94 232 HIS B C 1
ATOM 4739 O O . HIS B 1 232 ? 4.227 24.078 -1.047 1 96.94 232 HIS B O 1
ATOM 4745 N N . LEU B 1 233 ? 5.922 22.938 -1.839 1 97.75 233 LEU B N 1
ATOM 4746 C CA . LEU B 1 233 ? 6.941 23.859 -1.342 1 97.75 233 LEU B CA 1
ATOM 4747 C C . LEU B 1 233 ? 6.84 25.203 -2.029 1 97.75 233 LEU B C 1
ATOM 4749 O O . LEU B 1 233 ? 7.031 26.25 -1.395 1 97.75 233 LEU B O 1
ATOM 4753 N N . ASP B 1 234 ? 6.551 25.188 -3.32 1 97.88 234 ASP B N 1
ATOM 4754 C CA . ASP B 1 234 ? 6.324 26.438 -4.043 1 97.88 234 ASP B CA 1
ATOM 4755 C C . ASP B 1 234 ? 5.168 27.219 -3.428 1 97.88 234 ASP B C 1
ATOM 4757 O O . ASP B 1 234 ? 5.254 28.438 -3.289 1 97.88 234 ASP B O 1
ATOM 4761 N N . TYR B 1 235 ? 4.145 26.516 -3.098 1 97.75 235 TYR B N 1
ATOM 4762 C CA . TYR B 1 235 ? 3.006 27.156 -2.459 1 97.75 235 TYR B CA 1
ATOM 4763 C C . TYR B 1 235 ? 3.41 27.781 -1.128 1 97.75 235 TYR B C 1
ATOM 4765 O O . TYR B 1 235 ? 3.061 28.938 -0.842 1 97.75 235 TYR B O 1
ATOM 4773 N N . ILE B 1 236 ? 4.109 27.047 -0.33 1 98.62 236 ILE B N 1
ATOM 4774 C CA . ILE B 1 236 ? 4.559 27.547 0.965 1 98.62 236 ILE B CA 1
ATOM 4775 C C . ILE B 1 236 ? 5.406 28.797 0.771 1 98.62 236 ILE B C 1
ATOM 4777 O O . ILE B 1 236 ? 5.203 29.812 1.454 1 98.62 236 ILE B O 1
ATOM 4781 N N . ASN B 1 237 ? 6.266 28.781 -0.176 1 98.69 237 ASN B N 1
ATOM 4782 C CA . ASN B 1 237 ? 7.145 29.922 -0.437 1 98.69 237 ASN B CA 1
ATOM 4783 C C . ASN B 1 237 ? 6.352 31.156 -0.833 1 98.69 237 ASN B C 1
ATOM 4785 O O . ASN B 1 237 ? 6.641 32.25 -0.363 1 98.69 237 ASN B O 1
ATOM 4789 N N . ARG B 1 238 ? 5.434 31 -1.665 1 98.06 238 ARG B N 1
ATOM 4790 C CA . ARG B 1 238 ? 4.594 32.125 -2.057 1 98.06 238 ARG B CA 1
ATOM 4791 C C . ARG B 1 238 ? 3.828 32.688 -0.861 1 98.06 238 ARG B C 1
ATOM 4793 O O . ARG B 1 238 ? 3.73 33.906 -0.69 1 98.06 238 ARG B O 1
ATOM 4800 N N . TYR B 1 239 ? 3.318 31.797 -0.073 1 98.31 239 TYR B N 1
ATOM 4801 C CA . TYR B 1 239 ? 2.541 32.219 1.088 1 98.31 239 TYR B CA 1
ATOM 4802 C C . TYR B 1 239 ? 3.406 33 2.068 1 98.31 239 TYR B C 1
ATOM 4804 O O . TYR B 1 239 ? 3.01 34.062 2.533 1 98.31 239 TYR B O 1
ATOM 4812 N N . ILE B 1 240 ? 4.57 32.438 2.387 1 98.31 240 ILE B N 1
ATOM 4813 C CA . ILE B 1 240 ? 5.395 33.094 3.414 1 98.31 240 ILE B CA 1
ATOM 4814 C C . ILE B 1 240 ? 5.93 34.406 2.902 1 98.31 240 ILE B C 1
ATOM 4816 O O . ILE B 1 240 ? 6.102 35.375 3.678 1 98.31 240 ILE B O 1
ATOM 4820 N N . GLN B 1 241 ? 6.148 34.531 1.609 1 98.19 241 GLN B N 1
ATOM 4821 C CA . GLN B 1 241 ? 6.543 35.812 1.028 1 98.19 241 GLN B CA 1
ATOM 4822 C C . GLN B 1 241 ? 5.43 36.844 1.17 1 98.19 241 GLN B C 1
ATOM 4824 O O . GLN B 1 241 ? 5.676 37.969 1.594 1 98.19 241 GLN B O 1
ATOM 4829 N N . ARG B 1 242 ? 4.277 36.469 0.928 1 97.5 242 ARG B N 1
ATOM 4830 C CA . ARG B 1 242 ? 3.127 37.375 0.99 1 97.5 242 ARG B CA 1
ATOM 4831 C C . ARG B 1 242 ? 2.859 37.812 2.422 1 97.5 242 ARG B C 1
ATOM 4833 O O . ARG B 1 242 ? 2.428 38.938 2.652 1 97.5 242 ARG B O 1
ATOM 4840 N N . GLN B 1 243 ? 3.09 36.938 3.322 1 97.69 243 GLN B N 1
ATOM 4841 C CA . GLN B 1 243 ? 2.766 37.219 4.719 1 97.69 243 GLN B CA 1
ATOM 4842 C C . GLN B 1 243 ? 3.986 37.719 5.477 1 97.69 243 GLN B C 1
ATOM 4844 O O . GLN B 1 243 ? 3.926 37.938 6.688 1 97.69 243 GLN B O 1
ATOM 4849 N N . ASP B 1 244 ? 5.109 37.844 4.809 1 97.62 244 ASP B N 1
ATOM 4850 C CA . ASP B 1 244 ? 6.363 38.344 5.379 1 97.62 244 ASP B CA 1
ATOM 4851 C C . ASP B 1 244 ? 6.824 37.438 6.531 1 97.62 244 ASP B C 1
ATOM 4853 O O . ASP B 1 244 ? 7.199 37.938 7.594 1 97.62 244 ASP B O 1
ATOM 4857 N N . ILE B 1 245 ? 6.609 36.156 6.359 1 98.12 245 ILE B N 1
ATOM 4858 C CA . ILE B 1 245 ? 7.141 35.188 7.289 1 98.12 245 ILE B CA 1
ATOM 4859 C C . ILE B 1 245 ? 8.57 34.812 6.891 1 98.12 245 ILE B C 1
ATOM 4861 O O . ILE B 1 245 ? 8.812 34.375 5.766 1 98.12 245 ILE B O 1
ATOM 4865 N N . THR B 1 246 ? 9.523 34.906 7.793 1 98.25 246 THR B N 1
ATOM 4866 C CA . THR B 1 246 ? 10.922 34.812 7.391 1 98.25 246 THR B CA 1
ATOM 4867 C C . THR B 1 246 ? 11.586 33.594 8.031 1 98.25 246 THR B C 1
ATOM 4869 O O . THR B 1 246 ? 12.727 33.25 7.711 1 98.25 246 THR B O 1
ATOM 4872 N N . ASN B 1 247 ? 10.844 32.906 8.859 1 98.62 247 ASN B N 1
ATOM 4873 C CA . ASN B 1 247 ? 11.508 31.828 9.609 1 98.62 247 ASN B CA 1
ATOM 4874 C C . ASN B 1 247 ? 11.062 30.453 9.141 1 98.62 247 ASN B C 1
ATOM 4876 O O . ASN B 1 247 ? 11.117 29.484 9.898 1 98.62 247 ASN B O 1
ATOM 4880 N N . ILE B 1 248 ? 10.523 30.312 7.973 1 98.81 248 ILE B N 1
ATOM 4881 C CA . ILE B 1 248 ? 10.258 29.047 7.324 1 98.81 248 ILE B CA 1
ATOM 4882 C C . ILE B 1 248 ? 11.172 28.875 6.113 1 98.81 248 ILE B C 1
ATOM 4884 O O . ILE B 1 248 ? 11.281 29.766 5.277 1 98.81 248 ILE B O 1
ATOM 4888 N N . THR B 1 249 ? 11.883 27.828 6.047 1 98.25 249 THR B N 1
ATOM 4889 C CA . THR B 1 249 ? 12.688 27.438 4.895 1 98.25 249 THR B CA 1
ATOM 4890 C C . THR B 1 249 ? 12.188 26.125 4.305 1 98.25 249 THR B C 1
ATOM 4892 O O . THR B 1 249 ? 11.992 25.156 5.031 1 98.25 249 THR B O 1
ATOM 4895 N N . THR B 1 250 ? 11.977 26.078 3 1 98.12 250 THR B N 1
ATOM 4896 C CA . THR B 1 250 ? 11.516 24.859 2.346 1 98.12 250 THR B CA 1
ATOM 4897 C C . THR B 1 250 ? 12.703 24.031 1.866 1 98.12 250 THR B C 1
ATOM 4899 O O . THR B 1 250 ? 13.727 24.562 1.454 1 98.12 250 THR B O 1
ATOM 4902 N N . ILE B 1 251 ? 12.57 22.703 1.981 1 96.25 251 ILE B N 1
ATOM 4903 C CA . ILE B 1 251 ? 13.578 21.75 1.513 1 96.25 251 ILE B CA 1
ATOM 4904 C C . ILE B 1 251 ? 12.906 20.672 0.68 1 96.25 251 ILE B C 1
ATOM 4906 O O . ILE B 1 251 ? 12.008 19.969 1.164 1 96.25 251 ILE B O 1
ATOM 4910 N N . ASN B 1 252 ? 13.266 20.547 -0.552 1 93.5 252 ASN B N 1
ATOM 4911 C CA . ASN B 1 252 ? 12.812 19.453 -1.397 1 93.5 252 ASN B CA 1
ATOM 4912 C C . ASN B 1 252 ? 13.672 18.203 -1.199 1 93.5 252 ASN B C 1
ATOM 4914 O O . ASN B 1 252 ? 14.82 18.156 -1.627 1 93.5 252 ASN B O 1
ATOM 4918 N N . SER B 1 253 ? 13.117 17.25 -0.513 1 86.56 253 SER B N 1
ATOM 4919 C CA . SER B 1 253 ? 13.875 16.047 -0.204 1 86.56 253 SER B CA 1
ATOM 4920 C C . SER B 1 253 ? 13.609 14.945 -1.232 1 86.56 253 SER B C 1
ATOM 4922 O O . SER B 1 253 ? 12.711 15.07 -2.068 1 86.56 253 SER B O 1
ATOM 4924 N N . TYR B 1 254 ? 14.484 13.961 -1.238 1 74.44 254 TYR B N 1
ATOM 4925 C CA . TYR B 1 254 ? 14.305 12.797 -2.098 1 74.44 254 TYR B CA 1
ATOM 4926 C C . TYR B 1 254 ? 13.445 11.734 -1.413 1 74.44 254 TYR B C 1
ATOM 4928 O O . TYR B 1 254 ? 13.562 11.523 -0.205 1 74.44 254 TYR B O 1
ATOM 4936 N N . PRO B 1 255 ? 12.672 11.234 -2.27 1 64.94 255 PRO B N 1
ATOM 4937 C CA . PRO B 1 255 ? 11.695 10.305 -1.682 1 64.94 255 PRO B CA 1
ATOM 4938 C C . PRO B 1 255 ? 12.359 9.125 -0.976 1 64.94 255 PRO B C 1
ATOM 4940 O O . PRO B 1 255 ? 13.18 8.422 -1.573 1 64.94 255 PRO B O 1
ATOM 4943 N N . GLY B 1 256 ? 12.023 8.984 0.234 1 62.41 256 GLY B N 1
ATOM 4944 C CA . GLY B 1 256 ? 12.195 7.797 1.053 1 62.41 256 GLY B CA 1
ATOM 4945 C C . GLY B 1 256 ? 13.633 7.547 1.459 1 62.41 256 GLY B C 1
ATOM 4946 O O . GLY B 1 256 ? 13.938 6.523 2.072 1 62.41 256 GLY B O 1
ATOM 4947 N N . THR B 1 257 ? 14.539 8.43 1.215 1 70.75 257 THR B N 1
ATOM 4948 C CA . THR B 1 257 ? 15.922 8.078 1.525 1 70.75 257 THR B CA 1
ATOM 4949 C C . THR B 1 257 ? 16.516 9.07 2.521 1 70.75 257 THR B C 1
ATOM 4951 O O . THR B 1 257 ? 17.344 8.695 3.354 1 70.75 257 THR B O 1
ATOM 4954 N N . THR B 1 258 ? 16.094 10.305 2.387 1 80.56 258 THR B N 1
ATOM 4955 C CA . THR B 1 258 ? 16.625 11.312 3.295 1 80.56 258 THR B CA 1
ATOM 4956 C C . THR B 1 258 ? 15.648 12.461 3.467 1 80.56 258 THR B C 1
ATOM 4958 O O . THR B 1 258 ? 14.805 12.703 2.594 1 80.56 258 THR B O 1
ATOM 4961 N N . ILE B 1 259 ? 15.82 13.102 4.684 1 89 259 ILE B N 1
ATOM 4962 C CA . ILE B 1 259 ? 14.953 14.258 4.875 1 89 259 ILE B CA 1
ATOM 4963 C C . ILE B 1 259 ? 15.664 15.523 4.383 1 89 259 ILE B C 1
ATOM 4965 O O . ILE B 1 259 ? 15.078 16.609 4.379 1 89 259 ILE B O 1
ATOM 4969 N N . GLY B 1 260 ? 16.922 15.414 3.971 1 89.25 260 GLY B N 1
ATOM 4970 C CA . GLY B 1 260 ? 17.578 16.469 3.217 1 89.25 260 GLY B CA 1
ATOM 4971 C C . GLY B 1 260 ? 18.172 17.562 4.102 1 89.25 260 GLY B C 1
ATOM 4972 O O . GLY B 1 260 ? 18.5 18.641 3.619 1 89.25 260 GLY B O 1
ATOM 4973 N N . LEU B 1 261 ? 18.25 17.484 5.445 1 91.25 261 LEU B N 1
ATOM 4974 C CA . LEU B 1 261 ? 18.75 18.531 6.344 1 91.25 261 LEU B CA 1
ATOM 4975 C C . LEU B 1 261 ? 20.266 18.578 6.324 1 91.25 261 LEU B C 1
ATOM 4977 O O . LEU B 1 261 ? 20.875 19.562 6.773 1 91.25 261 LEU B O 1
ATOM 4981 N N . GLU B 1 262 ? 20.984 17.734 5.504 1 80.38 262 GLU B N 1
ATOM 4982 C CA . GLU B 1 262 ? 22.391 17.812 5.145 1 80.38 262 GLU B CA 1
ATOM 4983 C C . GLU B 1 262 ? 23.234 18.297 6.324 1 80.38 262 GLU B C 1
ATOM 4985 O O . GLU B 1 262 ? 24.031 19.219 6.191 1 80.38 262 GLU B O 1
ATOM 4990 N N . GLY B 1 263 ? 23.156 17.891 7.488 1 84.75 263 GLY B N 1
ATOM 4991 C CA . GLY B 1 263 ? 24 18.234 8.617 1 84.75 263 GLY B CA 1
ATOM 4992 C C . GLY B 1 263 ? 23.344 19.234 9.555 1 84.75 263 GLY B C 1
ATOM 4993 O O . GLY B 1 263 ? 23.875 19.516 10.633 1 84.75 263 GLY B O 1
ATOM 4994 N N . LYS B 1 264 ? 22.281 19.844 9.188 1 92.5 264 LYS B N 1
ATOM 4995 C CA . LYS B 1 264 ? 21.531 20.719 10.094 1 92.5 264 LYS B CA 1
ATOM 4996 C C . LYS B 1 264 ? 20.875 19.922 11.211 1 92.5 264 LYS B C 1
ATOM 4998 O O . LYS B 1 264 ? 20.562 18.734 11.031 1 92.5 264 LYS B O 1
ATOM 5003 N N . GLN B 1 265 ? 20.781 20.641 12.375 1 95.94 265 GLN B N 1
ATOM 5004 C CA . GLN B 1 265 ? 20.172 19.984 13.523 1 95.94 265 GLN B CA 1
ATOM 5005 C C . GLN B 1 265 ? 18.891 20.688 13.938 1 95.94 265 GLN B C 1
ATOM 5007 O O . GLN B 1 265 ? 18.75 21.906 13.773 1 95.94 265 GLN B O 1
ATOM 5012 N N . VAL B 1 266 ? 17.984 19.953 14.492 1 98.06 266 VAL B N 1
ATOM 5013 C CA . VAL B 1 266 ? 16.688 20.484 14.898 1 98.06 266 VAL B CA 1
ATOM 5014 C C . VAL B 1 266 ? 16.359 20.016 16.312 1 98.06 266 VAL B C 1
ATOM 5016 O O . VAL B 1 266 ? 16.922 19.016 16.797 1 98.06 266 VAL B O 1
ATOM 5019 N N . ASP B 1 267 ? 15.477 20.766 16.922 1 98.19 267 ASP B N 1
ATOM 5020 C CA . ASP B 1 267 ? 15.008 20.422 18.266 1 98.19 267 ASP B CA 1
ATOM 5021 C C . ASP B 1 267 ? 13.852 19.422 18.203 1 98.19 267 ASP B C 1
ATOM 5023 O O . ASP B 1 267 ? 13.719 18.562 19.094 1 98.19 267 ASP B O 1
ATOM 5027 N N . VAL B 1 268 ? 13.055 19.578 17.219 1 98.38 268 VAL B N 1
ATOM 5028 C CA . VAL B 1 268 ? 11.875 18.734 17.047 1 98.38 268 VAL B CA 1
ATOM 5029 C C . VAL B 1 268 ? 11.75 18.297 15.586 1 98.38 268 VAL B C 1
ATOM 5031 O O . VAL B 1 268 ? 11.906 19.109 14.672 1 98.38 268 VAL B O 1
ATOM 5034 N N . ALA B 1 269 ? 11.602 17.016 15.344 1 98.38 269 ALA B N 1
ATOM 5035 C CA . ALA B 1 269 ? 11.164 16.469 14.062 1 98.38 269 ALA B CA 1
ATOM 5036 C C . ALA B 1 269 ? 9.703 16.016 14.141 1 98.38 269 ALA B C 1
ATOM 5038 O O . ALA B 1 269 ? 9.312 15.289 15.055 1 98.38 269 ALA B O 1
ATOM 5039 N N . PHE B 1 270 ? 8.891 16.5 13.188 1 98.56 270 PHE B N 1
ATOM 5040 C CA . PHE B 1 270 ? 7.445 16.297 13.211 1 98.56 270 PHE B CA 1
ATOM 5041 C C . PHE B 1 270 ? 6.977 15.633 11.914 1 98.56 270 PHE B C 1
ATOM 5043 O O . PHE B 1 270 ? 7.352 16.062 10.828 1 98.56 270 PHE B O 1
ATOM 5050 N N . MET B 1 271 ? 6.223 14.531 12.078 1 97.88 271 MET B N 1
ATOM 5051 C CA . MET B 1 271 ? 5.57 13.867 10.961 1 97.88 271 MET B CA 1
ATOM 5052 C C . MET B 1 271 ? 4.082 13.672 11.234 1 97.88 271 MET B C 1
ATOM 5054 O O . MET B 1 271 ? 3.703 13.172 12.289 1 97.88 271 MET B O 1
ATOM 5058 N N . CYS B 1 272 ? 3.326 14.039 10.289 1 97.38 272 CYS B N 1
ATOM 5059 C CA . CYS B 1 272 ? 1.884 13.875 10.414 1 97.38 272 CYS B CA 1
ATOM 5060 C C . CYS B 1 272 ? 1.291 13.25 9.164 1 97.38 272 CYS B C 1
ATOM 5062 O O . CYS B 1 272 ? 1.457 13.773 8.062 1 97.38 272 CYS B O 1
ATOM 5064 N N . SER B 1 273 ? 0.557 12.078 9.328 1 93.31 273 SER B N 1
ATOM 5065 C CA . SER B 1 273 ? -0.137 11.375 8.25 1 93.31 273 SER B CA 1
ATOM 5066 C C . SER B 1 273 ? 0.83 10.961 7.145 1 93.31 273 SER B C 1
ATOM 5068 O O . SER B 1 273 ? 0.554 11.172 5.961 1 93.31 273 SER B O 1
ATOM 5070 N N . LEU B 1 274 ? 1.905 10.344 7.535 1 94.06 274 LEU B N 1
ATOM 5071 C CA . LEU B 1 274 ? 2.932 10.023 6.547 1 94.06 274 LEU B CA 1
ATOM 5072 C C . LEU B 1 274 ? 3.506 8.633 6.801 1 94.06 274 LEU B C 1
ATOM 5074 O O . LEU B 1 274 ? 3.721 7.863 5.859 1 94.06 274 LEU B O 1
ATOM 5078 N N . TYR B 1 275 ? 3.758 8.281 8.055 1 95.81 275 TYR B N 1
ATOM 5079 C CA . TYR B 1 275 ? 4.637 7.152 8.336 1 95.81 275 TYR B CA 1
ATOM 5080 C C . TYR B 1 275 ? 3.963 5.836 7.973 1 95.81 275 TYR B C 1
ATOM 5082 O O . TYR B 1 275 ? 4.637 4.832 7.723 1 95.81 275 TYR B O 1
ATOM 5090 N N . HIS B 1 276 ? 2.607 5.797 7.98 1 94.44 276 HIS B N 1
ATOM 5091 C CA . HIS B 1 276 ? 1.939 4.582 7.531 1 94.44 276 HIS B CA 1
ATOM 5092 C C . HIS B 1 276 ? 2.379 4.199 6.121 1 94.44 276 HIS B C 1
ATOM 5094 O O . HIS B 1 276 ? 2.484 3.014 5.797 1 94.44 276 HIS B O 1
ATOM 5100 N N . ASN B 1 277 ? 2.656 5.199 5.332 1 91 277 ASN B N 1
ATOM 5101 C CA . ASN B 1 277 ? 3.162 4.934 3.988 1 91 277 ASN B CA 1
ATOM 5102 C C . ASN B 1 277 ? 4.594 4.414 4.023 1 91 277 ASN B C 1
ATOM 5104 O O . ASN B 1 277 ? 4.93 3.457 3.32 1 91 277 ASN B O 1
ATOM 5108 N N . ILE B 1 278 ? 5.418 5.078 4.82 1 91.62 278 ILE B N 1
ATOM 5109 C CA . ILE B 1 278 ? 6.805 4.652 4.953 1 91.62 278 ILE B CA 1
ATOM 5110 C C . ILE B 1 278 ? 6.859 3.215 5.465 1 91.62 278 ILE B C 1
ATOM 5112 O O . ILE B 1 278 ? 7.613 2.391 4.941 1 91.62 278 ILE B O 1
ATOM 5116 N N . TYR B 1 279 ? 6.004 2.922 6.414 1 93.88 279 TYR B N 1
ATOM 5117 C CA . TYR B 1 279 ? 5.973 1.604 7.043 1 93.88 279 TYR B CA 1
ATOM 5118 C C . TYR B 1 279 ? 5.531 0.538 6.047 1 93.88 279 TYR B C 1
ATOM 5120 O O . TYR B 1 279 ? 6.137 -0.532 5.965 1 93.88 279 TYR B O 1
ATOM 5128 N N . GLY B 1 280 ? 4.543 0.869 5.336 1 91.44 280 GLY B N 1
ATOM 5129 C CA . GLY B 1 280 ? 3.893 -0.168 4.551 1 91.44 280 GLY B CA 1
ATOM 5130 C C . GLY B 1 280 ? 4.395 -0.236 3.119 1 91.44 280 GLY B C 1
ATOM 5131 O O . GLY B 1 280 ? 4.266 -1.27 2.459 1 91.44 280 GLY B O 1
ATOM 5132 N N . MET B 1 281 ? 5.039 0.819 2.611 1 87 281 MET B N 1
ATOM 5133 C CA . MET B 1 281 ? 5.266 0.873 1.17 1 87 281 MET B CA 1
ATOM 5134 C C . MET B 1 281 ? 6.75 0.999 0.855 1 87 281 MET B C 1
ATOM 5136 O O . MET B 1 281 ? 7.18 0.707 -0.262 1 87 281 MET B O 1
ATOM 5140 N N . SER B 1 282 ? 7.551 1.449 1.78 1 85.31 282 SER B N 1
ATOM 5141 C CA . SER B 1 282 ? 8.969 1.656 1.506 1 85.31 282 SER B CA 1
ATOM 5142 C C . SER B 1 282 ? 9.758 0.357 1.645 1 85.31 282 SER B C 1
ATOM 5144 O O . SER B 1 282 ? 9.469 -0.456 2.527 1 85.31 282 SER B O 1
ATOM 5146 N N . THR B 1 283 ? 10.781 0.249 0.81 1 81.06 283 THR B N 1
ATOM 5147 C CA . THR B 1 283 ? 11.727 -0.839 1.029 1 81.06 283 THR B CA 1
ATOM 5148 C C . THR B 1 283 ? 12.469 -0.655 2.354 1 81.06 283 THR B C 1
ATOM 5150 O O . THR B 1 283 ? 12.531 0.455 2.885 1 81.06 283 THR B O 1
ATOM 5153 N N . ALA B 1 284 ? 13.047 -1.729 2.818 1 84.31 284 ALA B N 1
ATOM 5154 C CA . ALA B 1 284 ? 13.742 -1.671 4.098 1 84.31 284 ALA B CA 1
ATOM 5155 C C . ALA B 1 284 ? 14.922 -0.701 4.039 1 84.31 284 ALA B C 1
ATOM 5157 O O . ALA B 1 284 ? 15.062 0.164 4.906 1 84.31 284 ALA B O 1
ATOM 5158 N N . PRO B 1 285 ? 15.719 -0.717 2.975 1 81.81 285 PRO B N 1
ATOM 5159 C CA . PRO B 1 285 ? 16.844 0.224 2.941 1 81.81 285 PRO B CA 1
ATOM 5160 C C . PRO B 1 285 ? 16.391 1.681 2.881 1 81.81 285 PRO B C 1
ATOM 5162 O O . PRO B 1 285 ? 17 2.547 3.516 1 81.81 285 PRO B O 1
ATOM 5165 N N . ASP B 1 286 ? 15.352 1.915 2.121 1 84.19 286 ASP B N 1
ATOM 5166 C CA . ASP B 1 286 ? 14.844 3.281 2.014 1 84.19 286 ASP B CA 1
ATOM 5167 C C . ASP B 1 286 ? 14.297 3.768 3.352 1 84.19 286 ASP B C 1
ATOM 5169 O O . ASP B 1 286 ? 14.602 4.879 3.787 1 84.19 286 ASP B O 1
ATOM 5173 N N . ARG B 1 287 ? 13.508 2.951 3.992 1 90.12 287 ARG B N 1
ATOM 5174 C CA . ARG B 1 287 ? 12.93 3.289 5.293 1 90.12 287 ARG B CA 1
ATOM 5175 C C . ARG B 1 287 ? 14.023 3.525 6.328 1 90.12 287 ARG B C 1
ATOM 5177 O O . ARG B 1 287 ? 13.969 4.496 7.086 1 90.12 287 ARG B O 1
ATOM 5184 N N . ASP B 1 288 ? 15.016 2.602 6.344 1 90.19 288 ASP B N 1
ATOM 5185 C CA . ASP B 1 288 ? 16.109 2.723 7.301 1 90.19 288 ASP B CA 1
ATOM 5186 C C . ASP B 1 288 ? 16.875 4.035 7.102 1 90.19 288 ASP B C 1
ATOM 5188 O O . ASP B 1 288 ? 17.172 4.734 8.07 1 90.19 288 ASP B O 1
ATOM 5192 N N . SER B 1 289 ? 17.141 4.34 5.84 1 90.5 289 SER B N 1
ATOM 5193 C CA . SER B 1 289 ? 17.844 5.586 5.523 1 90.5 289 SER B CA 1
ATOM 5194 C C . SER B 1 289 ? 17.016 6.801 5.945 1 90.5 289 SER B C 1
ATOM 5196 O O . SER B 1 289 ? 17.562 7.762 6.496 1 90.5 289 SER B O 1
ATOM 5198 N N . PHE B 1 290 ? 15.742 6.73 5.711 1 93.44 290 PHE B N 1
ATOM 5199 C CA . PHE B 1 290 ? 14.82 7.801 6.066 1 93.44 290 PHE B CA 1
ATOM 5200 C C . PHE B 1 290 ? 14.828 8.047 7.574 1 93.44 290 PHE B C 1
ATOM 5202 O O . PHE B 1 290 ? 15.047 9.172 8.023 1 93.44 290 PHE B O 1
ATOM 5209 N N . VAL B 1 291 ? 14.695 7.055 8.375 1 96.12 291 VAL B N 1
ATOM 5210 C CA . VAL B 1 291 ? 14.625 7.172 9.828 1 96.12 291 VAL B CA 1
ATOM 5211 C C . VAL B 1 291 ? 15.992 7.586 10.383 1 96.12 291 VAL B C 1
ATOM 5213 O O . VAL B 1 291 ? 16.078 8.406 11.297 1 96.12 291 VAL B O 1
ATOM 5216 N N . GLN B 1 292 ? 17.016 7.062 9.812 1 94.19 292 GLN B N 1
ATOM 5217 C CA . GLN B 1 292 ? 18.359 7.422 10.25 1 94.19 292 GLN B CA 1
ATOM 5218 C C . GLN B 1 292 ? 18.641 8.898 10 1 94.19 292 GLN B C 1
ATOM 5220 O O . GLN B 1 292 ? 19.312 9.555 10.797 1 94.19 292 GLN B O 1
ATOM 5225 N N . SER B 1 293 ? 18.188 9.336 8.859 1 95.12 293 SER B N 1
ATOM 5226 C CA . SER B 1 293 ? 18.375 10.758 8.562 1 95.12 293 SER B CA 1
ATOM 5227 C C . SER B 1 293 ? 17.672 11.633 9.586 1 95.12 293 SER B C 1
ATOM 5229 O O . SER B 1 293 ? 18.156 12.711 9.922 1 95.12 293 SER B O 1
ATOM 5231 N N . ILE B 1 294 ? 16.5 11.273 10.062 1 96.62 294 ILE B N 1
ATOM 5232 C CA . ILE B 1 294 ? 15.789 11.984 11.117 1 96.62 294 ILE B CA 1
ATOM 5233 C C . ILE B 1 294 ? 16.609 11.945 12.406 1 96.62 294 ILE B C 1
ATOM 5235 O O . ILE B 1 294 ? 16.812 12.977 13.047 1 96.62 294 ILE B O 1
ATOM 5239 N N . LYS B 1 295 ? 17.047 10.773 12.727 1 96.12 295 LYS B N 1
ATOM 5240 C CA . LYS B 1 295 ? 17.844 10.594 13.945 1 96.12 295 LYS B CA 1
ATOM 5241 C C . LYS B 1 295 ? 19.094 11.461 13.922 1 96.12 295 LYS B C 1
ATOM 5243 O O . LYS B 1 295 ? 19.438 12.094 14.922 1 96.12 295 LYS B O 1
ATOM 5248 N N . ALA B 1 296 ? 19.766 11.523 12.789 1 94.62 296 ALA B N 1
ATOM 5249 C CA . ALA B 1 296 ? 20.984 12.305 12.625 1 94.62 296 ALA B CA 1
ATOM 5250 C C . ALA B 1 296 ? 20.703 13.797 12.75 1 94.62 296 ALA B C 1
ATOM 5252 O O . ALA B 1 296 ? 21.562 14.555 13.211 1 94.62 296 ALA B O 1
ATOM 5253 N N . ALA B 1 297 ? 19.531 14.188 12.383 1 96.31 297 ALA B N 1
ATOM 5254 C CA . ALA B 1 297 ? 19.188 15.609 12.375 1 96.31 297 ALA B CA 1
ATOM 5255 C C . ALA B 1 297 ? 18.766 16.078 13.758 1 96.31 297 ALA B C 1
ATOM 5257 O O . ALA B 1 297 ? 18.766 17.281 14.039 1 96.31 297 ALA B O 1
ATOM 5258 N N . LEU B 1 298 ? 18.312 15.203 14.578 1 97.25 298 LEU B N 1
ATOM 5259 C CA . LEU B 1 298 ? 17.844 15.578 15.906 1 97.25 298 LEU B CA 1
ATOM 5260 C C . LEU B 1 298 ? 19.016 15.914 16.828 1 97.25 298 LEU B C 1
ATOM 5262 O O . LEU B 1 298 ? 19.984 15.156 16.922 1 97.25 298 LEU B O 1
ATOM 5266 N N . LYS B 1 299 ? 18.953 17.047 17.516 1 96.31 299 LYS B N 1
ATOM 5267 C CA . LYS B 1 299 ? 19.922 17.391 18.562 1 96.31 299 LYS B CA 1
ATOM 5268 C C . LYS B 1 299 ? 19.844 16.406 19.719 1 96.31 299 LYS B C 1
ATOM 5270 O O . LYS B 1 299 ? 18.828 15.703 19.891 1 96.31 299 LYS B O 1
ATOM 5275 N N . PRO B 1 300 ? 20.984 16.406 20.484 1 94.12 300 PRO B N 1
ATOM 5276 C CA . PRO B 1 300 ? 20.844 15.656 21.734 1 94.12 300 PRO B CA 1
ATOM 5277 C C . PRO B 1 300 ? 19.656 16.141 22.578 1 94.12 300 PRO B C 1
ATOM 5279 O O . PRO B 1 300 ? 19.516 17.344 22.812 1 94.12 300 PRO B O 1
ATOM 5282 N N . GLY B 1 301 ? 18.812 15.266 22.906 1 93.31 301 GLY B N 1
ATOM 5283 C CA . GLY B 1 301 ? 17.625 15.633 23.672 1 93.31 301 GLY B CA 1
ATOM 5284 C C . GLY B 1 301 ? 16.453 16.062 22.812 1 93.31 301 GLY B C 1
ATOM 5285 O O . GLY B 1 301 ? 15.398 16.422 23.312 1 93.31 301 GLY B O 1
ATOM 5286 N N . GLY B 1 302 ? 16.703 16.047 21.5 1 96.62 302 GLY B N 1
ATOM 5287 C CA . GLY B 1 302 ? 15.625 16.391 20.578 1 96.62 302 GLY B CA 1
ATOM 5288 C C . GLY B 1 302 ? 14.484 15.406 20.578 1 96.62 302 GLY B C 1
ATOM 5289 O O . GLY B 1 302 ? 14.602 14.305 21.141 1 96.62 302 GLY B O 1
ATOM 5290 N N . THR B 1 303 ? 13.352 15.891 20.016 1 97.25 303 THR B N 1
ATOM 5291 C CA . THR B 1 303 ? 12.125 15.094 20.094 1 97.25 303 THR B CA 1
ATOM 5292 C C . THR B 1 303 ? 11.617 14.773 18.688 1 97.25 303 THR B C 1
ATOM 5294 O O . THR B 1 303 ? 11.656 15.625 17.797 1 97.25 303 THR B O 1
ATOM 5297 N N . LEU B 1 304 ? 11.195 13.508 18.531 1 98.44 304 LEU B N 1
ATOM 5298 C CA . LEU B 1 304 ? 10.469 13.094 17.328 1 98.44 304 LEU B CA 1
ATOM 5299 C C . LEU B 1 304 ? 8.984 12.93 17.625 1 98.44 304 LEU B C 1
ATOM 5301 O O . LEU B 1 304 ? 8.602 12.227 18.562 1 98.44 304 LEU B O 1
ATOM 5305 N N . VAL B 1 305 ? 8.156 13.609 16.875 1 98.75 305 VAL B N 1
ATOM 5306 C CA . VAL B 1 305 ? 6.707 13.547 17.047 1 98.75 305 VAL B CA 1
ATOM 5307 C C . VAL B 1 305 ? 6.059 12.938 15.812 1 98.75 305 VAL B C 1
ATOM 5309 O O . VAL B 1 305 ? 6.27 13.414 14.695 1 98.75 305 VAL B O 1
ATOM 5312 N N . LEU B 1 306 ? 5.328 11.875 16.031 1 98.56 306 LEU B N 1
ATOM 5313 C CA . LEU B 1 306 ? 4.566 11.234 14.969 1 98.56 306 LEU B CA 1
ATOM 5314 C C . LEU B 1 306 ? 3.07 11.305 15.25 1 98.56 306 LEU B C 1
ATOM 5316 O O . LEU B 1 306 ? 2.617 10.906 16.328 1 98.56 306 LEU B O 1
ATOM 5320 N N . VAL B 1 307 ? 2.326 11.844 14.305 1 97.62 307 VAL B N 1
ATOM 5321 C CA . VAL B 1 307 ? 0.869 11.883 14.352 1 97.62 307 VAL B CA 1
ATOM 5322 C C . VAL B 1 307 ? 0.297 11.062 13.195 1 97.62 307 VAL B C 1
ATOM 5324 O O . VAL B 1 307 ? 0.594 11.336 12.023 1 97.62 307 VAL B O 1
ATOM 5327 N N . ASP B 1 308 ? -0.526 10.062 13.516 1 95.19 308 ASP B N 1
ATOM 5328 C CA . ASP B 1 308 ? -1.133 9.219 12.484 1 95.19 308 ASP B CA 1
ATOM 5329 C C . ASP B 1 308 ? -2.473 8.656 12.953 1 95.19 308 ASP B C 1
ATOM 5331 O O . ASP B 1 308 ? -2.885 8.891 14.094 1 95.19 308 ASP B O 1
ATOM 5335 N N . ASN B 1 309 ? -3.178 8.055 11.984 1 91.5 309 ASN B N 1
ATOM 5336 C CA . ASN B 1 309 ? -4.43 7.391 12.336 1 91.5 309 ASN B CA 1
ATOM 5337 C C . ASN B 1 309 ? -4.184 5.984 12.883 1 91.5 309 ASN B C 1
ATOM 5339 O O . ASN B 1 309 ? -3.303 5.27 12.398 1 91.5 309 ASN B O 1
ATOM 5343 N N . GLY B 1 310 ? -4.914 5.648 13.914 1 91.12 310 GLY B N 1
ATOM 5344 C CA . GLY B 1 310 ? -4.852 4.312 14.484 1 91.12 310 GLY B CA 1
ATOM 5345 C C . GLY B 1 310 ? -6.094 3.486 14.203 1 91.12 310 GLY B C 1
ATOM 5346 O O . GLY B 1 310 ? -7.004 3.945 13.516 1 91.12 310 GLY B O 1
ATOM 5347 N N . LEU B 1 311 ? -6.047 2.25 14.711 1 87.31 311 LEU B N 1
ATOM 5348 C CA . LEU B 1 311 ? -7.191 1.351 14.617 1 87.31 311 LEU B CA 1
ATOM 5349 C C . LEU B 1 311 ? -8.344 1.849 15.477 1 87.31 311 LEU B C 1
ATOM 5351 O O . LEU B 1 311 ? -8.133 2.301 16.609 1 87.31 311 LEU B O 1
ATOM 5355 N N . VAL B 1 312 ? -9.438 1.842 14.828 1 81.06 312 VAL B N 1
ATOM 5356 C CA . VAL B 1 312 ? -10.633 2.152 15.602 1 81.06 312 VAL B CA 1
ATOM 5357 C C . VAL B 1 312 ? -11.594 0.968 15.562 1 81.06 312 VAL B C 1
ATOM 5359 O O . VAL B 1 312 ? -11.734 0.306 14.531 1 81.06 312 VAL B O 1
ATOM 5362 N N . GLU B 1 313 ? -12.094 0.651 16.656 1 72.69 313 GLU B N 1
ATOM 5363 C CA . GLU B 1 313 ? -13.062 -0.44 16.719 1 72.69 313 GLU B CA 1
ATOM 5364 C C . GLU B 1 313 ? -14.203 -0.231 15.727 1 72.69 313 GLU B C 1
ATOM 5366 O O . GLU B 1 313 ? -14.641 0.898 15.508 1 72.69 313 GLU B O 1
ATOM 5371 N N . PRO B 1 314 ? -14.523 -1.381 15.141 1 68.88 314 PRO B N 1
ATOM 5372 C CA . PRO B 1 314 ? -15.656 -1.261 14.219 1 68.88 314 PRO B CA 1
ATOM 5373 C C . PRO B 1 314 ? -16.875 -0.618 14.875 1 68.88 314 PRO B C 1
ATOM 5375 O O . PRO B 1 314 ? -17.172 -0.884 16.047 1 68.88 314 PRO B O 1
ATOM 5378 N N . GLY B 1 315 ? -17.547 0.26 14.188 1 67.38 315 GLY B N 1
ATOM 5379 C CA . GLY B 1 315 ? -18.766 0.874 14.695 1 67.38 315 GLY B CA 1
ATOM 5380 C C . GLY B 1 315 ? -18.516 2.207 15.375 1 67.38 315 GLY B C 1
ATOM 5381 O O . GLY B 1 315 ? -19.453 2.984 15.578 1 67.38 315 GLY B O 1
ATOM 5382 N N . GLN B 1 316 ? -17.266 2.375 15.812 1 69.81 316 GLN B N 1
ATOM 5383 C CA . GLN B 1 316 ? -17 3.635 16.5 1 69.81 316 GLN B CA 1
ATOM 5384 C C . GLN B 1 316 ? -16.969 4.801 15.516 1 69.81 316 GLN B C 1
ATOM 5386 O O . GLN B 1 316 ? -17.375 5.914 15.852 1 69.81 316 GLN B O 1
ATOM 5391 N N . LEU B 1 317 ? -16.422 4.559 14.461 1 67.31 317 LEU B N 1
ATOM 5392 C CA . LEU B 1 317 ? -16.344 5.629 13.477 1 67.31 317 LEU B CA 1
ATOM 5393 C C . LEU B 1 317 ? -16.531 5.078 12.062 1 67.31 317 LEU B C 1
ATOM 5395 O O . LEU B 1 317 ? -16.219 3.908 11.805 1 67.31 317 LEU B O 1
ATOM 5399 N N . PRO B 1 318 ? -17.234 5.98 11.352 1 62.34 318 PRO B N 1
ATOM 5400 C CA . PRO B 1 318 ? -17.266 5.566 9.945 1 62.34 318 PRO B CA 1
ATOM 5401 C C . PRO B 1 318 ? -15.867 5.266 9.391 1 62.34 318 PRO B C 1
ATOM 5403 O O . PRO B 1 318 ? -14.859 5.574 10.039 1 62.34 318 PRO B O 1
ATOM 5406 N N . TYR B 1 319 ? -15.992 4.664 8.102 1 59.16 319 TYR B N 1
ATOM 5407 C CA . TYR B 1 319 ? -14.758 4.316 7.406 1 59.16 319 TYR B CA 1
ATOM 5408 C C . TYR B 1 319 ? -13.758 5.469 7.453 1 59.16 319 TYR B C 1
ATOM 5410 O O . TYR B 1 319 ? -14.141 6.633 7.332 1 59.16 319 TYR B O 1
ATOM 5418 N N . HIS B 1 320 ? -12.508 4.945 8.016 1 65.94 320 HIS B N 1
ATOM 5419 C CA . HIS B 1 320 ? -11.492 5.996 7.961 1 65.94 320 HIS B CA 1
ATOM 5420 C C . HIS B 1 320 ? -10.375 5.629 6.992 1 65.94 320 HIS B C 1
ATOM 5422 O O . HIS B 1 320 ? -10.195 4.457 6.652 1 65.94 320 HIS B O 1
ATOM 5428 N N . GLY B 1 321 ? -9.828 6.449 6.105 1 77.06 321 GLY B N 1
ATOM 5429 C CA . GLY B 1 321 ? -8.656 6.453 5.25 1 77.06 321 GLY B CA 1
ATOM 5430 C C . GLY B 1 321 ? -7.52 5.602 5.789 1 77.06 321 GLY B C 1
ATOM 5431 O O . GLY B 1 321 ? -7.754 4.664 6.555 1 77.06 321 GLY B O 1
ATOM 5432 N N . PRO B 1 322 ? -6.406 5.707 5.492 1 87 322 PRO B N 1
ATOM 5433 C CA . PRO B 1 322 ? -5.223 4.953 5.914 1 87 322 PRO B CA 1
ATOM 5434 C C . PRO B 1 322 ? -4.992 5.012 7.422 1 87 322 PRO B C 1
ATOM 5436 O O . PRO B 1 322 ? -5.305 6.02 8.055 1 87 322 PRO B O 1
ATOM 5439 N N . TYR B 1 323 ? -4.484 3.92 7.961 1 90.62 323 TYR B N 1
ATOM 5440 C CA . TYR B 1 323 ? -4.133 3.852 9.375 1 90.62 323 TYR B CA 1
ATOM 5441 C C . TYR B 1 323 ? -2.994 2.865 9.602 1 90.62 323 TYR B C 1
ATOM 5443 O O . TYR B 1 323 ? -2.678 2.055 8.727 1 90.62 323 TYR B O 1
ATOM 5451 N N . VAL B 1 324 ? -2.381 2.949 10.75 1 95.06 324 VAL B N 1
ATOM 5452 C CA . VAL B 1 324 ? -1.369 2.01 11.227 1 95.06 324 VAL B CA 1
ATOM 5453 C C . VAL B 1 324 ? -1.44 1.902 12.75 1 95.06 324 VAL B C 1
ATOM 5455 O O . VAL B 1 324 ? -1.454 2.918 13.453 1 95.06 324 VAL B O 1
ATOM 5458 N N . ALA B 1 325 ? -1.548 0.687 13.234 1 95.81 325 ALA B N 1
ATOM 5459 C CA . ALA B 1 325 ? -1.535 0.497 14.68 1 95.81 325 ALA B CA 1
ATOM 5460 C C . ALA B 1 325 ? -0.309 1.152 15.312 1 95.81 325 ALA B C 1
ATOM 5462 O O . ALA B 1 325 ? 0.82 0.921 14.875 1 95.81 325 ALA B O 1
ATOM 5463 N N . LYS B 1 326 ? -0.532 1.916 16.359 1 96.62 326 LYS B N 1
ATOM 5464 C CA . LYS B 1 326 ? 0.574 2.664 16.953 1 96.62 326 LYS B CA 1
ATOM 5465 C C . LYS B 1 326 ? 1.653 1.726 17.484 1 96.62 326 LYS B C 1
ATOM 5467 O O . LYS B 1 326 ? 2.838 2.064 17.484 1 96.62 326 LYS B O 1
ATOM 5472 N N . GLU B 1 327 ? 1.268 0.48 17.891 1 96.94 327 GLU B N 1
ATOM 5473 C CA . GLU B 1 327 ? 2.225 -0.47 18.453 1 96.94 327 GLU B CA 1
ATOM 5474 C C . GLU B 1 327 ? 3.26 -0.886 17.406 1 96.94 327 GLU B C 1
ATOM 5476 O O . GLU B 1 327 ? 4.418 -1.148 17.75 1 96.94 327 GLU B O 1
ATOM 5481 N N . LEU B 1 328 ? 2.818 -0.975 16.172 1 97.62 328 LEU B N 1
ATOM 5482 C CA . LEU B 1 328 ? 3.762 -1.3 15.102 1 97.62 328 LEU B CA 1
ATOM 5483 C C . LEU B 1 328 ? 4.871 -0.257 15.023 1 97.62 328 LEU B C 1
ATOM 5485 O O . LEU B 1 328 ? 6.047 -0.604 14.906 1 97.62 328 LEU B O 1
ATOM 5489 N N . ILE B 1 329 ? 4.496 0.995 15.172 1 98.06 329 ILE B N 1
ATOM 5490 C CA . ILE B 1 329 ? 5.445 2.098 15.07 1 98.06 329 ILE B CA 1
ATOM 5491 C C . ILE B 1 329 ? 6.32 2.137 16.312 1 98.06 329 ILE B C 1
ATOM 5493 O O . ILE B 1 329 ? 7.547 2.215 16.219 1 98.06 329 ILE B O 1
ATOM 5497 N N . VAL B 1 330 ? 5.699 2.051 17.469 1 98 330 VAL B N 1
ATOM 5498 C CA . VAL B 1 330 ? 6.414 2.148 18.734 1 98 330 VAL B CA 1
ATOM 5499 C C . VAL B 1 330 ? 7.492 1.07 18.812 1 98 330 VAL B C 1
ATOM 5501 O O . VAL B 1 330 ? 8.648 1.357 19.141 1 98 330 VAL B O 1
ATOM 5504 N N . HIS B 1 331 ? 7.137 -0.161 18.484 1 96.94 331 HIS B N 1
ATOM 5505 C CA . HIS B 1 331 ? 8.086 -1.264 18.594 1 96.94 331 HIS B CA 1
ATOM 5506 C C . HIS B 1 331 ? 9.164 -1.174 17.516 1 96.94 331 HIS B C 1
ATOM 5508 O O . HIS B 1 331 ? 10.328 -1.473 17.781 1 96.94 331 HIS B O 1
ATOM 5514 N N . GLN B 1 332 ? 8.797 -0.799 16.312 1 96.88 332 GLN B N 1
ATOM 5515 C CA . GLN B 1 332 ? 9.797 -0.627 15.258 1 96.88 332 GLN B CA 1
ATOM 5516 C C . GLN B 1 332 ? 10.82 0.438 15.648 1 96.88 332 GLN B C 1
ATOM 5518 O O . GLN B 1 332 ? 12.023 0.246 15.469 1 96.88 332 GLN B O 1
ATOM 5523 N N . PHE B 1 333 ? 10.375 1.562 16.219 1 98 333 PHE B N 1
ATOM 5524 C CA . PHE B 1 333 ? 11.242 2.693 16.516 1 98 333 PHE B CA 1
ATOM 5525 C C . PHE B 1 333 ? 12.188 2.363 17.672 1 98 333 PHE B C 1
ATOM 5527 O O . PHE B 1 333 ? 13.258 2.951 17.781 1 98 333 PHE B O 1
ATOM 5534 N N . ARG B 1 334 ? 11.797 1.395 18.484 1 96.31 334 ARG B N 1
ATOM 5535 C CA . ARG B 1 334 ? 12.734 0.903 19.484 1 96.31 334 ARG B CA 1
ATOM 5536 C C . ARG B 1 334 ? 14.008 0.375 18.844 1 96.31 334 ARG B C 1
ATOM 5538 O O . ARG B 1 334 ? 15.117 0.636 19.312 1 96.31 334 ARG B O 1
ATOM 5545 N N . PHE B 1 335 ? 13.836 -0.269 17.797 1 94.88 335 PHE B N 1
ATOM 5546 C CA . PHE B 1 335 ? 14.969 -0.879 17.109 1 94.88 335 PHE B CA 1
ATOM 5547 C C . PHE B 1 335 ? 15.766 0.167 16.344 1 94.88 335 PHE B C 1
ATOM 5549 O O . PHE B 1 335 ? 16.906 -0.084 15.938 1 94.88 335 PHE B O 1
ATOM 5556 N N . TYR B 1 336 ? 15.188 1.32 16.141 1 96.38 336 TYR B N 1
ATOM 5557 C CA . TYR B 1 336 ? 15.898 2.43 15.516 1 96.38 336 TYR B CA 1
ATOM 5558 C C . TYR B 1 336 ? 16.594 3.285 16.578 1 96.38 336 TYR B C 1
ATOM 5560 O O . TYR B 1 336 ? 17.266 4.273 16.234 1 96.38 336 TYR B O 1
ATOM 5568 N N . GLY B 1 337 ? 16.422 2.967 17.797 1 96.38 337 GLY B N 1
ATOM 5569 C CA . GLY B 1 337 ? 17.062 3.699 18.875 1 96.38 337 GLY B CA 1
ATOM 5570 C C . GLY B 1 337 ? 16.219 4.848 19.391 1 96.38 337 GLY B C 1
ATOM 5571 O O . GLY B 1 337 ? 16.766 5.887 19.781 1 96.38 337 GLY B O 1
ATOM 5572 N N . PHE B 1 338 ? 14.906 4.738 19.375 1 97.81 338 PHE B N 1
ATOM 5573 C CA . PHE B 1 338 ? 13.992 5.711 19.953 1 97.81 338 PHE B CA 1
ATOM 5574 C C . PHE B 1 338 ? 13.203 5.09 21.109 1 97.81 338 PHE B C 1
ATOM 5576 O O . PHE B 1 338 ? 13.008 3.871 21.141 1 97.81 338 PHE B O 1
ATOM 5583 N N . LYS B 1 339 ? 12.812 5.895 22 1 96.81 339 LYS B N 1
ATOM 5584 C CA . LYS B 1 339 ? 11.961 5.492 23.109 1 96.81 339 LYS B CA 1
ATOM 5585 C C . LYS B 1 339 ? 10.711 6.367 23.188 1 96.81 339 LYS B C 1
ATOM 5587 O O . LYS B 1 339 ? 10.797 7.594 23.125 1 96.81 339 LYS B O 1
ATOM 5592 N N . LEU B 1 340 ? 9.57 5.746 23.328 1 97.94 340 LEU B N 1
ATOM 5593 C CA . LEU B 1 340 ? 8.32 6.488 23.5 1 97.94 340 LEU B CA 1
ATOM 5594 C C . LEU B 1 340 ? 8.273 7.156 24.875 1 97.94 340 LEU B C 1
ATOM 5596 O O . LEU B 1 340 ? 8.414 6.492 25.891 1 97.94 340 LEU B O 1
ATOM 5600 N N . LYS B 1 341 ? 8.055 8.438 24.859 1 97.38 341 LYS B N 1
ATOM 5601 C CA . LYS B 1 341 ? 7.996 9.195 26.094 1 97.38 341 LYS B CA 1
ATOM 5602 C C . LYS B 1 341 ? 6.555 9.5 26.484 1 97.38 341 LYS B C 1
ATOM 5604 O O . LYS B 1 341 ? 6.199 9.453 27.672 1 97.38 341 LYS B O 1
ATOM 5609 N N . GLN B 1 342 ? 5.793 9.906 25.516 1 97.88 342 GLN B N 1
ATOM 5610 C CA . GLN B 1 342 ? 4.402 10.289 25.734 1 97.88 342 GLN B CA 1
ATOM 5611 C C . GLN B 1 342 ? 3.527 9.898 24.547 1 97.88 342 GLN B C 1
ATOM 5613 O O . GLN B 1 342 ? 4.016 9.789 23.422 1 97.88 342 GLN B O 1
ATOM 5618 N N . GLU B 1 343 ? 2.336 9.641 24.812 1 97.81 343 GLU B N 1
ATOM 5619 C CA . GLU B 1 343 ? 1.329 9.383 23.797 1 97.81 343 GLU B CA 1
ATOM 5620 C C . GLU B 1 343 ? 0.02 10.102 24.109 1 97.81 343 GLU B C 1
ATOM 5622 O O . GLU B 1 343 ? -0.363 10.211 25.281 1 97.81 343 GLU B O 1
ATOM 5627 N N . TYR B 1 344 ? -0.651 10.648 23.062 1 97.38 344 TYR B N 1
ATOM 5628 C CA . TYR B 1 344 ? -1.957 11.281 23.203 1 97.38 344 TYR B CA 1
ATOM 5629 C C . TYR B 1 344 ? -2.922 10.773 22.141 1 97.38 344 TYR B C 1
ATOM 5631 O O . TYR B 1 344 ? -2.496 10.242 21.109 1 97.38 344 TYR B O 1
ATOM 5639 N N . ALA B 1 345 ? -4.152 10.844 22.438 1 93.88 345 ALA B N 1
ATOM 5640 C CA . ALA B 1 345 ? -5.258 10.672 21.5 1 93.88 345 ALA B CA 1
ATOM 5641 C C . ALA B 1 345 ? -6.398 11.641 21.812 1 93.88 345 ALA B C 1
ATOM 5643 O O . ALA B 1 345 ? -7.16 11.422 22.766 1 93.88 345 ALA B O 1
ATOM 5644 N N . PHE B 1 346 ? -6.531 12.641 21 1 92.62 346 PHE B N 1
ATOM 5645 C CA . PHE B 1 346 ? -7.52 13.68 21.281 1 92.62 346 PHE B CA 1
ATOM 5646 C C . PHE B 1 346 ? -8.836 13.375 20.562 1 92.62 346 PHE B C 1
ATOM 5648 O O . PHE B 1 346 ? -9.867 13.961 20.891 1 92.62 346 PHE B O 1
ATOM 5655 N N . ILE B 1 347 ? -8.742 12.539 19.531 1 86.62 347 ILE B N 1
ATOM 5656 C CA . ILE B 1 347 ? -9.891 11.891 18.922 1 86.62 347 ILE B CA 1
ATOM 5657 C C . ILE B 1 347 ? -9.617 10.398 18.75 1 86.62 347 ILE B C 1
ATOM 5659 O O . ILE B 1 347 ? -8.461 9.977 18.719 1 86.62 347 ILE B O 1
ATOM 5663 N N . PRO B 1 348 ? -10.594 9.625 18.609 1 83.19 348 PRO B N 1
ATOM 5664 C CA . PRO B 1 348 ? -10.398 8.18 18.672 1 83.19 348 PRO B CA 1
ATOM 5665 C C . PRO B 1 348 ? -9.477 7.664 17.562 1 83.19 348 PRO B C 1
ATOM 5667 O O . PRO B 1 348 ? -8.766 6.676 17.766 1 83.19 348 PRO B O 1
ATOM 5670 N N . GLN B 1 349 ? -9.414 8.266 16.5 1 85.69 349 GLN B N 1
ATOM 5671 C CA . GLN B 1 349 ? -8.727 7.66 15.367 1 85.69 349 GLN B CA 1
ATOM 5672 C C . GLN B 1 349 ? -7.32 8.227 15.211 1 85.69 349 GLN B C 1
ATOM 5674 O O . GLN B 1 349 ? -6.555 7.773 14.359 1 85.69 349 GLN B O 1
ATOM 5679 N N . ARG B 1 350 ? -6.969 9.219 16 1 91.44 350 ARG B N 1
ATOM 5680 C CA . ARG B 1 350 ? -5.691 9.891 15.789 1 91.44 350 ARG B CA 1
ATOM 5681 C C . ARG B 1 350 ? -4.82 9.828 17.047 1 91.44 350 ARG B C 1
ATOM 5683 O O . ARG B 1 350 ? -5.25 10.227 18.125 1 91.44 350 ARG B O 1
ATOM 5690 N N . TYR B 1 351 ? -3.652 9.32 16.922 1 95.69 351 TYR B N 1
ATOM 5691 C CA . TYR B 1 351 ? -2.727 9.312 18.047 1 95.69 351 TYR B CA 1
ATOM 5692 C C . TYR B 1 351 ? -1.543 10.234 17.781 1 95.69 351 TYR B C 1
ATOM 5694 O O . TYR B 1 351 ? -1.242 10.562 16.641 1 95.69 351 TYR B O 1
ATOM 5702 N N . VAL B 1 352 ? -0.954 10.719 18.828 1 98.19 352 VAL B N 1
ATOM 5703 C CA . VAL B 1 352 ? 0.291 11.477 18.859 1 98.19 352 VAL B CA 1
ATOM 5704 C C . VAL B 1 352 ? 1.348 10.711 19.641 1 98.19 352 VAL B C 1
ATOM 5706 O O . VAL B 1 352 ? 1.141 10.383 20.812 1 98.19 352 VAL B O 1
ATOM 5709 N N . LEU B 1 353 ? 2.43 10.367 19.016 1 98.69 353 LEU B N 1
ATOM 5710 C CA . LEU B 1 353 ? 3.545 9.672 19.656 1 98.69 353 LEU B CA 1
ATOM 5711 C C . LEU B 1 353 ? 4.754 10.594 19.781 1 98.69 353 LEU B C 1
ATOM 5713 O O . LEU B 1 353 ? 5.223 11.148 18.781 1 98.69 353 LEU B O 1
ATOM 5717 N N . ILE B 1 354 ? 5.219 10.781 20.953 1 98.69 354 ILE B N 1
ATOM 5718 C CA . ILE B 1 354 ? 6.402 11.594 21.219 1 98.69 354 ILE B CA 1
ATOM 5719 C C . ILE B 1 354 ? 7.562 10.703 21.641 1 98.69 354 ILE B C 1
ATOM 5721 O O . ILE B 1 354 ? 7.484 10.023 22.672 1 98.69 354 ILE B O 1
ATOM 5725 N N . PHE B 1 355 ? 8.609 10.727 20.812 1 98.5 355 PHE B N 1
ATOM 5726 C CA . PHE B 1 355 ? 9.773 9.883 21.031 1 98.5 355 PHE B CA 1
ATOM 5727 C C . PHE B 1 355 ? 10.984 10.719 21.422 1 98.5 355 PHE B C 1
ATOM 5729 O O . PHE B 1 355 ? 11.078 11.891 21.047 1 98.5 355 PHE B O 1
ATOM 5736 N N . GLU B 1 356 ? 11.883 10.102 22.125 1 96.25 356 GLU B N 1
ATOM 5737 C CA . GLU B 1 356 ? 13.227 10.641 22.328 1 96.25 356 GLU B CA 1
ATOM 5738 C C . GLU B 1 356 ? 14.289 9.688 21.797 1 96.25 356 GLU B C 1
ATOM 5740 O O . GLU B 1 356 ? 14.062 8.477 21.703 1 96.25 356 GLU B O 1
ATOM 5745 N N . LYS B 1 357 ? 15.352 10.305 21.391 1 91.38 357 LYS B N 1
ATOM 5746 C CA . LYS B 1 357 ? 16.5 9.5 20.969 1 91.38 357 LYS B CA 1
ATOM 5747 C C . LYS B 1 357 ? 17.203 8.867 22.156 1 91.38 357 LYS B C 1
ATOM 5749 O O . LYS B 1 357 ? 17.375 9.508 23.188 1 91.38 357 LYS B O 1
ATOM 5754 N N . VAL B 1 358 ? 17.516 7.559 21.953 1 85.38 358 VAL B N 1
ATOM 5755 C CA . VAL B 1 358 ? 18.281 6.871 22.984 1 85.38 358 VAL B CA 1
ATOM 5756 C C . VAL B 1 358 ? 19.703 6.633 22.484 1 85.38 358 VAL B C 1
ATOM 5758 O O . VAL B 1 358 ? 19.938 6.449 21.297 1 85.38 358 VAL B O 1
#

Solvent-accessible surface area (backbone atoms only — not comparable to full-atom values): 37319 Å² total; per-residue (Å²): 132,81,73,51,71,68,56,50,50,50,49,50,49,47,47,51,48,47,51,50,44,47,44,44,66,63,42,38,60,62,64,67,48,45,61,38,76,51,90,49,60,66,60,65,36,24,62,35,42,96,58,70,78,82,75,37,74,66,53,40,53,29,42,50,22,48,49,45,18,70,74,64,72,31,64,67,32,22,54,52,22,35,54,47,40,67,63,41,34,78,54,49,26,75,38,50,55,56,49,34,52,34,47,54,32,50,52,68,70,44,53,75,68,55,38,52,60,70,42,61,49,65,68,48,31,49,47,49,48,60,32,45,38,82,83,25,44,53,45,50,47,42,47,26,59,70,53,60,73,49,88,56,92,43,57,13,27,70,66,29,43,49,49,51,50,49,48,48,47,42,42,39,62,54,24,81,61,40,52,81,62,62,41,48,69,59,55,58,68,68,50,93,73,49,68,50,39,31,34,35,28,44,60,31,55,66,30,51,61,46,56,53,48,36,63,56,14,35,84,73,12,39,24,36,36,20,27,66,52,60,68,29,44,54,52,36,52,54,50,30,60,74,67,69,52,81,34,64,44,74,41,78,20,53,79,56,42,36,64,66,58,86,84,45,68,23,45,32,41,37,37,53,73,50,61,48,46,47,46,32,28,40,53,68,69,34,40,52,34,28,53,47,40,51,59,70,22,39,38,94,87,16,37,40,36,44,33,39,31,32,73,60,63,87,83,74,53,38,60,71,77,50,26,31,35,61,58,61,52,57,52,25,36,43,62,72,38,34,42,82,74,48,74,48,63,92,47,85,42,37,38,37,40,34,28,32,75,101,134,81,73,50,70,67,55,48,51,49,49,50,50,47,49,51,48,46,51,49,43,47,42,43,64,64,41,36,60,61,63,66,48,46,62,39,76,52,89,48,63,66,62,63,35,25,60,38,42,95,59,68,77,84,77,37,73,67,54,39,52,30,43,51,23,47,49,45,18,71,73,64,73,31,64,66,32,23,53,52,23,37,54,48,41,68,62,40,34,77,53,50,26,72,38,50,55,59,50,35,52,33,47,53,32,50,50,69,71,44,52,73,68,54,40,51,62,71,42,60,49,66,67,47,31,49,48,50,47,62,30,46,38,82,83,26,44,52,45,50,49,43,47,27,58,71,54,62,74,48,90,56,93,44,57,14,27,69,66,28,43,49,48,51,50,49,47,49,48,43,42,39,61,54,25,81,61,41,52,80,58,63,41,49,68,59,54,57,69,68,48,94,74,49,68,50,38,30,34,34,30,43,59,30,55,66,30,52,61,45,56,53,48,36,63,58,15,35,86,73,11,38,25,38,35,19,27,65,53,59,67,30,45,52,49,36,51,54,50,29,61,74,66,70,50,81,35,65,44,73,43,79,21,53,80,56,42,36,66,65,58,86,84,47,69,22,45,32,41,38,37,54,74,49,60,46,46,45,47,32,29,40,52,68,68,32,40,51,36,28,52,49,41,51,59,70,22,40,37,93,88,16,36,41,36,42,33,39,33,33,73,60,61,87,84,76,54,38,58,71,78,50,25,31,33,60,58,62,51,56,51,26,37,42,62,72,37,34,42,83,73,48,75,49,63,92,47,84,42,38,38,37,41,35,28,32,75,104

Nearest PDB structures (foldseek):
  3dh0-assembly1_A  TM=8.561E-01  e=1.009E-11  Aquifex aeolicus
  2ipx-assembly1_A  TM=7.205E-01  e=1.010E-08  Homo sapiens
  7se8-assembly2_B  TM=7.099E-01  e=2.500E-08  Homo sapiens
  3mti-assembly1_B  TM=6.665E-01  e=5.320E-07  Streptococcus thermophilus LMG 18311
  8esr-assembly1_q  TM=7.168E-01  e=2.909E-06  Schizosaccharomyces pombe

Radius of gyration: 29.46 Å; Cα contacts (8 Å, |Δi|>4): 1209; chains: 2; bounding box: 56×85×102 Å

Secondary structure (DSSP, 8-state):
----HHHHHHHHHHHHHHHHHHIIIIIHHHHTS-EEE--SSS-SEE---SS-S---HHHHHHHHHHHHHHHHT-HHHHHHHHHHHHHHHHHH-SSTHHHHHHHHHHHHHS-HHHHHHHT-SHHHHHHHHHHHHHHHHHHHHHHHHHTT-S--TTTTSHHHHHHHHHHHHHHHHT-TTHHHHH-HHHHHHHS---TT-EEEEET-TTSHHHHHHHHHH-TT-EEEEEES-HHHHHHHHHHHHHTT--SEEEEEPPTTT----TT--EEEEEEES-HHHHHHHS-HHHHHHHHHHHHHHEEEEEEEEEEEE----TTTSS--S-EE-HHHHHHHHHHTTEEEEEEEEEETTEEEEEEEE-/----HHHHHHHHHHHHHHHHHHIIIIIHHHHTS-EEE--SSS-SEE---SS-S---HHHHHHHHHHHHHHHHT-HHHHHHHHHHHHHHHHHH-SSTHHHHHHHHHHHHHS-HHHHHHHT-SHHHHHHHHHHHHHHHHHHHHHHHHHTT-S--TTTTSHHHHHHHHHHHHHHHHT-TTHHHHH-HHHHHHHS---TT-EEEEET-TTSHHHHHHHHHH-TT-EEEEEES-HHHHHHHHHHHHHHT--SEEEEEPPTTT----TT--EEEEEEES-HHHHHHHS-HHHHHHHHHHHHHHEEEEEEEEEEEE----TTTSS--SSEE-HHHHHHHHHHTTEEEEEEEEEETTEEEEEEEE-